Protein AF-A0A970X3L7-F1 (afdb_monomer)

Structure (mmCIF, N/CA/C/O backbone):
data_AF-A0A970X3L7-F1
#
_entry.id   AF-A0A970X3L7-F1
#
loop_
_atom_site.group_PDB
_atom_site.id
_atom_site.type_symbol
_atom_site.label_atom_id
_atom_site.label_alt_id
_atom_site.label_comp_id
_atom_site.label_asym_id
_atom_site.label_entity_id
_atom_site.label_seq_id
_atom_site.pdbx_PDB_ins_code
_atom_site.Cartn_x
_atom_site.Cartn_y
_atom_site.Cartn_z
_atom_site.occupancy
_atom_site.B_iso_or_equiv
_atom_site.auth_seq_id
_atom_site.auth_comp_id
_atom_site.auth_asym_id
_atom_site.auth_atom_id
_atom_site.pdbx_PDB_model_num
ATOM 1 N N . MET A 1 1 ? -19.412 -20.411 17.851 1.00 48.16 1 MET A N 1
ATOM 2 C CA . MET A 1 1 ? -18.228 -20.448 16.964 1.00 48.16 1 MET A CA 1
ATOM 3 C C . MET A 1 1 ? -18.532 -21.107 15.618 1.00 48.16 1 MET A C 1
ATOM 5 O O . MET A 1 1 ? -18.552 -20.369 14.642 1.00 48.16 1 MET A O 1
ATOM 9 N N . LYS A 1 2 ? -18.965 -22.381 15.559 1.00 52.66 2 LYS A N 1
ATOM 10 C CA . LYS A 1 2 ? -19.275 -23.116 14.301 1.00 52.66 2 LYS A CA 1
ATOM 11 C C . LYS A 1 2 ? -20.073 -22.359 13.210 1.00 52.66 2 LYS A C 1
ATOM 13 O O . LYS A 1 2 ? -19.793 -22.499 12.028 1.00 52.66 2 LYS A O 1
ATOM 18 N N . ARG A 1 3 ? -21.063 -21.527 13.575 1.00 52.66 3 ARG A N 1
ATOM 19 C CA . ARG A 1 3 ? -21.925 -20.791 12.612 1.00 52.66 3 ARG A CA 1
ATOM 20 C C . ARG A 1 3 ? -21.304 -19.502 12.038 1.00 52.66 3 ARG A C 1
ATOM 22 O O . ARG A 1 3 ? -21.838 -18.945 11.082 1.00 52.66 3 ARG A O 1
ATOM 29 N N . ILE A 1 4 ? -20.243 -18.977 12.658 1.00 57.00 4 ILE A N 1
ATOM 30 C CA . ILE A 1 4 ? -19.493 -17.803 12.166 1.00 57.00 4 ILE A CA 1
ATOM 31 C C . ILE A 1 4 ? -18.395 -18.277 11.213 1.00 57.00 4 ILE A C 1
ATOM 33 O O . ILE A 1 4 ? -18.274 -17.729 10.120 1.00 57.00 4 ILE A O 1
ATOM 37 N N . GLU A 1 5 ? -17.703 -19.359 11.578 1.00 61.81 5 GLU A N 1
ATOM 38 C CA . GLU A 1 5 ? -16.726 -20.050 10.725 1.00 61.81 5 GLU A CA 1
ATOM 39 C C . GLU A 1 5 ? -17.347 -20.454 9.383 1.00 61.81 5 GLU A C 1
ATOM 41 O O . GLU A 1 5 ? -16.772 -20.182 8.331 1.00 61.81 5 GLU A O 1
ATOM 46 N N . SER A 1 6 ? -18.581 -20.977 9.392 1.00 69.56 6 SER A N 1
ATOM 47 C CA . SER A 1 6 ? -19.268 -21.347 8.151 1.00 69.56 6 SER A CA 1
ATOM 48 C C . SER A 1 6 ? -19.489 -20.152 7.214 1.00 69.56 6 SER A C 1
ATOM 50 O O . SER A 1 6 ? -19.338 -20.286 6.007 1.00 69.56 6 SER A O 1
ATOM 52 N N . LYS A 1 7 ? -19.831 -18.965 7.735 1.00 75.88 7 LYS A N 1
ATOM 53 C CA . LYS A 1 7 ? -20.102 -17.766 6.914 1.00 75.88 7 LYS A CA 1
ATOM 54 C C . LYS A 1 7 ? -18.832 -17.117 6.366 1.00 75.88 7 LYS A C 1
ATOM 56 O O . LYS A 1 7 ? -18.867 -16.567 5.270 1.00 75.88 7 LYS A O 1
ATOM 61 N N . GLN A 1 8 ? -17.737 -17.165 7.120 1.00 76.31 8 GLN A N 1
ATOM 62 C CA . GLN A 1 8 ? -16.434 -16.696 6.645 1.00 76.31 8 GLN A CA 1
ATOM 63 C C . GLN A 1 8 ? -15.892 -17.607 5.546 1.00 76.31 8 GLN A C 1
ATOM 65 O O . GLN A 1 8 ? -15.443 -17.102 4.522 1.00 76.31 8 GLN A O 1
ATOM 70 N N . ALA A 1 9 ? -16.033 -18.926 5.709 1.00 78.31 9 ALA A N 1
ATOM 71 C CA . ALA A 1 9 ? -15.706 -19.889 4.663 1.00 78.31 9 ALA A CA 1
ATOM 72 C C . ALA A 1 9 ? -16.507 -19.619 3.377 1.00 78.31 9 ALA A C 1
ATOM 74 O O . ALA A 1 9 ? -15.934 -19.613 2.294 1.00 78.31 9 ALA A O 1
ATOM 75 N N . TRP A 1 10 ? -17.801 -19.292 3.489 1.00 82.56 10 TRP A N 1
ATOM 76 C CA . TRP A 1 10 ? -18.606 -18.880 2.333 1.00 82.56 10 TRP A CA 1
ATOM 77 C C . TRP A 1 10 ? -18.059 -17.636 1.629 1.00 82.56 10 TRP A C 1
ATOM 79 O O . TRP A 1 10 ? -17.936 -17.657 0.409 1.00 82.56 10 TRP A O 1
ATOM 89 N N . LEU A 1 11 ? -17.710 -16.570 2.363 1.00 80.50 11 LEU A N 1
ATOM 90 C CA . LEU A 1 11 ? -17.110 -15.385 1.738 1.00 80.50 11 LEU A CA 1
ATOM 91 C C . LEU A 1 11 ? -15.782 -15.742 1.059 1.00 80.50 11 LEU A C 1
ATOM 93 O O . LEU A 1 11 ? -15.566 -15.314 -0.067 1.00 80.50 11 LEU A O 1
ATOM 97 N N . ALA A 1 12 ? -14.932 -16.544 1.707 1.00 82.44 12 ALA A N 1
ATOM 98 C CA . ALA A 1 12 ? -13.664 -16.993 1.135 1.00 82.44 12 ALA A CA 1
ATOM 99 C C . ALA A 1 12 ? -13.873 -17.714 -0.200 1.00 82.44 12 ALA A C 1
ATOM 101 O O . ALA A 1 12 ? -13.237 -17.372 -1.190 1.00 82.44 12 ALA A O 1
ATOM 102 N N . VAL A 1 13 ? -14.806 -18.670 -0.234 1.00 84.75 13 VAL A N 1
ATOM 103 C CA . VAL A 1 13 ? -15.137 -19.446 -1.435 1.00 84.75 13 VAL A CA 1
ATOM 104 C C . VAL A 1 13 ? -15.741 -18.556 -2.518 1.00 84.75 13 VAL A C 1
ATOM 106 O O . VAL A 1 13 ? -15.361 -18.683 -3.675 1.00 84.75 13 VAL A O 1
ATOM 109 N N . MET A 1 14 ? -16.644 -17.635 -2.168 1.00 85.81 14 MET A N 1
ATOM 110 C CA . MET A 1 14 ? -17.237 -16.707 -3.137 1.00 85.81 14 MET A CA 1
ATOM 11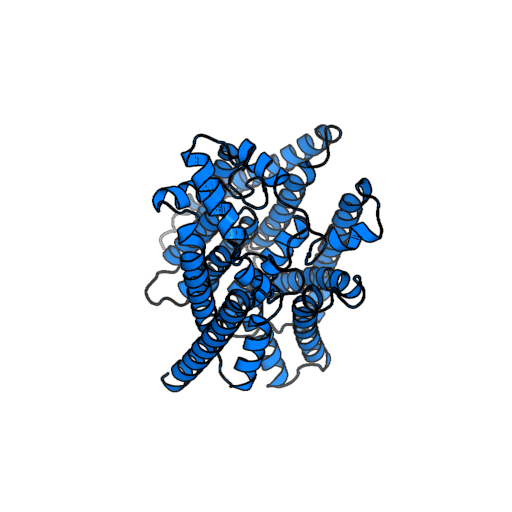1 C C . MET A 1 14 ? -16.199 -15.753 -3.730 1.00 85.81 14 MET A C 1
ATOM 113 O O . MET A 1 14 ? -16.186 -15.551 -4.938 1.00 85.81 14 MET A O 1
ATOM 117 N N . VAL A 1 15 ? -15.333 -15.177 -2.892 1.00 85.62 15 VAL A N 1
ATOM 118 C CA . VAL A 1 15 ? -14.266 -14.265 -3.321 1.00 85.62 15 VAL A CA 1
ATOM 119 C C . VAL A 1 15 ? -13.270 -15.004 -4.196 1.00 85.62 15 VAL A C 1
ATOM 121 O O . VAL A 1 15 ? -13.024 -14.577 -5.318 1.00 85.62 15 VAL A O 1
ATOM 124 N N . LEU A 1 16 ? -12.752 -16.136 -3.718 1.00 87.94 16 LEU A N 1
ATOM 125 C CA . LEU A 1 16 ? -11.806 -16.945 -4.472 1.00 87.94 16 LEU A CA 1
ATOM 126 C C . LEU A 1 16 ? -12.426 -17.404 -5.795 1.00 87.94 16 LEU A C 1
ATOM 128 O O . LEU A 1 16 ? -11.833 -17.203 -6.845 1.00 87.94 16 LEU A O 1
ATOM 132 N N . GLY A 1 17 ? -13.641 -17.955 -5.765 1.00 87.75 17 GLY A N 1
ATOM 133 C CA . GLY A 1 17 ? -14.344 -18.415 -6.960 1.00 87.75 17 GLY A CA 1
ATOM 134 C C . GLY A 1 17 ? -14.581 -17.298 -7.977 1.00 87.75 17 GLY A C 1
ATOM 135 O O . GLY A 1 17 ? -14.311 -17.494 -9.157 1.00 87.75 17 GLY A O 1
ATOM 136 N N . ALA A 1 18 ? -15.023 -16.117 -7.533 1.00 88.12 18 ALA A N 1
ATOM 137 C CA . ALA A 1 18 ? -15.247 -14.974 -8.416 1.00 88.12 18 ALA A CA 1
ATOM 138 C C . ALA A 1 18 ? -13.938 -14.449 -9.023 1.00 88.12 18 ALA A C 1
ATOM 140 O O . ALA A 1 18 ? -13.871 -14.234 -10.230 1.00 88.12 18 ALA A O 1
ATOM 141 N N . LEU A 1 19 ? -12.889 -14.281 -8.212 1.00 88.25 19 LEU A N 1
ATOM 142 C CA . LEU A 1 19 ? -11.595 -13.790 -8.687 1.00 88.25 19 LEU A CA 1
ATOM 143 C C . LEU A 1 19 ? -10.929 -14.790 -9.638 1.00 88.25 19 LEU A C 1
ATOM 145 O O . LEU A 1 19 ? -10.473 -14.392 -10.705 1.00 88.25 19 LEU A O 1
ATOM 149 N N . LEU A 1 20 ? -10.933 -16.086 -9.308 1.00 87.75 20 LEU A N 1
ATOM 150 C CA . LEU A 1 20 ? -10.414 -17.125 -10.200 1.00 87.75 20 LEU A CA 1
ATOM 151 C C . LEU A 1 20 ? -11.198 -17.172 -11.516 1.00 87.75 20 LEU A C 1
ATOM 153 O O . LEU A 1 20 ? -10.584 -17.244 -12.575 1.00 87.75 20 LEU A O 1
ATOM 157 N N . ALA A 1 21 ? -12.531 -17.088 -11.472 1.00 87.69 21 ALA A N 1
ATOM 158 C CA . ALA A 1 21 ? -13.356 -17.086 -12.677 1.00 87.69 21 ALA A CA 1
ATOM 159 C C . ALA A 1 21 ? -13.066 -15.876 -13.579 1.00 87.69 21 ALA A C 1
ATOM 161 O O . ALA A 1 21 ? -12.936 -16.045 -14.788 1.00 87.69 21 ALA A O 1
ATOM 162 N N . LEU A 1 22 ? -12.915 -14.676 -13.006 1.00 86.31 22 LEU A N 1
ATOM 163 C CA . LEU A 1 22 ? -12.580 -13.464 -13.763 1.00 86.31 22 LEU A CA 1
ATOM 164 C C . LEU A 1 22 ? -11.184 -13.544 -14.392 1.00 86.31 22 LEU A C 1
ATOM 166 O O . LEU A 1 22 ? -11.017 -13.191 -15.556 1.00 86.31 22 LEU A O 1
ATOM 170 N N . MET A 1 23 ? -10.195 -14.053 -13.657 1.00 85.50 23 MET A N 1
ATOM 171 C CA . MET A 1 23 ? -8.831 -14.210 -14.173 1.00 85.50 23 MET A CA 1
ATOM 172 C C . MET A 1 23 ? -8.748 -15.311 -15.240 1.00 85.50 23 MET A C 1
ATOM 174 O O . MET A 1 23 ? -8.090 -15.139 -16.263 1.00 85.50 23 MET A O 1
ATOM 178 N N . LEU A 1 24 ? -9.471 -16.423 -15.065 1.00 86.19 24 LEU A N 1
ATOM 179 C CA . LEU A 1 24 ? -9.597 -17.456 -16.098 1.00 86.19 24 LEU A CA 1
ATOM 180 C C . LEU A 1 24 ? -10.281 -16.904 -17.348 1.00 86.19 24 LEU A C 1
ATOM 182 O O . LEU A 1 24 ? -9.828 -17.174 -18.456 1.00 86.19 24 LEU A O 1
ATOM 186 N N . PHE A 1 25 ? -11.337 -16.106 -17.179 1.00 85.25 25 PHE A N 1
ATOM 187 C CA . PHE A 1 25 ? -12.013 -15.439 -18.285 1.00 85.25 25 PHE A CA 1
ATOM 188 C C . PHE A 1 25 ? -11.045 -14.535 -19.062 1.00 85.25 25 PHE A C 1
ATOM 190 O O . PHE A 1 25 ? -10.972 -14.639 -20.286 1.00 85.25 25 PHE A O 1
ATOM 197 N N . GLN A 1 26 ? -10.234 -13.730 -18.370 1.00 83.56 26 GLN A N 1
ATOM 198 C CA . GLN A 1 26 ? -9.198 -12.918 -19.010 1.00 83.56 26 GLN A CA 1
ATOM 199 C C . GLN A 1 26 ? -8.225 -13.757 -19.835 1.00 83.56 26 GLN A C 1
ATOM 201 O O . GLN A 1 26 ? -7.954 -13.431 -20.987 1.00 83.56 26 GLN A O 1
ATOM 206 N N . ILE A 1 27 ? -7.706 -14.842 -19.260 1.00 83.19 27 ILE A N 1
ATOM 207 C CA . ILE A 1 27 ? -6.694 -15.680 -19.911 1.00 83.19 27 ILE A CA 1
ATOM 208 C C . ILE A 1 27 ? -7.278 -16.402 -21.131 1.00 83.19 27 ILE A C 1
ATOM 210 O O . ILE A 1 27 ? -6.653 -16.426 -22.190 1.00 83.19 27 ILE A O 1
ATOM 214 N N . VAL A 1 28 ? -8.477 -16.974 -20.998 1.00 84.75 28 VAL A N 1
ATOM 215 C CA . VAL A 1 28 ? -9.124 -17.763 -22.057 1.00 84.75 28 VAL A CA 1
ATOM 216 C C . VAL A 1 28 ? -9.577 -16.874 -23.210 1.00 84.75 28 VAL A C 1
ATOM 218 O O . VAL A 1 28 ? -9.332 -17.201 -24.370 1.00 84.75 28 VAL A O 1
ATOM 221 N N . PHE A 1 29 ? -10.223 -15.749 -22.905 1.00 82.12 29 PHE A N 1
ATOM 222 C CA . PHE A 1 29 ? -10.811 -14.882 -23.925 1.00 82.12 29 PHE A CA 1
ATOM 223 C C . PHE A 1 29 ? -9.882 -13.750 -24.372 1.00 82.12 29 PHE A C 1
ATOM 225 O O . PHE A 1 29 ? -10.209 -13.054 -25.330 1.00 82.12 29 PHE A O 1
ATOM 232 N N . LYS A 1 30 ? -8.720 -13.577 -23.725 1.00 80.81 30 LYS A N 1
ATOM 233 C CA . LYS A 1 30 ? -7.770 -12.478 -23.974 1.00 80.81 30 LYS A CA 1
ATOM 234 C C . LYS A 1 30 ? -8.435 -11.099 -23.882 1.00 80.81 30 LYS A C 1
ATOM 236 O O . LYS A 1 30 ? -8.129 -10.195 -24.656 1.00 80.81 30 LYS A O 1
ATOM 241 N N . VAL A 1 31 ? -9.374 -10.960 -22.946 1.00 80.62 31 VAL A N 1
ATOM 242 C CA . VAL A 1 31 ? -10.102 -9.715 -22.680 1.00 80.62 31 VAL A CA 1
ATOM 243 C C . VAL A 1 31 ? -9.663 -9.180 -21.329 1.00 80.62 31 VAL A C 1
ATOM 245 O O . VAL A 1 31 ? -9.679 -9.912 -20.344 1.00 80.62 31 VAL A O 1
ATOM 248 N N . ASN A 1 32 ? -9.302 -7.903 -21.272 1.00 78.69 32 ASN A N 1
ATOM 249 C CA . ASN A 1 32 ? -8.958 -7.255 -20.010 1.00 78.69 32 ASN A CA 1
ATOM 250 C C . ASN A 1 32 ? -10.175 -7.228 -19.079 1.00 78.69 32 ASN A C 1
ATOM 252 O O . ASN A 1 32 ? -11.281 -6.884 -19.507 1.00 78.69 32 ASN A O 1
ATOM 256 N N . VAL A 1 33 ? -9.972 -7.574 -17.806 1.00 76.19 33 VAL A N 1
ATOM 257 C CA . VAL A 1 33 ? -11.048 -7.525 -16.801 1.00 76.19 33 VAL A CA 1
ATOM 258 C C . VAL A 1 33 ? -11.379 -6.076 -16.478 1.00 76.19 33 VAL A C 1
ATOM 260 O O . VAL A 1 33 ? -12.547 -5.720 -16.314 1.00 76.19 33 VAL A O 1
ATOM 263 N N . VAL A 1 34 ? -10.350 -5.233 -16.417 1.00 76.12 34 VAL A N 1
ATOM 264 C CA . VAL A 1 34 ? -10.485 -3.791 -16.242 1.00 76.12 34 VAL A CA 1
ATOM 265 C C . VAL A 1 34 ? -10.258 -3.076 -17.572 1.00 76.12 34 VAL A C 1
ATOM 267 O O . VAL A 1 34 ? -9.397 -3.439 -18.376 1.00 76.12 34 VAL A O 1
ATOM 270 N N . TYR A 1 35 ? -11.041 -2.027 -17.819 1.00 65.50 35 TYR A N 1
ATOM 271 C CA . TYR A 1 35 ? -10.857 -1.159 -18.979 1.00 65.50 35 TYR A CA 1
ATOM 272 C C . TYR A 1 35 ? -9.408 -0.642 -19.044 1.00 65.50 35 TYR A C 1
ATOM 274 O O . TYR A 1 35 ? -8.879 -0.175 -18.042 1.00 65.50 35 TYR A O 1
ATOM 282 N N . LYS A 1 36 ? -8.762 -0.746 -20.217 1.00 67.19 36 LYS A N 1
ATOM 283 C CA . LYS A 1 36 ? -7.327 -0.442 -20.429 1.00 67.19 36 LYS A CA 1
ATOM 284 C C . LYS A 1 36 ? -6.343 -1.259 -19.565 1.00 67.19 36 LYS A C 1
ATOM 286 O O . LYS A 1 36 ? -5.231 -0.805 -19.300 1.00 67.19 36 LYS A O 1
ATOM 291 N N . GLY A 1 37 ? -6.719 -2.476 -19.173 1.00 64.06 37 GLY A N 1
ATOM 292 C CA . GLY A 1 37 ? -5.790 -3.461 -18.617 1.00 64.06 37 GLY A CA 1
ATOM 293 C C . GLY A 1 37 ? -4.630 -3.833 -19.557 1.00 64.06 37 GLY A C 1
ATOM 294 O O . GLY A 1 37 ? -4.560 -3.393 -20.711 1.00 64.06 37 GLY A O 1
ATOM 295 N N . MET A 1 38 ? -3.684 -4.632 -19.057 1.00 72.94 38 MET A N 1
ATOM 296 C CA . MET A 1 38 ? -2.530 -5.067 -19.851 1.00 72.94 38 MET A CA 1
ATOM 297 C C . MET A 1 38 ? -2.880 -6.287 -20.705 1.00 72.94 38 MET A C 1
ATOM 299 O O . MET A 1 38 ? -3.507 -7.224 -20.228 1.00 72.94 38 MET A O 1
ATOM 303 N N . ALA A 1 39 ? -2.393 -6.306 -21.950 1.00 68.94 39 ALA A N 1
ATOM 304 C CA . ALA A 1 39 ? -2.633 -7.409 -22.887 1.00 68.94 39 ALA A CA 1
ATOM 305 C C . ALA A 1 39 ? -2.096 -8.769 -22.393 1.00 68.94 39 ALA A C 1
ATOM 307 O O . ALA A 1 39 ? -2.584 -9.815 -22.818 1.00 68.94 39 ALA A O 1
ATOM 308 N N . PHE A 1 40 ? -1.100 -8.754 -21.500 1.00 78.06 40 PHE A N 1
ATOM 309 C CA . PHE A 1 40 ? -0.548 -9.946 -20.866 1.00 78.06 40 PHE A CA 1
ATOM 310 C C . PHE A 1 40 ? -1.007 -10.030 -19.405 1.00 78.06 40 PHE A C 1
ATOM 312 O O . PHE A 1 40 ? -0.886 -9.033 -18.680 1.00 78.06 40 PHE A O 1
ATOM 319 N N . PRO A 1 41 ? -1.482 -11.205 -18.947 1.00 86.25 41 PRO A N 1
ATOM 320 C CA . PRO A 1 41 ? -1.805 -11.401 -17.542 1.00 86.25 41 PRO A CA 1
ATOM 321 C C . PRO A 1 41 ? -0.543 -11.215 -16.699 1.00 86.25 41 PRO A C 1
ATOM 323 O O . PRO A 1 41 ? 0.549 -11.628 -17.091 1.00 86.25 41 PRO A O 1
ATOM 326 N N . PHE A 1 42 ? -0.700 -10.600 -15.532 1.00 93.31 42 PHE A N 1
ATOM 327 C CA . PHE A 1 42 ? 0.376 -10.382 -14.569 1.00 93.31 42 PHE A CA 1
ATOM 328 C C . PHE A 1 42 ? 1.567 -9.572 -15.107 1.00 93.31 42 PHE A C 1
ATOM 330 O O . PHE A 1 42 ? 2.715 -9.823 -14.742 1.00 93.31 42 PHE A O 1
ATOM 337 N N . GLY A 1 43 ? 1.320 -8.578 -15.966 1.00 92.38 43 GLY A N 1
ATOM 338 C CA . GLY A 1 43 ? 2.393 -7.815 -16.615 1.00 92.38 43 GLY A CA 1
ATOM 339 C C . GLY A 1 43 ? 3.382 -7.109 -15.669 1.00 92.38 43 GLY A C 1
ATOM 340 O O . GLY A 1 43 ? 4.497 -6.801 -16.088 1.00 92.38 43 GLY A O 1
ATOM 341 N N . ASP A 1 44 ? 3.043 -6.857 -14.400 1.00 94.19 44 ASP A N 1
ATOM 342 C CA . ASP A 1 44 ? 4.011 -6.334 -13.425 1.00 94.19 44 ASP A CA 1
ATOM 343 C C . ASP A 1 44 ? 4.932 -7.436 -12.874 1.00 94.19 44 ASP A C 1
ATOM 345 O O . ASP A 1 44 ? 6.101 -7.156 -12.622 1.00 94.19 44 ASP A O 1
ATOM 349 N N . LEU A 1 45 ? 4.461 -8.688 -12.760 1.00 95.62 45 LEU A N 1
ATOM 350 C CA . LEU A 1 45 ? 5.326 -9.837 -12.452 1.00 95.62 45 LEU A CA 1
ATOM 351 C C . LEU A 1 45 ? 6.298 -10.121 -13.595 1.00 95.62 45 LEU A C 1
ATOM 353 O O . LEU A 1 45 ? 7.461 -10.401 -13.321 1.00 95.62 45 LEU A O 1
ATOM 357 N N . VAL A 1 46 ? 5.847 -9.977 -14.849 1.00 95.25 46 VAL A N 1
ATOM 358 C CA . VAL A 1 46 ? 6.722 -10.082 -16.032 1.00 95.25 46 VAL A CA 1
ATOM 359 C C . VAL A 1 46 ? 7.900 -9.115 -15.923 1.00 95.25 46 VAL A C 1
ATOM 361 O O . VAL A 1 46 ? 9.016 -9.484 -16.260 1.00 95.25 46 VAL A O 1
ATOM 364 N N . GLY A 1 47 ? 7.672 -7.902 -15.406 1.00 94.25 47 GLY A N 1
ATOM 365 C CA . GLY A 1 47 ? 8.741 -6.918 -15.218 1.00 94.25 47 GLY A CA 1
ATOM 366 C C . GLY A 1 47 ? 9.759 -7.302 -14.145 1.00 94.25 47 GLY A C 1
ATOM 367 O O . GLY A 1 47 ? 10.916 -6.907 -14.229 1.00 94.25 47 GLY A O 1
ATOM 368 N N . ILE A 1 48 ? 9.354 -8.089 -13.144 1.00 95.94 48 ILE A N 1
ATOM 369 C CA . ILE A 1 48 ? 10.269 -8.615 -12.122 1.00 95.94 48 ILE A CA 1
ATOM 370 C C . ILE A 1 48 ? 11.040 -9.820 -12.670 1.00 95.94 48 ILE A C 1
ATOM 372 O O . ILE A 1 48 ? 12.254 -9.898 -12.479 1.00 95.94 48 ILE A O 1
ATOM 376 N N . SER A 1 49 ? 10.366 -10.743 -13.364 1.00 96.06 49 SER A N 1
ATOM 377 C CA . SER A 1 49 ? 11.019 -11.920 -13.944 1.00 96.06 49 SER A CA 1
ATOM 378 C C . SER A 1 49 ? 12.017 -11.537 -15.037 1.00 96.06 49 SER A C 1
ATOM 380 O O . SER A 1 49 ? 13.149 -12.014 -15.005 1.00 96.06 49 SER A O 1
ATOM 382 N N . SER A 1 50 ? 11.646 -10.625 -15.945 1.00 95.69 50 SER A N 1
ATOM 383 C CA . SER A 1 50 ? 12.525 -10.157 -17.026 1.00 95.69 50 SER A CA 1
ATOM 384 C C . SER A 1 50 ? 13.748 -9.422 -16.484 1.00 95.69 50 SER A C 1
ATOM 386 O O . SER A 1 50 ? 14.865 -9.662 -16.932 1.00 95.69 50 SER A O 1
ATOM 388 N N . ALA A 1 51 ? 13.570 -8.586 -15.456 1.00 96.31 51 ALA A N 1
ATOM 389 C CA . ALA A 1 51 ? 14.680 -7.901 -14.808 1.00 96.31 51 ALA A CA 1
ATOM 390 C C . ALA A 1 51 ? 15.643 -8.887 -14.125 1.00 96.31 51 ALA A C 1
ATOM 392 O O . ALA A 1 51 ? 16.856 -8.695 -14.175 1.00 96.31 51 ALA A O 1
ATOM 393 N N . SER A 1 52 ? 15.128 -9.967 -13.529 1.00 95.62 52 SER A N 1
ATOM 394 C CA . SER A 1 52 ? 15.959 -11.036 -12.963 1.00 95.62 52 SER A CA 1
ATOM 395 C C . SER A 1 52 ? 16.742 -11.793 -14.045 1.00 95.62 52 SER A C 1
ATOM 397 O O . SER A 1 52 ? 17.937 -12.034 -13.883 1.00 95.62 52 SER A O 1
ATOM 399 N N . GLU A 1 53 ? 16.113 -12.106 -15.182 1.00 95.62 53 GLU A N 1
ATOM 400 C CA . GLU A 1 53 ? 16.791 -12.690 -16.350 1.00 95.62 53 GLU A CA 1
ATOM 401 C C . GLU A 1 53 ? 17.872 -11.753 -16.909 1.00 95.62 53 GLU A C 1
ATOM 403 O O . GLU A 1 53 ? 18.961 -12.208 -17.255 1.00 95.62 53 GLU A O 1
ATOM 408 N N . CYS A 1 54 ? 17.602 -10.445 -16.925 1.00 95.25 54 CYS A N 1
ATOM 409 C CA . CYS A 1 54 ? 18.521 -9.405 -17.385 1.00 95.25 54 CYS A CA 1
ATOM 410 C C . CYS A 1 54 ? 19.800 -9.383 -16.528 1.00 95.25 54 CYS A C 1
ATOM 412 O O . CYS A 1 54 ? 20.913 -9.405 -17.057 1.00 95.25 54 CYS A O 1
ATOM 414 N N . VAL A 1 55 ? 19.657 -9.477 -15.201 1.00 95.25 55 VAL A N 1
ATOM 415 C CA . VAL A 1 55 ? 20.801 -9.603 -14.279 1.00 95.25 55 VAL A CA 1
ATOM 416 C C . VAL A 1 55 ? 21.599 -10.883 -14.538 1.00 95.25 55 VAL A C 1
ATOM 418 O O . VAL A 1 55 ? 22.829 -10.840 -14.553 1.00 95.25 55 VAL A O 1
ATOM 421 N N . ARG A 1 56 ? 20.931 -12.019 -14.789 1.00 94.06 56 ARG A N 1
ATOM 422 C CA . ARG A 1 56 ? 21.604 -13.308 -15.044 1.00 94.06 56 ARG A CA 1
ATOM 423 C C . ARG A 1 56 ? 22.485 -13.301 -16.294 1.00 94.06 56 ARG A C 1
ATOM 425 O O . ARG A 1 56 ? 23.469 -14.036 -16.336 1.00 94.06 56 ARG A O 1
ATOM 432 N N . VAL A 1 57 ? 22.170 -12.473 -17.290 1.00 94.44 57 VAL A N 1
ATOM 433 C CA . VAL A 1 57 ? 23.003 -12.294 -18.494 1.00 94.44 57 VAL A CA 1
ATOM 434 C C . VAL A 1 57 ? 24.037 -11.168 -18.358 1.00 94.44 57 VAL A C 1
ATOM 436 O O . VAL A 1 57 ? 24.721 -10.844 -19.326 1.00 94.44 57 VAL A O 1
ATOM 439 N N . GLY A 1 58 ? 24.188 -10.590 -17.162 1.00 94.81 58 GLY A N 1
ATOM 440 C CA . GLY A 1 58 ? 25.185 -9.560 -16.859 1.00 94.81 58 GLY A CA 1
ATOM 441 C C . GLY A 1 58 ? 24.775 -8.135 -17.242 1.00 94.81 58 GLY A C 1
ATOM 442 O O . GLY A 1 58 ? 25.636 -7.257 -17.299 1.00 94.81 58 GLY A O 1
ATOM 443 N N . LEU A 1 59 ? 23.489 -7.892 -17.506 1.00 95.12 59 LEU A N 1
ATOM 444 C CA . LEU A 1 59 ? 22.951 -6.569 -17.826 1.00 95.12 59 LEU A CA 1
ATOM 445 C C . LEU A 1 59 ? 22.372 -5.883 -16.578 1.00 95.12 59 LEU A C 1
ATOM 447 O O . LEU A 1 59 ? 22.018 -6.526 -15.588 1.00 95.12 59 LEU A O 1
ATOM 451 N N . ASN A 1 60 ? 22.269 -4.551 -16.626 1.00 95.62 60 ASN A N 1
ATOM 452 C CA . ASN A 1 60 ? 21.670 -3.756 -15.555 1.00 95.62 60 ASN A CA 1
ATOM 453 C C . ASN A 1 60 ? 20.225 -3.356 -15.918 1.00 95.62 60 ASN A C 1
ATOM 455 O O . ASN A 1 60 ? 20.044 -2.407 -16.688 1.00 95.62 60 ASN A O 1
ATOM 459 N N . PRO A 1 61 ? 19.198 -3.987 -15.315 1.00 96.81 61 PRO A N 1
ATOM 460 C CA . PRO A 1 61 ? 17.802 -3.758 -15.685 1.00 96.81 61 PRO A CA 1
ATOM 461 C C . PRO A 1 61 ? 17.281 -2.360 -15.318 1.00 96.81 61 PRO A C 1
ATOM 463 O O . PRO A 1 61 ? 16.222 -1.965 -15.802 1.00 96.81 61 PRO A O 1
ATOM 466 N N . TYR A 1 62 ? 17.994 -1.603 -14.474 1.00 96.75 62 TYR A N 1
ATOM 467 C CA . TYR A 1 62 ? 17.648 -0.213 -14.156 1.00 96.75 62 TYR A CA 1
ATOM 468 C C . TYR A 1 62 ? 18.004 0.772 -15.274 1.00 96.75 62 TYR A C 1
ATOM 470 O O . TYR A 1 62 ? 17.476 1.879 -15.273 1.00 96.75 62 TYR A O 1
ATOM 478 N N . LEU A 1 63 ? 18.908 0.392 -16.182 1.00 95.19 63 LEU A N 1
ATOM 479 C CA . LEU A 1 63 ? 19.345 1.221 -17.310 1.00 95.19 63 LEU A CA 1
ATOM 480 C C . LEU A 1 63 ? 18.792 0.697 -18.634 1.00 95.19 63 LEU A C 1
ATOM 482 O O . LEU A 1 63 ? 18.394 1.474 -19.491 1.00 95.19 63 LEU A O 1
ATOM 486 N N . GLU A 1 64 ? 18.771 -0.624 -18.801 1.00 91.31 64 GLU A N 1
ATOM 487 C CA . GLU A 1 64 ? 18.248 -1.272 -19.996 1.00 91.31 64 GLU A CA 1
ATOM 488 C C . GLU A 1 64 ? 17.647 -2.626 -19.621 1.00 91.31 64 GLU A C 1
ATOM 490 O O . GLU A 1 64 ? 18.301 -3.467 -19.006 1.00 91.31 64 GLU A O 1
ATOM 495 N N . ASN A 1 65 ? 16.396 -2.859 -20.015 1.00 89.69 65 ASN A N 1
ATOM 496 C CA . ASN A 1 65 ? 15.714 -4.130 -19.792 1.00 89.69 65 ASN A CA 1
ATOM 497 C C . ASN A 1 65 ? 15.168 -4.682 -21.112 1.00 89.69 65 ASN A C 1
ATOM 499 O O . ASN A 1 65 ? 13.962 -4.717 -21.350 1.00 89.69 65 ASN A O 1
ATOM 503 N N . SER A 1 66 ? 16.087 -5.096 -21.983 1.00 90.31 66 SER A N 1
ATOM 504 C CA . SER A 1 66 ? 15.787 -5.613 -23.325 1.00 90.31 66 SER A CA 1
ATOM 505 C C . SER A 1 66 ? 15.004 -6.933 -23.325 1.00 90.31 66 SER A C 1
ATOM 507 O O . SER A 1 66 ? 14.414 -7.294 -24.341 1.00 90.31 66 SER A O 1
ATOM 509 N N . ILE A 1 67 ? 14.970 -7.639 -22.189 1.00 93.44 67 ILE A N 1
ATOM 510 C CA . ILE A 1 67 ? 14.221 -8.890 -22.008 1.00 93.44 67 ILE A CA 1
ATOM 511 C C . ILE A 1 67 ? 12.745 -8.619 -21.673 1.00 93.44 67 ILE A C 1
ATOM 513 O O . ILE A 1 67 ? 11.885 -9.458 -21.942 1.00 93.44 67 ILE A O 1
ATOM 517 N N . ASP A 1 68 ? 12.410 -7.449 -21.114 1.00 93.62 68 ASP A N 1
ATOM 518 C CA . ASP A 1 68 ? 11.018 -7.084 -20.853 1.00 93.62 68 ASP A CA 1
ATOM 519 C C . ASP A 1 68 ? 10.264 -6.870 -22.179 1.00 93.62 68 ASP A C 1
ATOM 521 O O . ASP A 1 68 ? 10.646 -5.997 -22.960 1.00 93.62 68 ASP A O 1
ATOM 525 N N . PRO A 1 69 ? 9.157 -7.594 -22.441 1.00 91.62 69 PRO A N 1
ATOM 526 C CA . PRO A 1 69 ? 8.415 -7.464 -23.699 1.00 91.62 69 PRO A CA 1
ATOM 527 C C . PRO A 1 69 ? 7.823 -6.071 -23.945 1.00 91.62 69 PRO A C 1
ATOM 529 O O . PRO A 1 69 ? 7.442 -5.751 -25.070 1.00 91.62 69 PRO A O 1
ATOM 532 N N . PHE A 1 70 ? 7.708 -5.250 -22.900 1.00 89.88 70 PHE A N 1
ATOM 533 C CA . PHE A 1 70 ? 7.241 -3.872 -22.975 1.00 89.88 70 PHE A CA 1
ATOM 534 C C . PHE A 1 70 ? 8.396 -2.857 -22.998 1.00 89.88 70 PHE A C 1
ATOM 536 O O . PHE A 1 70 ? 8.128 -1.657 -23.002 1.00 89.88 70 PHE A O 1
ATOM 543 N N . GLY A 1 71 ? 9.656 -3.310 -22.975 1.00 90.44 71 GLY A N 1
ATOM 544 C CA . GLY A 1 71 ? 10.847 -2.456 -22.971 1.00 90.44 71 GLY A CA 1
ATOM 545 C C . GLY A 1 71 ? 10.951 -1.552 -21.741 1.00 90.44 71 GLY A C 1
ATOM 546 O O . GLY A 1 71 ? 11.498 -0.456 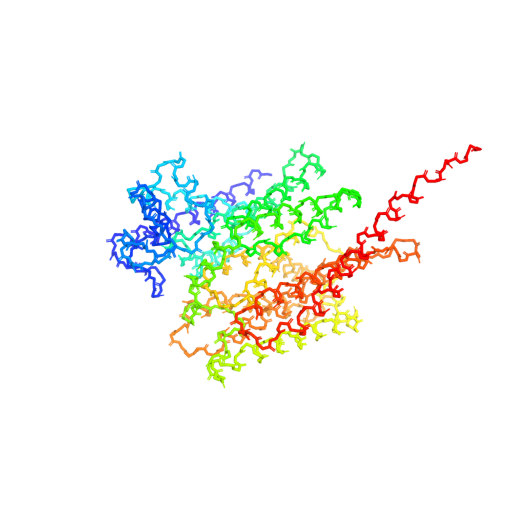-21.827 1.00 90.44 71 GLY A O 1
ATOM 547 N N . ARG A 1 72 ? 10.362 -1.959 -20.610 1.00 92.81 72 ARG A N 1
ATOM 548 C CA . ARG A 1 72 ? 10.305 -1.136 -19.394 1.00 92.81 72 ARG A CA 1
ATOM 549 C C . ARG A 1 72 ? 11.569 -1.299 -18.569 1.00 92.81 72 ARG A C 1
ATOM 551 O O . ARG A 1 72 ? 11.895 -2.408 -18.146 1.00 92.81 72 ARG A O 1
ATOM 558 N N . GLU A 1 73 ? 12.193 -0.182 -18.230 1.00 95.56 73 GLU A N 1
ATOM 559 C CA . GLU A 1 73 ? 13.240 -0.142 -17.215 1.00 95.56 73 GLU A CA 1
ATOM 560 C C . GLU A 1 73 ? 12.697 -0.596 -15.855 1.00 95.56 73 GLU A C 1
ATOM 562 O O . GLU A 1 73 ? 11.540 -0.354 -15.484 1.00 95.56 73 GLU A O 1
ATOM 567 N N . PHE A 1 74 ? 13.547 -1.267 -15.088 1.00 96.31 74 PHE A N 1
ATOM 568 C CA . PHE A 1 74 ? 13.170 -1.776 -13.785 1.00 96.31 74 PHE A CA 1
ATOM 569 C C . PHE A 1 74 ? 13.032 -0.635 -12.775 1.00 96.31 74 PHE A C 1
ATOM 571 O O . PHE A 1 74 ? 13.886 0.245 -12.667 1.00 96.31 74 PHE A O 1
ATOM 578 N N . ASN A 1 75 ? 11.931 -0.648 -12.027 1.00 95.19 75 ASN A N 1
ATOM 579 C CA . ASN A 1 75 ? 11.549 0.423 -11.107 1.00 95.19 75 ASN A CA 1
ATOM 580 C C . ASN A 1 75 ? 11.174 -0.097 -9.712 1.00 95.19 75 ASN A C 1
ATOM 582 O O . ASN A 1 75 ? 10.435 0.551 -8.971 1.00 95.19 75 ASN A O 1
ATOM 586 N N . TYR A 1 76 ? 11.687 -1.269 -9.338 1.00 96.06 76 TYR A N 1
ATOM 587 C CA . TYR A 1 76 ? 11.530 -1.815 -7.994 1.00 96.06 76 TYR A CA 1
ATOM 588 C C . TYR A 1 76 ? 12.866 -1.831 -7.241 1.00 96.06 76 TYR A C 1
ATOM 590 O O . TYR A 1 76 ? 13.926 -1.913 -7.861 1.00 96.06 76 TYR A O 1
ATOM 598 N N . PRO A 1 77 ? 12.841 -1.786 -5.897 1.00 96.12 77 PRO A N 1
ATOM 599 C CA . PRO A 1 77 ? 14.019 -2.010 -5.062 1.00 96.12 77 PRO A CA 1
ATOM 600 C C . PRO A 1 77 ? 14.814 -3.274 -5.412 1.00 96.12 77 PRO A C 1
ATOM 602 O O . PRO A 1 77 ? 14.226 -4.314 -5.710 1.00 96.12 77 PRO A O 1
ATOM 605 N N . ALA A 1 78 ? 16.145 -3.211 -5.291 1.00 94.88 78 ALA A N 1
ATOM 606 C CA . ALA A 1 78 ? 17.057 -4.298 -5.675 1.00 94.88 78 ALA A CA 1
ATOM 607 C C . ALA A 1 78 ? 16.797 -5.622 -4.937 1.00 94.88 78 ALA A C 1
ATOM 609 O O . ALA A 1 78 ? 17.071 -6.692 -5.474 1.00 94.88 78 ALA A O 1
ATOM 610 N N . ILE A 1 79 ? 16.180 -5.567 -3.751 1.00 96.06 79 ILE A N 1
ATOM 611 C CA . ILE A 1 79 ? 15.742 -6.755 -3.005 1.00 96.06 79 ILE A CA 1
ATOM 612 C C . ILE A 1 79 ? 14.851 -7.682 -3.846 1.00 96.06 79 ILE A C 1
ATOM 614 O O . ILE A 1 79 ? 14.911 -8.894 -3.676 1.00 96.06 79 ILE A O 1
ATOM 618 N N . TRP A 1 80 ? 14.061 -7.149 -4.785 1.00 97.12 80 TRP A N 1
ATOM 619 C CA . TRP A 1 80 ? 13.248 -7.970 -5.685 1.00 97.12 80 TRP A CA 1
ATOM 620 C C . TRP A 1 80 ? 14.097 -8.819 -6.627 1.00 97.12 80 TRP A C 1
ATOM 622 O O . TRP A 1 80 ? 13.729 -9.959 -6.887 1.00 97.12 80 TRP A O 1
ATOM 632 N N . LEU A 1 81 ? 15.240 -8.302 -7.086 1.00 96.19 81 LEU A N 1
ATOM 633 C CA . LEU A 1 81 ? 16.178 -9.051 -7.921 1.00 96.19 81 LEU A CA 1
ATOM 634 C C . LEU A 1 81 ? 16.825 -10.176 -7.112 1.00 96.19 81 LEU A C 1
ATOM 636 O O . LEU A 1 81 ? 16.871 -11.306 -7.581 1.00 96.19 81 LEU A O 1
ATOM 640 N N . SER A 1 82 ? 17.237 -9.897 -5.870 1.00 95.19 82 SER A N 1
ATOM 641 C CA . SER A 1 82 ? 17.804 -10.913 -4.973 1.00 95.19 82 SER A CA 1
ATOM 642 C C . SER A 1 82 ? 16.797 -12.010 -4.617 1.00 95.19 82 SER A C 1
ATOM 644 O O . SER A 1 82 ? 17.148 -13.184 -4.582 1.00 95.19 82 SER A O 1
ATOM 646 N N . LEU A 1 83 ? 15.537 -11.643 -4.361 1.00 95.88 83 LEU A N 1
ATOM 647 C CA . LEU A 1 83 ? 14.470 -12.606 -4.079 1.00 95.88 83 LEU A CA 1
ATOM 648 C C . LEU A 1 83 ? 14.121 -13.446 -5.310 1.00 95.88 83 LEU A C 1
ATOM 650 O O . LEU A 1 83 ? 13.893 -14.644 -5.173 1.00 95.88 83 LEU A O 1
ATOM 654 N N . ALA A 1 84 ? 14.083 -12.827 -6.491 1.00 95.81 84 ALA A N 1
ATOM 655 C CA . ALA A 1 84 ? 13.846 -13.526 -7.746 1.00 95.81 84 ALA A CA 1
ATOM 656 C C . ALA A 1 84 ? 14.980 -14.514 -8.053 1.00 95.81 84 ALA A C 1
ATOM 658 O O . ALA A 1 84 ? 14.709 -15.668 -8.369 1.00 95.81 84 ALA A O 1
ATOM 659 N N . ASP A 1 85 ? 16.235 -14.101 -7.884 1.00 93.81 85 ASP A N 1
ATOM 660 C CA . ASP A 1 85 ? 17.403 -14.955 -8.110 1.00 93.81 85 ASP A CA 1
ATOM 661 C C . ASP A 1 85 ? 17.456 -16.144 -7.137 1.00 93.81 85 ASP A C 1
ATOM 663 O O . ASP A 1 85 ? 17.642 -17.282 -7.560 1.00 93.81 85 ASP A O 1
ATOM 667 N N . LEU A 1 86 ? 17.151 -15.916 -5.851 1.00 95.44 86 LEU A N 1
ATOM 668 C CA . LEU A 1 86 ? 17.119 -16.963 -4.819 1.00 95.44 86 LEU A CA 1
ATOM 669 C C . LEU A 1 86 ? 16.221 -18.155 -5.189 1.00 95.44 86 LEU A C 1
ATOM 671 O O . LEU A 1 86 ? 16.508 -19.289 -4.806 1.00 95.44 86 LEU A O 1
ATOM 675 N N . VAL A 1 87 ? 15.124 -17.901 -5.903 1.00 95.31 87 VAL A N 1
ATOM 676 C CA . VAL A 1 87 ? 14.161 -18.933 -6.314 1.00 95.31 87 VAL A CA 1
ATOM 677 C C . VAL A 1 87 ? 14.224 -19.249 -7.810 1.00 95.31 87 VAL A C 1
ATOM 679 O O . VAL A 1 87 ? 13.383 -19.999 -8.294 1.00 95.31 87 VAL A O 1
ATOM 682 N N . ASN A 1 88 ? 15.215 -18.711 -8.533 1.00 94.75 88 ASN A N 1
ATOM 683 C CA . ASN A 1 88 ? 15.332 -18.784 -9.993 1.00 94.75 88 ASN A CA 1
ATOM 684 C C . ASN A 1 88 ? 14.055 -18.343 -10.733 1.00 94.75 88 ASN A C 1
ATOM 686 O O . ASN A 1 88 ? 13.682 -18.945 -11.738 1.00 94.75 88 ASN A O 1
ATOM 690 N N . PHE A 1 89 ? 13.388 -17.298 -10.235 1.00 95.81 89 PHE A N 1
ATOM 691 C CA . PHE A 1 89 ? 12.166 -16.765 -10.829 1.00 95.81 89 PHE A CA 1
ATOM 692 C C . PHE A 1 89 ? 12.442 -16.216 -12.233 1.00 95.81 89 PHE A C 1
ATOM 694 O O . PHE A 1 89 ? 13.304 -15.349 -12.429 1.00 95.81 89 PHE A O 1
ATOM 701 N N . ASP A 1 90 ? 11.702 -16.722 -13.211 1.00 94.50 90 ASP A N 1
ATOM 702 C CA . ASP A 1 90 ? 11.841 -16.376 -14.621 1.00 94.50 90 ASP A CA 1
ATOM 703 C C . ASP A 1 90 ? 10.468 -16.319 -15.327 1.00 94.50 90 ASP A C 1
ATOM 705 O O . ASP A 1 90 ? 9.408 -16.412 -14.693 1.00 94.50 90 ASP A O 1
ATOM 709 N N . GLY A 1 91 ? 10.462 -16.118 -16.649 1.00 92.56 91 GLY A N 1
ATOM 710 C CA . GLY A 1 91 ? 9.221 -15.933 -17.405 1.00 92.56 91 GLY A CA 1
ATOM 711 C C . GLY A 1 91 ? 8.230 -17.108 -17.340 1.00 92.56 91 GLY A C 1
ATOM 712 O O . GLY A 1 91 ? 7.021 -16.881 -17.455 1.00 92.56 91 GLY A O 1
ATOM 713 N N . LYS A 1 92 ? 8.685 -18.356 -17.124 1.00 94.81 92 LYS A N 1
ATOM 714 C CA . LYS A 1 92 ? 7.780 -19.528 -17.068 1.00 94.81 92 LYS A CA 1
ATOM 715 C C . LYS A 1 92 ? 6.995 -19.599 -15.755 1.00 94.81 92 LYS A C 1
ATOM 717 O O . LYS A 1 92 ? 5.913 -20.187 -15.723 1.00 94.81 92 LYS A O 1
ATOM 722 N N . ASP A 1 93 ? 7.494 -18.963 -14.699 1.00 95.81 93 ASP A N 1
ATOM 723 C CA . ASP A 1 93 ? 6.907 -19.030 -13.360 1.00 95.81 93 ASP A CA 1
ATOM 724 C C . ASP A 1 93 ? 5.833 -17.957 -13.118 1.00 95.81 93 ASP A C 1
ATOM 726 O O . ASP A 1 93 ? 5.033 -18.078 -12.185 1.00 95.81 93 ASP A O 1
ATOM 730 N N . VAL A 1 94 ? 5.768 -16.922 -13.967 1.00 95.25 94 VAL A N 1
ATOM 731 C CA . VAL A 1 94 ? 4.873 -15.757 -13.818 1.00 95.25 94 VAL A CA 1
ATOM 732 C C . VAL A 1 94 ? 3.419 -16.163 -13.565 1.00 95.25 94 VAL A C 1
ATOM 734 O O . VAL A 1 94 ? 2.775 -15.637 -12.657 1.00 95.25 94 VAL A O 1
ATOM 737 N N . MET A 1 95 ? 2.903 -17.125 -14.333 1.00 94.56 95 MET A N 1
ATOM 738 C CA . MET A 1 95 ? 1.520 -17.593 -14.205 1.00 94.56 95 MET A CA 1
ATOM 739 C C . MET A 1 95 ? 1.279 -18.273 -12.851 1.00 94.56 95 MET A C 1
ATOM 741 O O . MET A 1 95 ? 0.293 -17.981 -12.176 1.00 94.56 95 MET A O 1
ATOM 745 N N . LEU A 1 96 ? 2.189 -19.162 -12.434 1.00 95.62 96 LEU A N 1
ATOM 746 C CA . LEU A 1 96 ? 2.092 -19.875 -11.161 1.00 95.62 96 LEU A CA 1
ATOM 747 C C . LEU A 1 96 ? 2.136 -18.896 -9.983 1.00 95.62 96 LEU A C 1
ATOM 749 O O . LEU A 1 96 ? 1.279 -18.956 -9.099 1.00 95.62 96 LEU A O 1
ATOM 753 N N . VAL A 1 97 ? 3.094 -17.966 -9.994 1.00 96.25 97 VAL A N 1
ATOM 754 C CA . VAL A 1 97 ? 3.231 -16.940 -8.953 1.00 96.25 97 VAL A CA 1
ATOM 755 C C . VAL A 1 97 ? 1.998 -16.037 -8.918 1.00 96.25 97 VAL A C 1
ATOM 757 O O . VAL A 1 97 ? 1.468 -15.784 -7.836 1.00 96.25 97 VAL A O 1
ATOM 760 N N . GLY A 1 98 ? 1.473 -15.623 -10.075 1.00 95.31 98 GLY A N 1
ATOM 761 C CA . GLY A 1 98 ? 0.233 -14.850 -10.171 1.00 95.31 98 GLY A CA 1
ATOM 762 C C . GLY A 1 98 ? -0.955 -15.547 -9.499 1.00 95.31 98 GLY A C 1
ATOM 763 O O . GLY A 1 98 ? -1.637 -14.949 -8.662 1.00 95.31 98 GLY A O 1
ATOM 764 N N . TRP A 1 99 ? -1.161 -16.840 -9.772 1.00 94.81 99 TRP A N 1
ATOM 765 C CA . TRP A 1 99 ? -2.218 -17.626 -9.125 1.00 94.81 99 TRP A CA 1
ATOM 766 C C . TRP A 1 99 ? -2.027 -17.768 -7.617 1.00 94.81 99 TRP A C 1
ATOM 768 O O . TRP A 1 99 ? -2.990 -17.612 -6.861 1.00 94.81 99 TRP A O 1
ATOM 778 N N . ILE A 1 100 ? -0.797 -18.022 -7.162 1.00 96.00 100 ILE A N 1
ATOM 779 C CA . ILE A 1 100 ? -0.479 -18.089 -5.731 1.00 96.00 100 ILE A CA 1
ATOM 780 C C . ILE A 1 100 ? -0.833 -16.760 -5.054 1.00 96.00 100 ILE A C 1
ATOM 782 O O . ILE A 1 100 ? -1.491 -16.763 -4.014 1.00 96.00 100 ILE A O 1
ATOM 786 N N . LEU A 1 101 ? -0.472 -15.624 -5.658 1.00 95.62 101 LEU A N 1
ATOM 787 C CA . LEU A 1 101 ? -0.796 -14.302 -5.122 1.00 95.62 101 LEU A CA 1
ATOM 788 C C . LEU A 1 101 ? -2.308 -14.050 -5.053 1.00 95.62 101 LEU A C 1
ATOM 790 O O . LEU A 1 101 ? -2.779 -13.539 -4.037 1.00 95.62 101 LEU A O 1
ATOM 794 N N . ILE A 1 102 ? -3.086 -14.458 -6.062 1.00 93.75 102 ILE A N 1
ATOM 795 C CA . ILE A 1 102 ? -4.558 -14.357 -6.032 1.00 93.75 102 ILE A CA 1
ATOM 796 C C . ILE A 1 102 ? -5.147 -15.205 -4.899 1.00 93.75 102 ILE A C 1
ATOM 798 O O . ILE A 1 102 ? -6.040 -14.742 -4.181 1.00 93.75 102 ILE A O 1
ATOM 802 N N . ILE A 1 103 ? -4.658 -16.435 -4.711 1.00 93.56 103 ILE A N 1
ATOM 803 C CA . ILE A 1 103 ? -5.126 -17.325 -3.642 1.00 93.56 103 ILE A CA 1
ATOM 804 C C . ILE A 1 103 ? -4.800 -16.715 -2.276 1.00 93.56 103 ILE A C 1
ATOM 806 O O . ILE A 1 103 ? -5.691 -16.588 -1.436 1.00 93.56 103 ILE A O 1
ATOM 810 N N . LEU A 1 104 ? -3.554 -16.282 -2.059 1.00 93.94 104 LEU A N 1
ATOM 811 C CA . LEU A 1 104 ? -3.128 -15.657 -0.806 1.00 93.94 104 LEU A CA 1
ATOM 812 C C . LEU A 1 104 ? -3.915 -14.376 -0.515 1.00 93.94 104 LEU A C 1
ATOM 814 O O . LEU A 1 104 ? -4.381 -14.180 0.610 1.00 93.94 104 LEU A O 1
ATOM 818 N N . PHE A 1 105 ? -4.128 -13.534 -1.529 1.00 94.50 105 PHE A N 1
ATOM 819 C CA . PHE A 1 105 ? -4.963 -12.343 -1.416 1.00 94.50 105 PHE A CA 1
ATOM 820 C C . PHE A 1 105 ? -6.393 -12.709 -1.005 1.00 94.50 105 PHE A C 1
ATOM 822 O O . PHE A 1 105 ? -6.893 -12.193 -0.005 1.00 94.50 105 PHE A O 1
ATOM 829 N N . SER A 1 106 ? -7.023 -13.661 -1.697 1.00 90.75 106 SER A N 1
ATOM 830 C CA . SER A 1 106 ? -8.391 -14.119 -1.412 1.00 90.75 106 SER A CA 1
ATOM 831 C C . SER A 1 106 ? -8.534 -14.666 0.010 1.00 90.75 106 SER A C 1
ATOM 833 O O . SER A 1 106 ? -9.490 -14.333 0.716 1.00 90.75 106 SER A O 1
ATOM 835 N N . LEU A 1 107 ? -7.559 -15.461 0.465 1.00 88.69 107 LEU A N 1
ATOM 836 C CA . LEU A 1 107 ? -7.511 -15.966 1.835 1.00 88.69 107 LEU A CA 1
ATOM 837 C C . LEU A 1 107 ? -7.401 -14.815 2.837 1.00 88.69 107 LEU A C 1
ATOM 839 O O . LEU A 1 107 ? -8.165 -14.773 3.799 1.00 88.69 107 LEU A O 1
ATOM 843 N N . SER A 1 108 ? -6.522 -13.840 2.595 1.00 90.62 108 SER A N 1
ATOM 844 C CA . SER A 1 108 ? -6.387 -12.677 3.478 1.00 90.62 108 SER A CA 1
ATOM 845 C C . SER A 1 108 ? -7.704 -11.897 3.601 1.00 90.62 108 SER A C 1
ATOM 847 O O . SER A 1 108 ? -8.158 -11.570 4.695 1.00 90.62 108 SER A O 1
ATOM 849 N N . ILE A 1 109 ? -8.416 -11.695 2.498 1.00 88.81 109 ILE A N 1
ATOM 850 C CA . ILE A 1 109 ? -9.699 -10.996 2.493 1.00 88.81 109 ILE A CA 1
ATOM 851 C C . ILE A 1 109 ? -10.748 -11.717 3.353 1.00 88.81 109 ILE A C 1
ATOM 853 O O . ILE A 1 109 ? -11.490 -11.072 4.103 1.00 88.81 109 ILE A O 1
ATOM 857 N N . ALA A 1 110 ? -10.774 -13.051 3.320 1.00 82.06 110 ALA A N 1
ATOM 858 C CA . ALA A 1 110 ? -11.684 -13.845 4.141 1.00 82.06 110 ALA A CA 1
ATOM 859 C C . ALA A 1 110 ? -11.465 -13.658 5.653 1.00 82.06 110 ALA A C 1
ATOM 861 O O . ALA A 1 110 ? -12.427 -13.668 6.427 1.00 82.06 110 ALA A O 1
ATOM 862 N N . PHE A 1 111 ? -10.215 -13.464 6.082 1.00 81.31 111 PHE A N 1
ATOM 863 C CA . PHE A 1 111 ? -9.872 -13.242 7.489 1.00 81.31 111 PHE A CA 1
ATOM 864 C C . PHE A 1 111 ? -9.942 -11.764 7.905 1.00 81.31 111 PHE A C 1
ATOM 866 O O . PHE A 1 111 ? -10.178 -11.460 9.084 1.00 81.31 111 PHE A O 1
ATOM 873 N N . LEU A 1 112 ? -9.781 -10.840 6.954 1.00 85.56 112 LEU A N 1
ATOM 874 C CA . LEU A 1 112 ? -9.985 -9.408 7.163 1.00 85.56 112 LEU A CA 1
ATOM 875 C C . LEU A 1 112 ? -11.447 -9.115 7.532 1.00 85.56 112 LEU A C 1
ATOM 877 O O . LEU A 1 112 ? -11.718 -8.433 8.527 1.00 85.56 112 LEU A O 1
ATOM 881 N N . PHE A 1 113 ? -12.399 -9.676 6.780 1.00 83.00 113 PHE A N 1
ATOM 882 C CA . PHE A 1 113 ? -13.823 -9.392 6.945 1.00 83.00 113 PHE A CA 1
ATOM 883 C C . PHE A 1 113 ? -14.545 -10.393 7.862 1.00 83.00 113 PHE A C 1
ATOM 885 O O . PHE A 1 113 ? -14.714 -11.574 7.564 1.00 83.00 113 PHE A O 1
ATOM 892 N N . LYS A 1 114 ? -15.083 -9.901 8.986 1.00 81.69 114 LYS A N 1
ATOM 893 C CA . LYS A 1 114 ? -15.986 -10.677 9.856 1.00 81.69 114 LYS A CA 1
ATOM 894 C C . LYS A 1 114 ? -17.433 -10.559 9.356 1.00 81.69 114 LYS A C 1
ATOM 896 O O . LYS A 1 114 ? -18.165 -9.649 9.749 1.00 81.69 114 LYS A O 1
ATOM 901 N N . VAL A 1 115 ? -17.865 -11.491 8.503 1.00 77.56 115 VAL A N 1
ATOM 902 C CA . VAL A 1 115 ? -19.232 -11.506 7.946 1.00 77.56 115 VAL A CA 1
ATOM 903 C C . VAL A 1 115 ? -20.245 -12.024 8.964 1.00 77.56 115 VAL A C 1
ATOM 905 O O . VAL A 1 115 ? -20.303 -13.215 9.270 1.00 77.56 115 VAL A O 1
ATOM 908 N N . LYS A 1 116 ? -21.115 -11.137 9.458 1.00 77.31 116 LYS A N 1
ATOM 909 C CA . LYS A 1 116 ? -22.216 -11.520 10.361 1.00 77.31 116 LYS A CA 1
ATOM 910 C C . LYS A 1 116 ? -23.491 -11.869 9.586 1.00 77.31 116 LYS A C 1
ATOM 912 O O . LYS A 1 116 ? -24.240 -12.771 9.986 1.00 77.31 116 LYS A O 1
ATOM 917 N N . ARG A 1 117 ? -23.746 -11.181 8.466 1.00 76.62 117 ARG A N 1
ATOM 918 C CA . ARG A 1 117 ? -24.968 -11.292 7.644 1.00 76.62 117 ARG A CA 1
ATOM 919 C C . ARG A 1 117 ? -24.627 -11.480 6.162 1.00 76.62 117 ARG A C 1
ATOM 921 O O . ARG A 1 117 ? -23.668 -10.893 5.685 1.00 76.62 117 ARG A O 1
ATOM 928 N N . PHE A 1 118 ? -25.451 -12.220 5.419 1.00 76.44 118 PHE A N 1
ATOM 929 C CA . PHE A 1 118 ? -25.226 -12.467 3.985 1.00 76.44 118 PHE A CA 1
ATOM 930 C C . PHE A 1 118 ? -25.160 -11.172 3.156 1.00 76.44 118 PHE A C 1
ATOM 932 O O . PHE A 1 118 ? -24.215 -10.977 2.403 1.00 76.44 118 PHE A O 1
ATOM 939 N N . LYS A 1 119 ? -26.088 -10.228 3.387 1.00 76.19 119 LYS A N 1
ATOM 940 C CA . LYS A 1 119 ? -26.079 -8.903 2.732 1.00 76.19 119 LYS A CA 1
ATOM 941 C C . LYS A 1 119 ? -24.772 -8.127 2.957 1.00 76.19 119 LYS A C 1
ATOM 943 O O . LYS A 1 119 ? -24.310 -7.436 2.062 1.00 76.19 119 LYS A O 1
ATOM 948 N N . GLN A 1 120 ? -24.164 -8.270 4.137 1.00 76.00 120 GLN A N 1
ATOM 949 C CA . GLN A 1 120 ? -22.862 -7.671 4.445 1.00 76.00 120 GLN A CA 1
ATOM 950 C C . GLN A 1 120 ? -21.742 -8.333 3.626 1.00 76.00 120 GLN A C 1
ATOM 952 O O . GLN A 1 120 ? -20.848 -7.645 3.155 1.00 76.00 120 GLN A O 1
ATOM 957 N N . GLY A 1 121 ? -21.813 -9.653 3.423 1.00 79.12 121 GLY A N 1
ATOM 958 C CA . GLY A 1 121 ? -20.901 -10.388 2.544 1.00 79.12 121 GLY A CA 1
ATOM 959 C C . GLY A 1 121 ? -20.997 -9.942 1.083 1.00 79.12 121 GLY A C 1
ATOM 960 O O . GLY A 1 121 ? -19.965 -9.711 0.467 1.00 79.12 121 GLY A O 1
ATOM 961 N N . LEU A 1 122 ? -22.212 -9.733 0.557 1.00 80.50 122 LEU A N 1
ATOM 962 C CA . LEU A 1 122 ? -22.411 -9.170 -0.789 1.00 80.50 122 LEU A CA 1
ATOM 963 C C . LEU A 1 122 ? -21.826 -7.761 -0.916 1.00 80.50 122 LEU A C 1
ATOM 965 O O . LEU A 1 122 ? -21.206 -7.436 -1.922 1.00 80.50 122 LEU A O 1
ATOM 969 N N . PHE A 1 123 ? -21.991 -6.938 0.121 1.00 79.88 123 PHE A N 1
ATOM 970 C CA . PHE A 1 123 ? -21.405 -5.604 0.152 1.00 79.88 123 PHE A CA 1
ATOM 971 C C . PHE A 1 123 ? -19.873 -5.667 0.119 1.00 79.88 123 PHE A C 1
ATOM 973 O O . PHE A 1 123 ? -19.265 -4.987 -0.696 1.00 79.88 123 PHE A O 1
ATOM 980 N N . TYR A 1 124 ? -19.240 -6.532 0.922 1.00 82.25 124 TYR A N 1
ATOM 981 C CA . TYR A 1 124 ? -17.789 -6.743 0.843 1.00 82.25 124 TYR A CA 1
ATOM 982 C C . TYR A 1 124 ? -17.344 -7.239 -0.525 1.00 82.25 124 TYR A C 1
ATOM 984 O O . TYR A 1 124 ? -16.365 -6.725 -1.060 1.00 82.25 124 TYR A O 1
ATOM 992 N N . LEU A 1 125 ? -18.076 -8.192 -1.103 1.00 84.38 125 LEU A N 1
ATOM 993 C CA . LEU A 1 125 ? -17.782 -8.711 -2.431 1.00 84.38 125 LEU A CA 1
ATOM 994 C C . LEU A 1 125 ? -17.780 -7.594 -3.479 1.00 84.38 125 LEU A C 1
ATOM 996 O O . LEU A 1 125 ? -16.882 -7.570 -4.309 1.00 84.38 125 LEU A O 1
ATOM 1000 N N . ALA A 1 126 ? -18.697 -6.626 -3.394 1.00 83.50 126 ALA A N 1
ATOM 1001 C CA . ALA A 1 126 ? -18.677 -5.463 -4.275 1.00 83.50 126 ALA A CA 1
ATOM 1002 C C . ALA A 1 126 ? -17.354 -4.677 -4.156 1.00 83.50 126 ALA A C 1
ATOM 1004 O O . ALA A 1 126 ? -16.729 -4.380 -5.167 1.00 83.50 126 ALA A O 1
ATOM 1005 N N . PHE A 1 127 ? -16.848 -4.381 -2.956 1.00 83.44 127 PHE A N 1
ATOM 1006 C CA . PHE A 1 127 ? -15.545 -3.698 -2.842 1.00 83.44 127 PHE A CA 1
ATOM 1007 C C . PHE A 1 127 ? -14.381 -4.539 -3.363 1.00 83.44 127 PHE A C 1
ATOM 1009 O O . PHE A 1 127 ? -13.447 -3.999 -3.948 1.00 83.44 127 PHE A O 1
ATOM 1016 N N . ILE A 1 128 ? -14.426 -5.851 -3.152 1.00 87.44 128 ILE A N 1
ATOM 1017 C CA . ILE A 1 128 ? -13.371 -6.765 -3.597 1.00 87.44 128 ILE A CA 1
ATOM 1018 C C . ILE A 1 128 ? -13.368 -6.898 -5.124 1.00 87.44 128 ILE A C 1
ATOM 1020 O O . ILE A 1 128 ? -12.308 -7.014 -5.721 1.00 87.44 128 ILE A O 1
ATOM 1024 N N . LEU A 1 129 ? -14.535 -6.834 -5.763 1.00 87.50 129 LEU A N 1
ATOM 1025 C CA . LEU A 1 129 ? -14.682 -6.837 -7.220 1.00 87.50 129 LEU A CA 1
ATOM 1026 C C . LEU A 1 129 ? -14.637 -5.426 -7.825 1.00 87.50 129 LEU A C 1
ATOM 1028 O O . LEU A 1 129 ? -15.070 -5.219 -8.955 1.00 87.50 129 LEU A O 1
ATOM 1032 N N . SER A 1 130 ? -14.143 -4.439 -7.077 1.00 86.38 130 SER A N 1
ATOM 1033 C CA . SER A 1 130 ? -13.975 -3.088 -7.603 1.00 86.38 130 SER A CA 1
ATOM 1034 C C . SER A 1 130 ? -12.812 -3.011 -8.600 1.00 86.38 130 SER A C 1
ATOM 1036 O O . SER A 1 130 ? -11.853 -3.784 -8.486 1.00 86.38 130 SER A O 1
ATOM 1038 N N . PRO A 1 131 ? -12.833 -2.057 -9.548 1.00 86.62 131 PRO A N 1
ATOM 1039 C CA . PRO A 1 131 ? -11.786 -1.965 -10.561 1.00 86.62 131 PRO A CA 1
ATOM 1040 C C . PRO A 1 131 ? -10.361 -1.812 -10.006 1.00 86.62 131 PRO A C 1
ATOM 1042 O O . PRO A 1 131 ? -9.478 -2.464 -10.549 1.00 86.62 131 PRO A O 1
ATOM 1045 N N . PRO A 1 132 ? -10.086 -1.044 -8.928 1.00 89.19 132 PRO A N 1
ATOM 1046 C CA . PRO A 1 132 ? -8.759 -1.018 -8.314 1.00 89.19 132 PRO A CA 1
ATOM 1047 C C . PRO A 1 132 ? -8.223 -2.400 -7.932 1.00 89.19 132 PRO A C 1
ATOM 1049 O O . PRO A 1 132 ? -7.073 -2.729 -8.215 1.00 89.19 132 PRO A O 1
ATOM 1052 N N . VAL A 1 133 ? -9.061 -3.226 -7.304 1.00 91.69 133 VAL A N 1
ATOM 1053 C CA . VAL A 1 133 ? -8.665 -4.567 -6.859 1.00 91.69 133 VAL A CA 1
ATOM 1054 C C . VAL A 1 133 ? -8.500 -5.493 -8.057 1.00 91.69 133 VAL A C 1
ATOM 1056 O O . VAL A 1 133 ? -7.529 -6.239 -8.124 1.00 91.69 133 VAL A O 1
ATOM 1059 N N . LEU A 1 134 ? -9.406 -5.420 -9.031 1.00 90.56 134 LEU A N 1
ATOM 1060 C CA . LEU A 1 134 ? -9.294 -6.216 -10.250 1.00 90.56 134 LEU A CA 1
ATOM 1061 C C . LEU A 1 134 ? -8.039 -5.839 -11.048 1.00 90.56 134 LEU A C 1
ATOM 1063 O O . LEU A 1 134 ? -7.309 -6.735 -11.452 1.00 90.56 134 LEU A O 1
ATOM 1067 N N . LEU A 1 135 ? -7.722 -4.546 -11.171 1.00 90.50 135 LEU A N 1
ATOM 1068 C CA . LEU A 1 135 ? -6.517 -4.055 -11.844 1.00 90.50 135 LEU A CA 1
ATOM 1069 C C . LEU A 1 135 ? -5.248 -4.518 -11.121 1.00 90.50 135 LEU A C 1
ATOM 1071 O O . LEU A 1 135 ? -4.269 -4.879 -11.768 1.00 90.50 135 LEU A O 1
ATOM 1075 N N . LEU A 1 136 ? -5.257 -4.529 -9.784 1.00 94.25 136 LEU A N 1
ATOM 1076 C CA . LEU A 1 136 ? -4.146 -5.044 -8.984 1.00 94.25 136 LEU A CA 1
ATOM 1077 C C . LEU A 1 136 ? -3.828 -6.501 -9.335 1.00 94.25 136 LEU A C 1
ATOM 1079 O O . LEU A 1 136 ? -2.664 -6.846 -9.549 1.00 94.25 136 LEU A O 1
ATOM 1083 N N . LEU A 1 137 ? -4.867 -7.338 -9.362 1.00 93.81 137 LEU A N 1
ATOM 1084 C CA . LEU A 1 137 ? -4.756 -8.776 -9.591 1.00 93.81 137 LEU A CA 1
ATOM 1085 C C . LEU A 1 137 ? -4.423 -9.083 -11.050 1.00 93.81 137 LEU A C 1
ATOM 1087 O O . LEU A 1 137 ? -3.505 -9.853 -11.304 1.00 93.81 137 LEU A O 1
ATOM 1091 N N . GLU A 1 138 ? -5.093 -8.411 -11.985 1.00 91.19 138 GLU A N 1
ATOM 1092 C CA . GLU A 1 138 ? -4.833 -8.493 -13.423 1.00 91.19 138 GLU A CA 1
ATOM 1093 C C . GLU A 1 138 ? -3.370 -8.158 -13.749 1.00 91.19 138 GLU A C 1
ATOM 1095 O O . GLU A 1 138 ? -2.719 -8.866 -14.517 1.00 91.19 138 GLU A O 1
ATOM 1100 N N . ARG A 1 139 ? -2.814 -7.108 -13.128 1.00 92.50 139 ARG A N 1
ATOM 1101 C CA . ARG A 1 139 ? -1.406 -6.734 -13.317 1.00 92.50 139 ARG A CA 1
ATOM 1102 C C . ARG A 1 139 ? -0.432 -7.600 -12.520 1.00 92.50 139 ARG A C 1
ATOM 1104 O O . ARG A 1 139 ? 0.749 -7.606 -12.855 1.00 92.50 139 ARG A O 1
ATOM 1111 N N . GLY A 1 140 ? -0.884 -8.322 -11.494 1.00 94.88 140 GLY A N 1
ATOM 1112 C CA . GLY A 1 140 ? -0.007 -9.074 -10.591 1.00 94.88 140 GLY A CA 1
ATOM 1113 C C . GLY A 1 140 ? 0.960 -8.172 -9.819 1.00 94.88 140 GLY A C 1
ATOM 1114 O O . GLY A 1 140 ? 2.115 -8.534 -9.613 1.00 94.88 140 GLY A O 1
ATOM 1115 N N . ASN A 1 141 ? 0.538 -6.963 -9.435 1.00 96.31 141 ASN A N 1
ATOM 1116 C CA . ASN A 1 141 ? 1.458 -6.005 -8.819 1.00 96.31 141 ASN A CA 1
ATOM 1117 C C . ASN A 1 141 ? 1.935 -6.477 -7.432 1.00 96.31 141 ASN A C 1
ATOM 1119 O O . ASN A 1 141 ? 1.165 -7.020 -6.638 1.00 96.31 141 ASN A O 1
ATOM 1123 N N . SER A 1 142 ? 3.183 -6.159 -7.076 1.00 96.81 142 SER A N 1
ATOM 1124 C CA . SER A 1 142 ? 3.738 -6.448 -5.746 1.00 96.81 142 SER A CA 1
ATOM 1125 C C . SER A 1 142 ? 3.032 -5.732 -4.584 1.00 96.81 142 SER A C 1
ATOM 1127 O O . SER A 1 142 ? 3.222 -6.114 -3.429 1.00 96.81 142 SER A O 1
ATOM 1129 N N . ASP A 1 143 ? 2.151 -4.760 -4.855 1.00 97.75 143 ASP A N 1
ATOM 1130 C CA . ASP A 1 143 ? 1.235 -4.200 -3.852 1.00 97.75 143 ASP A CA 1
ATOM 1131 C C . ASP A 1 143 ? 0.309 -5.274 -3.238 1.00 97.75 143 ASP A C 1
ATOM 1133 O O . ASP A 1 143 ? -0.142 -5.090 -2.110 1.00 97.75 143 ASP A O 1
ATOM 1137 N N . ILE A 1 144 ? 0.105 -6.433 -3.889 1.00 98.12 144 ILE A N 1
ATOM 1138 C CA . ILE A 1 144 ? -0.550 -7.603 -3.271 1.00 98.12 144 ILE A CA 1
ATOM 1139 C C . ILE A 1 144 ? 0.247 -8.080 -2.050 1.00 98.12 144 ILE A C 1
ATOM 1141 O O . ILE A 1 144 ? -0.315 -8.253 -0.970 1.00 98.12 144 ILE A O 1
ATOM 1145 N N . ILE A 1 145 ? 1.565 -8.253 -2.195 1.00 98.19 145 ILE A N 1
ATOM 1146 C CA . ILE A 1 145 ? 2.450 -8.704 -1.110 1.00 98.19 145 ILE A CA 1
ATOM 1147 C C . ILE A 1 145 ? 2.462 -7.669 0.016 1.00 98.19 145 ILE A C 1
ATOM 1149 O O . ILE A 1 145 ? 2.357 -8.025 1.188 1.00 98.19 145 ILE A O 1
ATOM 1153 N N . LEU A 1 146 ? 2.506 -6.380 -0.325 1.00 98.25 146 LEU A N 1
ATOM 1154 C CA . LEU A 1 146 ? 2.458 -5.317 0.677 1.00 98.25 146 LEU A CA 1
ATOM 1155 C C . LEU A 1 146 ? 1.116 -5.265 1.407 1.00 98.25 146 LEU A C 1
ATOM 1157 O O . LEU A 1 146 ? 1.098 -5.105 2.625 1.00 98.25 146 LEU A O 1
ATOM 1161 N N . PHE A 1 147 ? -0.003 -5.474 0.712 1.00 97.88 147 PHE A N 1
ATOM 1162 C CA . PHE A 1 147 ? -1.307 -5.610 1.354 1.00 97.88 147 PHE A CA 1
ATOM 1163 C C . PHE A 1 147 ? -1.328 -6.778 2.346 1.00 97.88 147 PHE A C 1
ATOM 1165 O O . PHE A 1 147 ? -1.793 -6.608 3.473 1.00 97.88 147 PHE A O 1
ATOM 1172 N N . LEU A 1 148 ? -0.774 -7.936 1.969 1.00 97.50 148 LEU A N 1
ATOM 1173 C CA . LEU A 1 148 ? -0.665 -9.103 2.851 1.00 97.50 148 LEU A CA 1
ATOM 1174 C C . LEU A 1 148 ? 0.174 -8.806 4.099 1.00 97.50 148 LEU A C 1
ATOM 1176 O O . LEU A 1 148 ? -0.248 -9.149 5.202 1.00 97.50 148 LEU A O 1
ATOM 1180 N N . LEU A 1 149 ? 1.321 -8.136 3.948 1.00 97.88 149 LEU A N 1
ATOM 1181 C CA . LEU A 1 149 ? 2.181 -7.735 5.066 1.00 97.88 149 LEU A CA 1
ATOM 1182 C C . LEU A 1 149 ? 1.476 -6.748 6.005 1.00 97.88 149 LEU A C 1
ATOM 1184 O O . LEU A 1 149 ? 1.491 -6.929 7.224 1.00 97.88 149 LEU A O 1
ATOM 1188 N N . VAL A 1 150 ? 0.794 -5.741 5.455 1.00 97.31 150 VAL A N 1
ATOM 1189 C CA . VAL A 1 150 ? 0.049 -4.758 6.254 1.00 97.31 150 VAL A CA 1
ATOM 1190 C C . VAL A 1 150 ? -1.140 -5.415 6.963 1.00 97.31 150 VAL A C 1
ATOM 1192 O O . VAL A 1 150 ? -1.381 -5.155 8.145 1.00 97.31 150 VAL A O 1
ATOM 1195 N N . ALA A 1 151 ? -1.864 -6.316 6.295 1.00 95.62 151 ALA A N 1
ATOM 1196 C CA . ALA A 1 151 ? -2.926 -7.101 6.920 1.00 95.62 151 ALA A CA 1
ATOM 1197 C C . ALA A 1 151 ? -2.373 -8.022 8.022 1.00 95.62 151 ALA A C 1
ATOM 1199 O O . ALA A 1 151 ? -2.972 -8.127 9.093 1.00 95.62 151 ALA A O 1
ATOM 1200 N N . LEU A 1 152 ? -1.203 -8.633 7.815 1.00 94.81 152 LEU A N 1
ATOM 1201 C CA . LEU A 1 152 ? -0.523 -9.445 8.822 1.00 94.81 152 LEU A CA 1
ATOM 1202 C C . LEU A 1 152 ? -0.236 -8.650 10.091 1.00 94.81 152 LEU A C 1
ATOM 1204 O O . LEU A 1 152 ? -0.687 -9.063 11.159 1.00 94.81 152 LEU A O 1
ATOM 1208 N N . MET A 1 153 ? 0.418 -7.492 9.983 1.00 93.81 153 MET A N 1
ATOM 1209 C CA . MET A 1 153 ? 0.749 -6.683 11.162 1.00 93.81 153 MET A CA 1
ATOM 1210 C C . MET A 1 153 ? -0.478 -6.076 11.852 1.00 93.81 153 MET A C 1
ATOM 1212 O O . MET A 1 153 ? -0.508 -5.989 13.074 1.00 93.81 153 MET A O 1
ATOM 1216 N N . THR A 1 154 ? -1.499 -5.657 11.097 1.00 91.62 154 THR A N 1
ATOM 1217 C CA . THR A 1 154 ? -2.613 -4.879 11.666 1.00 91.62 154 THR A CA 1
ATOM 1218 C C . THR A 1 154 ? -3.820 -5.719 12.060 1.00 91.62 154 THR A C 1
ATOM 1220 O O . THR A 1 154 ? -4.605 -5.299 12.909 1.00 91.62 154 THR A O 1
ATOM 1223 N N . VAL A 1 155 ? -3.987 -6.898 11.457 1.00 90.69 155 VAL A N 1
ATOM 1224 C CA . VAL A 1 155 ? -5.168 -7.751 11.637 1.00 90.69 155 VAL A CA 1
ATOM 1225 C C . VAL A 1 155 ? -4.795 -9.081 12.271 1.00 90.69 155 VAL A C 1
ATOM 1227 O O . VAL A 1 155 ? -5.437 -9.480 13.240 1.00 90.69 155 VAL A O 1
ATOM 1230 N N . TYR A 1 156 ? -3.810 -9.795 11.722 1.00 89.62 156 TYR A N 1
ATOM 1231 C CA . TYR A 1 156 ? -3.559 -11.185 12.116 1.00 89.62 156 TYR A CA 1
ATOM 1232 C C . TYR A 1 156 ? -2.696 -11.291 13.364 1.00 89.62 156 TYR A C 1
ATOM 1234 O O . TYR A 1 156 ? -3.122 -11.951 14.308 1.00 89.62 156 TYR A O 1
ATOM 1242 N N . LEU A 1 157 ? -1.548 -10.607 13.418 1.00 89.19 157 LEU A N 1
ATOM 1243 C CA . LEU A 1 157 ? -0.670 -10.653 14.589 1.00 89.19 157 LEU A CA 1
ATOM 1244 C C . LEU A 1 157 ? -1.385 -10.244 15.886 1.00 89.19 157 LEU A C 1
ATOM 1246 O O . LEU A 1 157 ? -1.284 -10.997 16.854 1.00 89.19 157 LEU A O 1
ATOM 1250 N N . PRO A 1 158 ? -2.191 -9.159 15.930 1.00 86.50 158 PRO A N 1
ATOM 1251 C CA . PRO A 1 158 ? -2.922 -8.793 17.145 1.00 86.50 158 PRO A CA 1
ATOM 1252 C C . PRO A 1 158 ? -3.968 -9.827 17.588 1.00 86.50 158 PRO A C 1
ATOM 1254 O O . PRO A 1 158 ? -4.421 -9.786 18.729 1.00 86.50 158 PRO A O 1
ATOM 1257 N N . ARG A 1 159 ? -4.380 -10.740 16.697 1.00 86.06 159 ARG A N 1
ATOM 1258 C CA . ARG A 1 159 ? -5.356 -11.803 16.984 1.00 86.06 159 ARG A CA 1
ATOM 1259 C C . ARG A 1 159 ? -4.708 -13.132 17.378 1.00 86.06 159 ARG A C 1
ATOM 1261 O O . ARG A 1 159 ? -5.430 -14.030 17.808 1.00 86.06 159 ARG A O 1
ATOM 1268 N N . LEU A 1 160 ? -3.392 -13.290 17.223 1.00 86.06 160 LEU A N 1
ATOM 1269 C CA . LEU A 1 160 ? -2.701 -14.527 17.582 1.00 86.06 160 LEU A CA 1
ATOM 1270 C C . LEU A 1 160 ? -2.610 -14.665 19.106 1.00 86.06 160 LEU A C 1
ATOM 1272 O O . LEU A 1 160 ? -1.950 -13.880 19.788 1.00 86.06 160 LEU A O 1
ATOM 1276 N N . CYS A 1 161 ? -3.262 -15.692 19.650 1.00 82.44 161 CYS A N 1
ATOM 1277 C CA . CYS A 1 161 ? -3.142 -16.032 21.063 1.00 82.44 161 CYS A CA 1
ATOM 1278 C C . CYS A 1 161 ? -1.720 -16.530 21.378 1.00 82.44 161 CYS A C 1
ATOM 1280 O O . CYS A 1 161 ? -1.156 -17.321 20.627 1.00 82.44 161 CYS A O 1
ATOM 1282 N N . GLY A 1 162 ? -1.162 -16.103 22.513 1.00 86.00 162 GLY A N 1
ATOM 1283 C CA . GLY A 1 162 ? 0.119 -16.607 23.030 1.00 86.00 162 GLY A CA 1
ATOM 1284 C C . GLY A 1 162 ? 1.359 -15.788 22.659 1.00 86.00 162 GLY A C 1
ATOM 1285 O O . GLY A 1 162 ? 2.425 -16.052 23.205 1.00 86.00 162 GLY A O 1
ATOM 1286 N N . ILE A 1 163 ? 1.239 -14.768 21.804 1.00 88.19 163 ILE A N 1
ATOM 1287 C CA . ILE A 1 163 ? 2.342 -13.839 21.515 1.00 88.19 163 ILE A CA 1
ATOM 1288 C C . ILE A 1 163 ? 2.293 -12.675 22.519 1.00 88.19 163 ILE A C 1
ATOM 1290 O O . ILE A 1 163 ? 1.292 -11.956 22.561 1.00 88.19 163 ILE A O 1
ATOM 1294 N N . PRO A 1 164 ? 3.346 -12.441 23.328 1.00 91.38 164 PRO A N 1
ATOM 1295 C CA . PRO A 1 164 ? 3.387 -11.296 24.230 1.00 91.38 164 PRO A CA 1
ATOM 1296 C C . PRO A 1 164 ? 3.323 -9.968 23.457 1.00 91.38 164 PRO A C 1
ATOM 1298 O O . PRO A 1 164 ? 3.941 -9.869 22.393 1.00 91.38 164 PRO A O 1
ATOM 1301 N N . PRO A 1 165 ? 2.683 -8.913 24.004 1.00 89.75 165 PRO A N 1
ATOM 1302 C CA . PRO A 1 165 ? 2.574 -7.610 23.340 1.00 89.75 165 PRO A CA 1
ATOM 1303 C C . PRO A 1 165 ? 3.916 -7.056 22.861 1.00 89.75 165 PRO A C 1
ATOM 1305 O O . PRO A 1 165 ? 4.019 -6.542 21.755 1.00 89.75 165 PRO A O 1
ATOM 1308 N N . LEU A 1 166 ? 4.967 -7.244 23.665 1.00 92.44 166 LEU A N 1
ATOM 1309 C CA . LEU A 1 166 ? 6.318 -6.824 23.318 1.00 92.44 166 LEU A CA 1
ATOM 1310 C C . LEU A 1 166 ? 6.832 -7.494 22.039 1.00 92.44 166 LEU A C 1
ATOM 1312 O O . LEU A 1 166 ? 7.341 -6.815 21.153 1.00 92.44 166 LEU A O 1
ATOM 1316 N N . MET A 1 167 ? 6.679 -8.814 21.934 1.00 93.94 167 MET A N 1
ATOM 1317 C CA . MET A 1 167 ? 7.112 -9.565 20.758 1.00 93.94 167 MET A CA 1
ATOM 1318 C C . MET A 1 167 ? 6.297 -9.170 19.525 1.00 93.94 167 MET A C 1
ATOM 1320 O O . MET A 1 167 ? 6.873 -8.984 18.458 1.00 93.94 167 MET A O 1
ATOM 1324 N N . ASN A 1 168 ? 4.987 -8.959 19.687 1.00 91.62 168 ASN A N 1
ATOM 1325 C CA . ASN A 1 168 ? 4.130 -8.464 18.612 1.00 91.62 168 ASN A CA 1
ATOM 1326 C C . ASN A 1 168 ? 4.629 -7.112 18.071 1.00 91.62 168 ASN A C 1
ATOM 1328 O O . ASN A 1 168 ? 4.830 -6.978 16.868 1.00 91.62 168 ASN A O 1
ATOM 1332 N N . THR A 1 169 ? 4.950 -6.154 18.948 1.00 92.19 169 THR A N 1
ATOM 1333 C CA . THR A 1 169 ? 5.501 -4.851 18.545 1.00 92.19 169 THR A CA 1
ATOM 1334 C C . THR A 1 169 ? 6.803 -4.979 17.743 1.00 92.19 169 THR A C 1
ATOM 1336 O O . THR A 1 169 ? 6.969 -4.296 16.733 1.00 92.19 169 THR A O 1
ATOM 1339 N N . TYR A 1 170 ? 7.726 -5.860 18.150 1.00 95.69 170 TYR A N 1
ATOM 1340 C CA . TYR A 1 170 ? 8.967 -6.091 17.399 1.00 95.69 170 TYR A CA 1
ATOM 1341 C C . TYR A 1 170 ? 8.714 -6.726 16.028 1.00 95.69 170 TYR A C 1
ATOM 1343 O O . TYR A 1 170 ? 9.312 -6.297 15.042 1.00 95.69 170 TYR A O 1
ATOM 1351 N N . ILE A 1 171 ? 7.815 -7.711 15.948 1.00 96.19 171 ILE A N 1
ATOM 1352 C CA . ILE A 1 171 ? 7.454 -8.350 14.676 1.00 96.19 171 ILE A CA 1
ATOM 1353 C C . ILE A 1 171 ? 6.772 -7.332 13.753 1.00 96.19 171 ILE A C 1
ATOM 1355 O O . ILE A 1 171 ? 7.142 -7.230 12.586 1.00 96.19 171 ILE A O 1
ATOM 1359 N N . ALA A 1 172 ? 5.825 -6.542 14.266 1.00 95.06 172 ALA A N 1
ATOM 1360 C CA . ALA A 1 172 ? 5.140 -5.502 13.504 1.00 95.06 172 ALA A CA 1
ATOM 1361 C C . ALA A 1 172 ? 6.130 -4.475 12.935 1.00 95.06 172 ALA A C 1
ATOM 1363 O O . ALA A 1 172 ? 6.048 -4.129 11.759 1.00 95.06 172 ALA A O 1
ATOM 1364 N N . ALA A 1 173 ? 7.112 -4.042 13.727 1.00 96.75 173 ALA A N 1
ATOM 1365 C CA . ALA A 1 173 ? 8.162 -3.150 13.250 1.00 96.75 173 ALA A CA 1
ATOM 1366 C C . ALA A 1 173 ? 9.048 -3.789 12.176 1.00 96.75 173 ALA A C 1
ATOM 1368 O O . ALA A 1 173 ? 9.311 -3.157 11.154 1.00 96.75 173 ALA A O 1
ATOM 1369 N N . GLY A 1 174 ? 9.440 -5.053 12.359 1.00 98.00 174 GLY A N 1
ATOM 1370 C CA . GLY A 1 174 ? 10.161 -5.816 11.340 1.00 98.00 174 GLY A CA 1
ATOM 1371 C C . GLY A 1 174 ? 9.383 -5.911 10.024 1.00 98.00 174 GLY A C 1
ATOM 1372 O O . GLY A 1 174 ? 9.962 -5.717 8.959 1.00 98.00 174 GLY A O 1
ATOM 1373 N N . ILE A 1 175 ? 8.063 -6.118 10.089 1.00 98.06 175 ILE A N 1
ATOM 1374 C CA . ILE A 1 175 ? 7.184 -6.128 8.912 1.00 98.06 175 ILE A CA 1
ATOM 1375 C C . ILE A 1 175 ? 7.142 -4.755 8.231 1.00 98.06 175 ILE A C 1
ATOM 1377 O O . ILE A 1 175 ? 7.221 -4.705 7.007 1.00 98.06 175 ILE A O 1
ATOM 1381 N N . ILE A 1 176 ? 7.046 -3.646 8.978 1.00 97.62 176 ILE A N 1
ATOM 1382 C CA . ILE A 1 176 ? 7.062 -2.294 8.387 1.00 97.62 176 ILE A CA 1
ATOM 1383 C C . ILE A 1 176 ? 8.399 -2.026 7.687 1.00 97.62 176 ILE A C 1
ATOM 1385 O O . ILE A 1 176 ? 8.405 -1.519 6.565 1.00 97.62 176 ILE A O 1
ATOM 1389 N N . VAL A 1 177 ? 9.524 -2.376 8.319 1.00 97.94 177 VAL A N 1
ATOM 1390 C CA . VAL A 1 177 ? 10.863 -2.210 7.729 1.00 97.94 177 VAL A CA 1
ATOM 1391 C C . VAL A 1 177 ? 10.995 -3.055 6.463 1.00 97.94 177 VAL A C 1
ATOM 1393 O O . VAL A 1 177 ? 11.355 -2.523 5.417 1.00 97.94 177 VAL A O 1
ATOM 1396 N N . LEU A 1 178 ? 10.607 -4.333 6.512 1.00 98.00 178 LEU A N 1
ATOM 1397 C CA . LEU A 1 178 ? 10.614 -5.213 5.343 1.00 98.00 178 LEU A CA 1
ATOM 1398 C C . LEU A 1 178 ? 9.724 -4.671 4.216 1.00 98.00 178 LEU A C 1
ATOM 1400 O O . LEU A 1 178 ? 10.155 -4.598 3.070 1.00 98.00 178 LEU A O 1
ATOM 1404 N N . ALA A 1 179 ? 8.500 -4.244 4.531 1.00 98.12 179 ALA A N 1
ATOM 1405 C CA . ALA A 1 179 ? 7.593 -3.643 3.558 1.00 98.12 179 ALA A CA 1
ATOM 1406 C C . ALA A 1 179 ? 8.193 -2.373 2.934 1.00 98.12 179 ALA A C 1
ATOM 1408 O O . ALA A 1 179 ? 8.041 -2.168 1.733 1.00 98.12 179 ALA A O 1
ATOM 1409 N N . THR A 1 180 ? 8.913 -1.572 3.729 1.00 96.38 180 THR A N 1
ATOM 1410 C CA . THR A 1 180 ? 9.631 -0.368 3.278 1.00 96.38 180 THR A CA 1
ATOM 1411 C C . THR A 1 180 ? 10.798 -0.704 2.340 1.00 96.38 180 THR A C 1
ATOM 1413 O O . THR A 1 180 ? 11.067 0.032 1.393 1.00 96.38 180 THR A O 1
ATOM 1416 N N . PHE A 1 181 ? 11.487 -1.824 2.565 1.00 96.75 181 PHE A N 1
ATOM 1417 C CA . PHE A 1 181 ? 12.546 -2.292 1.664 1.00 96.75 181 PHE A CA 1
ATOM 1418 C C . PHE A 1 181 ? 11.970 -2.822 0.349 1.00 96.75 181 PHE A C 1
ATOM 1420 O O . PHE A 1 181 ? 12.565 -2.640 -0.707 1.00 96.75 181 PHE A O 1
ATOM 1427 N N . LEU A 1 182 ? 10.789 -3.445 0.394 1.00 96.94 182 LEU A N 1
ATOM 1428 C CA . LEU A 1 182 ? 10.093 -3.934 -0.797 1.00 96.94 182 LEU A CA 1
ATOM 1429 C C . LEU A 1 182 ? 9.507 -2.792 -1.646 1.00 96.94 182 LEU A C 1
ATOM 1431 O O . LEU A 1 182 ? 9.523 -2.884 -2.873 1.00 96.94 182 LEU A O 1
ATOM 1435 N N . LYS A 1 183 ? 9.002 -1.720 -1.022 1.00 95.56 183 LYS A N 1
ATOM 1436 C CA . LYS A 1 183 ? 8.682 -0.422 -1.648 1.00 95.56 183 LYS A CA 1
ATOM 1437 C C . LYS A 1 183 ? 8.795 0.678 -0.610 1.00 95.56 183 LYS A C 1
ATOM 1439 O O . LYS A 1 183 ? 8.446 0.449 0.527 1.00 95.56 183 LYS A O 1
ATOM 1444 N N . LEU A 1 184 ? 9.132 1.904 -0.996 1.00 92.75 184 LEU A N 1
ATOM 1445 C CA . LEU A 1 184 ? 9.413 2.973 -0.027 1.00 92.75 184 LEU A CA 1
ATOM 1446 C C . LEU A 1 184 ? 8.186 3.507 0.744 1.00 92.75 184 LEU A C 1
ATOM 1448 O O . LEU A 1 184 ? 8.321 3.986 1.867 1.00 92.75 184 LEU A O 1
ATOM 1452 N N . TYR A 1 185 ? 6.977 3.453 0.172 1.00 94.38 185 TYR A N 1
ATOM 1453 C CA . TYR A 1 185 ? 5.812 4.133 0.760 1.00 94.38 185 TYR A CA 1
ATOM 1454 C C . TYR A 1 185 ? 5.287 3.572 2.102 1.00 94.38 185 TYR A C 1
ATOM 1456 O O . TYR A 1 185 ? 4.753 4.376 2.864 1.00 94.38 185 TYR A O 1
ATOM 1464 N N . PRO A 1 186 ? 5.400 2.273 2.464 1.00 96.19 186 PRO A N 1
ATOM 1465 C CA . PRO A 1 186 ? 4.997 1.754 3.774 1.00 96.19 186 PRO A CA 1
ATOM 1466 C C . PRO A 1 186 ? 5.753 2.375 4.952 1.00 96.19 186 PRO A C 1
ATOM 1468 O O . PRO A 1 186 ? 5.318 2.209 6.090 1.00 96.19 186 PRO A O 1
ATOM 1471 N N . LEU A 1 187 ? 6.807 3.163 4.705 1.00 95.00 187 LEU A N 1
ATOM 1472 C CA . LEU A 1 187 ? 7.462 3.987 5.719 1.00 95.00 187 LEU A CA 1
ATOM 1473 C C . LEU A 1 187 ? 6.464 4.855 6.508 1.00 95.00 187 LEU A C 1
ATOM 1475 O O . LEU A 1 187 ? 6.649 5.083 7.704 1.00 95.00 187 LEU A O 1
ATOM 1479 N N . VAL A 1 188 ? 5.366 5.283 5.867 1.00 93.94 188 VAL A N 1
ATOM 1480 C CA . VAL A 1 188 ? 4.286 6.062 6.503 1.00 93.94 188 VAL A CA 1
ATOM 1481 C C . VAL A 1 188 ? 3.594 5.340 7.662 1.00 93.94 188 VAL A C 1
ATOM 1483 O O . VAL A 1 188 ? 2.850 5.967 8.413 1.00 93.94 188 VAL A O 1
ATOM 1486 N N . LEU A 1 189 ? 3.829 4.035 7.827 1.00 95.25 189 LEU A N 1
ATOM 1487 C CA . LEU A 1 189 ? 3.280 3.225 8.909 1.00 95.25 189 LEU A CA 1
ATOM 1488 C C . LEU A 1 189 ? 4.123 3.255 10.186 1.00 95.25 189 LEU A C 1
ATOM 1490 O O . LEU A 1 189 ? 3.590 2.909 11.238 1.00 95.25 189 LEU A O 1
ATOM 1494 N N . LEU A 1 190 ? 5.398 3.676 10.141 1.00 92.81 190 LEU A N 1
ATOM 1495 C CA . LEU A 1 190 ? 6.266 3.710 11.331 1.00 92.81 190 LEU A CA 1
ATOM 1496 C C . LEU A 1 190 ? 5.618 4.397 12.543 1.00 92.81 190 LEU A C 1
ATOM 1498 O O . LEU A 1 190 ? 5.715 3.852 13.645 1.00 92.81 190 LEU A O 1
ATOM 1502 N N . PRO A 1 191 ? 4.906 5.533 12.397 1.00 88.06 191 PRO A N 1
ATOM 1503 C CA . PRO A 1 191 ? 4.295 6.184 13.548 1.00 88.06 191 PRO A CA 1
ATOM 1504 C C . PRO A 1 191 ? 3.218 5.358 14.267 1.00 88.06 191 PRO A C 1
ATOM 1506 O O . PRO A 1 191 ? 2.923 5.639 15.429 1.00 88.06 191 PRO A O 1
ATOM 1509 N N . LEU A 1 192 ? 2.650 4.323 13.632 1.00 89.25 192 LEU A N 1
ATOM 1510 C CA . LEU A 1 192 ? 1.694 3.421 14.285 1.00 89.25 192 LEU A CA 1
ATOM 1511 C C . LEU A 1 192 ? 2.318 2.659 15.459 1.00 89.25 192 LEU A C 1
ATOM 1513 O O . LEU A 1 192 ? 1.610 2.338 16.411 1.00 89.25 192 LEU A O 1
ATOM 1517 N N . LEU A 1 193 ? 3.640 2.460 15.459 1.00 88.81 193 LEU A N 1
ATOM 1518 C CA . LEU A 1 193 ? 4.366 1.802 16.553 1.00 88.81 193 LEU A CA 1
ATOM 1519 C C . LEU A 1 193 ? 4.267 2.566 17.885 1.00 88.81 193 LEU A C 1
ATOM 1521 O O . LEU A 1 193 ? 4.515 2.010 18.953 1.00 88.81 193 LEU A O 1
ATOM 1525 N N . ILE A 1 194 ? 3.867 3.841 17.855 1.00 84.94 194 ILE A N 1
ATOM 1526 C CA . ILE A 1 194 ? 3.627 4.633 19.067 1.00 84.94 194 ILE A CA 1
ATOM 1527 C C . ILE A 1 194 ? 2.342 4.196 19.792 1.00 84.94 194 ILE A C 1
ATOM 1529 O O . ILE A 1 194 ? 2.192 4.439 20.994 1.00 84.94 194 ILE A O 1
ATOM 1533 N N . LEU A 1 195 ? 1.421 3.541 19.086 1.00 83.38 195 LEU A N 1
ATOM 1534 C CA . LEU A 1 195 ? 0.129 3.095 19.614 1.00 83.38 195 LEU A CA 1
ATOM 1535 C C . LEU A 1 195 ? 0.198 1.703 20.242 1.00 83.38 195 LEU A C 1
ATOM 1537 O O . LEU A 1 195 ? -0.761 1.265 20.876 1.00 83.38 195 LEU A O 1
ATOM 1541 N N . GLU A 1 196 ? 1.333 1.027 20.090 1.00 84.12 196 GLU A N 1
ATOM 1542 C CA . GLU A 1 196 ? 1.553 -0.320 20.592 1.00 84.12 196 GLU A CA 1
ATOM 1543 C C . GLU A 1 196 ? 1.423 -0.384 22.121 1.00 84.12 196 GLU A C 1
ATOM 1545 O O . GLU A 1 196 ? 1.956 0.479 22.826 1.00 84.12 196 GLU A O 1
ATOM 1550 N N . PRO A 1 197 ? 0.762 -1.409 22.686 1.00 84.19 197 PRO A N 1
ATOM 1551 C CA . PRO A 1 197 ? 0.470 -1.508 24.118 1.00 84.19 197 PRO A CA 1
ATOM 1552 C C . PRO A 1 197 ? 1.688 -1.947 24.958 1.00 84.19 197 PRO A C 1
ATOM 1554 O O . PRO A 1 197 ? 1.581 -2.762 25.871 1.00 84.19 197 PRO A O 1
ATOM 1557 N N . VAL A 1 198 ? 2.866 -1.394 24.667 1.00 88.12 198 VAL A N 1
ATOM 1558 C CA . VAL A 1 198 ? 4.134 -1.625 25.378 1.00 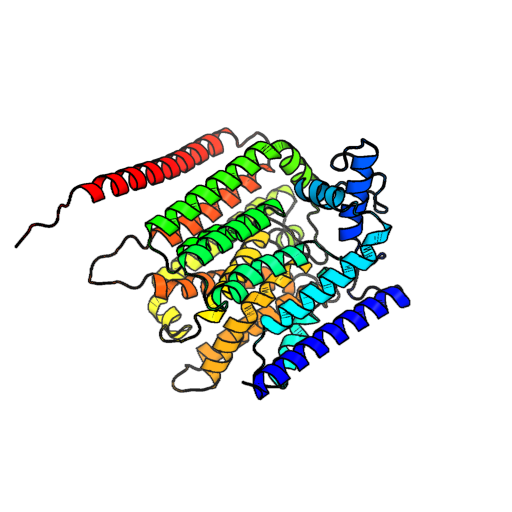88.12 198 VAL A CA 1
ATOM 1559 C C . VAL A 1 198 ? 4.610 -0.351 26.076 1.00 88.12 198 VAL A C 1
ATOM 1561 O O . VAL A 1 198 ? 4.079 0.734 25.829 1.00 88.12 198 VAL A O 1
ATOM 1564 N N . SER A 1 199 ? 5.608 -0.452 26.959 1.00 88.62 199 SER A N 1
ATOM 1565 C CA . SER A 1 199 ? 6.140 0.727 27.652 1.00 88.62 199 SER A CA 1
ATOM 1566 C C . SER A 1 199 ? 6.781 1.723 26.678 1.00 88.62 199 SER A C 1
ATOM 1568 O O . SER A 1 199 ? 7.343 1.333 25.653 1.00 88.62 199 SER A O 1
ATOM 1570 N N . LEU A 1 200 ? 6.739 3.018 27.023 1.00 85.69 200 LEU A N 1
ATOM 1571 C CA . LEU A 1 200 ? 7.276 4.102 26.189 1.00 85.69 200 LEU A CA 1
ATOM 1572 C C . LEU A 1 200 ? 8.720 3.836 25.740 1.00 85.69 200 LEU A C 1
ATOM 1574 O O . LEU A 1 200 ? 9.053 4.078 24.584 1.00 85.69 200 LEU A O 1
ATOM 1578 N N . ARG A 1 201 ? 9.555 3.276 26.628 1.00 89.50 201 ARG A N 1
ATOM 1579 C CA . ARG A 1 201 ? 10.937 2.892 26.314 1.00 89.50 201 ARG A CA 1
ATOM 1580 C C . ARG A 1 201 ? 11.005 1.956 25.108 1.00 89.50 201 ARG A C 1
ATOM 1582 O O . ARG A 1 201 ? 11.750 2.242 24.182 1.00 89.50 201 ARG A O 1
ATOM 1589 N N . HIS A 1 202 ? 10.214 0.883 25.097 1.00 91.38 202 HIS A N 1
ATOM 1590 C CA . HIS A 1 202 ? 10.215 -0.072 23.988 1.00 91.38 202 HIS A CA 1
ATOM 1591 C C . HIS A 1 202 ? 9.683 0.559 22.701 1.00 91.38 202 HIS A C 1
ATOM 1593 O O . HIS A 1 202 ? 10.301 0.372 21.660 1.00 91.38 202 HIS A O 1
ATOM 1599 N N . ARG A 1 203 ? 8.619 1.375 22.771 1.00 88.31 203 ARG A N 1
ATOM 1600 C CA . ARG A 1 203 ? 8.107 2.112 21.597 1.00 88.31 203 ARG A CA 1
ATOM 1601 C C . ARG A 1 203 ? 9.201 2.965 20.959 1.00 88.31 203 ARG A C 1
ATOM 1603 O O . ARG A 1 203 ? 9.427 2.881 19.757 1.00 88.31 203 ARG A O 1
ATOM 1610 N N . MET A 1 204 ? 9.911 3.747 21.774 1.00 89.12 204 MET A N 1
ATOM 1611 C CA . MET A 1 204 ? 10.997 4.609 21.303 1.00 89.12 204 MET A CA 1
ATOM 1612 C C . MET A 1 204 ? 12.183 3.799 20.774 1.00 89.12 204 MET A C 1
ATOM 1614 O O . MET A 1 204 ? 12.735 4.151 19.739 1.00 89.12 204 MET A O 1
ATOM 1618 N N . THR A 1 205 ? 12.555 2.697 21.435 1.00 91.62 205 THR A N 1
ATOM 1619 C CA . THR A 1 205 ? 13.617 1.803 20.950 1.00 91.62 205 THR A CA 1
ATOM 1620 C C . THR A 1 205 ? 13.270 1.212 19.589 1.00 91.62 205 THR A C 1
ATOM 1622 O O . THR A 1 205 ? 14.099 1.251 18.689 1.00 91.62 205 THR A O 1
ATOM 1625 N N . VAL A 1 206 ? 12.055 0.693 19.414 1.00 93.94 206 VAL A N 1
ATOM 1626 C CA . VAL A 1 206 ? 11.636 0.075 18.152 1.00 93.94 206 VAL A CA 1
ATOM 1627 C C . VAL A 1 206 ? 11.576 1.113 17.028 1.00 93.94 206 VAL A C 1
ATOM 1629 O O . VAL A 1 206 ? 12.069 0.844 15.935 1.00 93.94 206 VAL A O 1
ATOM 1632 N N . LEU A 1 207 ? 11.052 2.313 17.296 1.00 92.12 207 LEU A N 1
ATOM 1633 C CA . LEU A 1 207 ? 11.060 3.424 16.338 1.00 92.12 207 LEU A CA 1
ATOM 1634 C C . LEU A 1 207 ? 12.476 3.845 15.951 1.00 92.12 207 LEU A C 1
ATOM 1636 O O . LEU A 1 207 ? 12.751 4.022 14.769 1.00 92.12 207 LEU A O 1
ATOM 1640 N N . LEU A 1 208 ? 13.373 3.974 16.931 1.00 91.75 208 LEU A N 1
ATOM 1641 C CA . LEU A 1 208 ? 14.768 4.333 16.698 1.00 91.75 208 LEU A CA 1
ATOM 1642 C C . LEU A 1 208 ? 15.472 3.290 15.831 1.00 91.75 208 LEU A C 1
ATOM 1644 O O . LEU A 1 208 ? 16.070 3.638 14.820 1.00 91.75 208 LEU A O 1
ATOM 1648 N N . VAL A 1 209 ? 15.371 2.013 16.203 1.00 95.75 209 VAL A N 1
ATOM 1649 C CA . VAL A 1 209 ? 16.002 0.916 15.460 1.00 95.75 209 VAL A CA 1
ATOM 1650 C C . VAL A 1 209 ? 15.434 0.834 14.044 1.00 95.75 209 VAL A C 1
ATOM 1652 O O . VAL A 1 209 ? 16.202 0.780 13.090 1.00 95.75 209 VAL A O 1
ATOM 1655 N N . SER A 1 210 ? 14.110 0.907 13.887 1.00 95.12 210 SER A N 1
ATOM 1656 C CA . SER A 1 210 ? 13.470 0.900 12.564 1.00 95.12 210 SER A CA 1
ATOM 1657 C C . SER A 1 210 ? 13.911 2.098 11.721 1.00 95.12 210 SER A C 1
ATOM 1659 O O . SER A 1 210 ? 14.218 1.940 10.544 1.00 95.12 210 SER A O 1
ATOM 1661 N N . GLY A 1 211 ? 13.999 3.285 12.328 1.00 91.94 211 GLY A N 1
ATOM 1662 C CA . GLY A 1 211 ? 14.479 4.500 11.674 1.00 91.94 211 GLY A CA 1
ATOM 1663 C C . GLY A 1 211 ? 15.935 4.394 11.222 1.00 91.94 211 GLY A C 1
ATOM 1664 O O . GLY A 1 211 ? 16.237 4.779 10.099 1.00 91.94 211 GLY A O 1
ATOM 1665 N N . ILE A 1 212 ? 16.820 3.824 12.048 1.00 94.69 212 ILE A N 1
ATOM 1666 C CA . ILE A 1 212 ? 18.227 3.581 11.688 1.00 94.69 212 ILE A CA 1
ATOM 1667 C C . ILE A 1 212 ? 18.326 2.589 10.527 1.00 94.69 212 ILE A C 1
ATOM 1669 O O . ILE A 1 212 ? 19.067 2.845 9.584 1.00 94.69 212 ILE A O 1
ATOM 1673 N N . LEU A 1 213 ? 17.576 1.482 10.567 1.00 97.12 213 LEU A N 1
ATOM 1674 C CA . LEU A 1 213 ? 17.592 0.476 9.500 1.00 97.12 213 LEU A CA 1
ATOM 1675 C C . LEU A 1 213 ? 17.102 1.051 8.169 1.00 97.12 213 LEU A C 1
ATOM 1677 O O . LEU A 1 213 ? 17.746 0.851 7.142 1.00 97.12 213 LEU A O 1
ATOM 1681 N N . VAL A 1 214 ? 15.997 1.801 8.188 1.00 94.44 214 VAL A N 1
ATOM 1682 C CA . VAL A 1 214 ? 15.498 2.492 6.995 1.00 94.44 214 VAL A CA 1
ATOM 1683 C C . VAL A 1 214 ? 16.508 3.523 6.506 1.00 94.44 214 VAL A C 1
ATOM 1685 O O . VAL A 1 214 ? 16.797 3.552 5.317 1.00 94.44 214 VAL A O 1
ATOM 1688 N N . ALA A 1 215 ? 17.055 4.362 7.387 1.00 93.25 215 ALA A N 1
ATOM 1689 C CA . ALA A 1 215 ? 18.027 5.377 6.990 1.00 93.25 215 ALA A CA 1
ATOM 1690 C C . ALA A 1 215 ? 19.281 4.745 6.372 1.00 93.25 215 ALA A C 1
ATOM 1692 O O . ALA A 1 215 ? 19.732 5.202 5.328 1.00 93.25 215 ALA A O 1
ATOM 1693 N N . GLY A 1 216 ? 19.795 3.666 6.969 1.00 95.06 216 GLY A N 1
ATOM 1694 C CA . GLY A 1 216 ? 20.909 2.896 6.421 1.00 95.06 216 GLY A CA 1
ATOM 1695 C C . GLY A 1 216 ? 20.602 2.359 5.025 1.00 95.06 216 GLY A C 1
ATOM 1696 O O . GLY A 1 216 ? 21.398 2.562 4.118 1.00 95.06 216 GLY A O 1
ATOM 1697 N N . TYR A 1 217 ? 19.418 1.771 4.830 1.0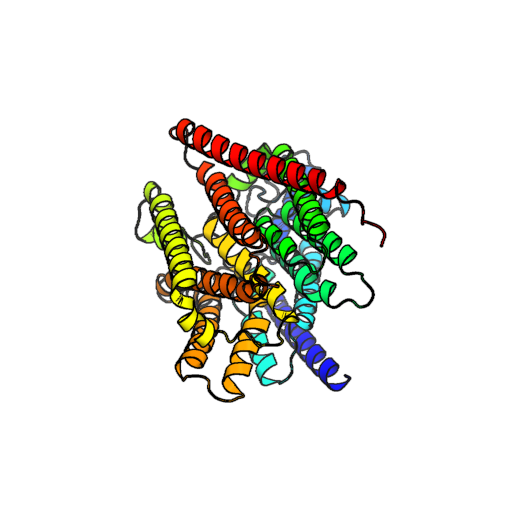0 93.75 217 TYR A N 1
ATOM 1698 C CA . TYR A 1 217 ? 18.966 1.302 3.518 1.00 93.75 217 TYR A CA 1
ATOM 1699 C C . TYR A 1 217 ? 18.858 2.433 2.481 1.00 93.75 217 TYR A C 1
ATOM 1701 O O . TYR A 1 217 ? 19.325 2.281 1.358 1.00 93.75 217 TYR A O 1
ATOM 1709 N N . LEU A 1 218 ? 18.282 3.582 2.849 1.00 91.69 218 LEU A N 1
ATOM 1710 C CA . LEU A 1 218 ? 18.153 4.731 1.945 1.00 91.69 218 LEU A CA 1
ATOM 1711 C C . LEU A 1 218 ? 19.512 5.316 1.539 1.00 91.69 218 LEU A C 1
ATOM 1713 O O . LEU A 1 218 ? 19.654 5.768 0.407 1.00 91.69 218 LEU A O 1
ATOM 1717 N N . ILE A 1 219 ? 20.484 5.327 2.457 1.00 93.44 219 ILE A N 1
ATOM 1718 C CA . ILE A 1 219 ? 21.849 5.800 2.190 1.00 93.44 219 ILE A CA 1
ATOM 1719 C C . ILE A 1 219 ? 22.579 4.816 1.274 1.00 93.44 219 ILE A C 1
ATOM 1721 O O . ILE A 1 219 ? 23.153 5.231 0.274 1.00 93.44 219 ILE A O 1
ATOM 1725 N N . ASP A 1 220 ? 22.530 3.524 1.596 1.00 94.50 220 ASP A N 1
ATOM 1726 C CA . ASP A 1 220 ? 23.199 2.466 0.834 1.00 94.50 220 ASP A CA 1
ATOM 1727 C C . ASP A 1 220 ? 22.635 2.327 -0.590 1.00 94.50 220 ASP A C 1
ATOM 1729 O O . ASP A 1 220 ? 23.374 2.189 -1.558 1.00 94.50 220 ASP A O 1
ATOM 1733 N N . SER A 1 221 ? 21.313 2.443 -0.738 1.00 92.69 221 SER A N 1
ATOM 1734 C CA . SER A 1 221 ? 20.616 2.303 -2.021 1.00 92.69 221 SER A CA 1
ATOM 1735 C C . SER A 1 221 ? 20.331 3.637 -2.723 1.00 92.69 221 SER A C 1
ATOM 1737 O O . SER A 1 221 ? 19.474 3.670 -3.605 1.00 92.69 221 SER A O 1
ATOM 1739 N N . PHE A 1 222 ? 20.995 4.740 -2.358 1.00 92.38 222 PHE A N 1
ATOM 1740 C CA . PHE A 1 222 ? 20.652 6.086 -2.846 1.00 92.38 222 PHE A CA 1
ATOM 1741 C C . PHE A 1 222 ? 20.642 6.203 -4.382 1.00 92.38 222 PHE A C 1
ATOM 1743 O O . PHE A 1 222 ? 19.669 6.694 -4.964 1.00 92.38 222 PHE A O 1
ATOM 1750 N N . ASP A 1 223 ? 21.680 5.694 -5.049 1.00 92.81 223 ASP A N 1
ATOM 1751 C CA . ASP A 1 223 ? 21.796 5.746 -6.512 1.00 92.81 223 ASP A CA 1
ATOM 1752 C C . ASP A 1 223 ? 20.688 4.925 -7.189 1.00 92.81 223 ASP A C 1
ATOM 1754 O O . ASP A 1 223 ? 20.011 5.393 -8.107 1.00 92.81 223 ASP A O 1
ATOM 1758 N N . ILE A 1 224 ? 20.424 3.722 -6.670 1.00 93.31 224 ILE A N 1
ATOM 1759 C CA . ILE A 1 224 ? 19.363 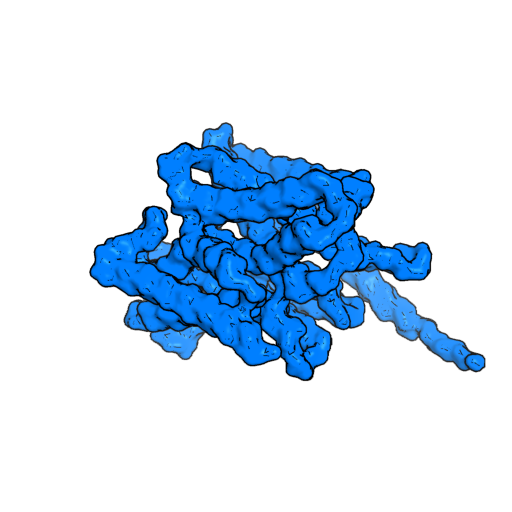2.838 -7.168 1.00 93.31 224 ILE A CA 1
ATOM 1760 C C . ILE A 1 224 ? 17.983 3.461 -6.936 1.00 93.31 224 ILE A C 1
ATOM 1762 O O . ILE A 1 224 ? 17.125 3.408 -7.812 1.00 93.31 224 ILE A O 1
ATOM 1766 N N . ILE A 1 225 ? 17.748 4.083 -5.779 1.00 91.88 225 ILE A N 1
ATOM 1767 C CA . ILE A 1 225 ? 16.493 4.782 -5.472 1.00 91.88 225 ILE A CA 1
ATOM 1768 C C . ILE A 1 225 ? 16.281 5.958 -6.429 1.00 91.88 225 ILE A C 1
ATOM 1770 O O . ILE A 1 225 ? 15.142 6.219 -6.830 1.00 91.88 225 ILE A O 1
ATOM 1774 N N . THR A 1 226 ? 17.352 6.641 -6.830 1.00 92.88 226 THR A N 1
ATOM 1775 C CA . THR A 1 226 ? 17.285 7.716 -7.825 1.00 92.88 226 THR A CA 1
ATOM 1776 C C . THR A 1 226 ? 16.832 7.176 -9.180 1.00 92.88 226 THR A C 1
ATOM 1778 O O . THR A 1 226 ? 15.872 7.705 -9.743 1.00 92.88 226 THR A O 1
ATOM 1781 N N . LEU A 1 227 ? 17.423 6.069 -9.644 1.00 94.44 227 LEU A N 1
ATOM 1782 C CA . LEU A 1 227 ? 17.002 5.382 -10.872 1.00 94.44 227 LEU A CA 1
ATOM 1783 C C . LEU A 1 227 ? 15.554 4.885 -10.777 1.00 94.44 227 LEU A C 1
ATOM 1785 O O . LEU A 1 227 ? 14.735 5.191 -11.634 1.00 94.44 227 LEU A O 1
ATOM 1789 N N . ILE A 1 228 ? 15.173 4.223 -9.680 1.00 93.44 228 ILE A N 1
ATOM 1790 C CA . ILE A 1 228 ? 13.786 3.796 -9.432 1.00 93.44 228 ILE A CA 1
ATOM 1791 C C . ILE A 1 228 ? 12.827 4.983 -9.535 1.00 93.44 228 ILE A C 1
ATOM 1793 O O . ILE A 1 228 ? 11.756 4.869 -10.129 1.00 93.44 228 ILE A O 1
ATOM 1797 N N . THR A 1 229 ? 13.194 6.128 -8.963 1.00 90.00 229 THR A N 1
ATOM 1798 C CA . THR A 1 229 ? 12.361 7.332 -8.984 1.00 90.00 229 THR A CA 1
ATOM 1799 C C . THR A 1 229 ? 12.213 7.896 -10.395 1.00 90.00 229 THR A C 1
ATOM 1801 O O . THR A 1 229 ? 11.155 8.441 -10.708 1.00 90.00 229 THR A O 1
ATOM 1804 N N . GLN A 1 230 ? 13.232 7.781 -11.247 1.00 91.12 230 GLN A N 1
ATOM 1805 C CA . GLN A 1 230 ? 13.179 8.181 -12.658 1.00 91.12 230 GLN A CA 1
ATOM 1806 C C . GLN A 1 230 ? 12.323 7.206 -13.479 1.00 91.12 230 GLN A C 1
ATOM 1808 O O . GLN A 1 230 ? 11.415 7.642 -14.184 1.00 91.12 230 GLN A O 1
ATOM 1813 N N . ASN A 1 231 ? 12.525 5.905 -13.272 1.00 93.56 231 ASN A N 1
ATOM 1814 C CA . ASN A 1 231 ? 11.881 4.823 -14.018 1.00 93.56 231 ASN A CA 1
ATOM 1815 C C . ASN A 1 231 ? 10.427 4.570 -13.568 1.00 93.56 231 ASN A C 1
ATOM 1817 O O . ASN A 1 231 ? 9.674 3.840 -14.215 1.00 93.56 231 ASN A O 1
ATOM 1821 N N . THR A 1 232 ? 10.002 5.123 -12.425 1.00 90.88 232 THR A N 1
ATOM 1822 C CA . THR A 1 232 ? 8.628 4.973 -11.919 1.00 90.88 232 THR A CA 1
ATOM 1823 C C . THR A 1 232 ? 7.662 5.872 -12.698 1.00 90.88 232 THR A C 1
ATOM 1825 O O . THR A 1 232 ? 7.754 7.101 -12.592 1.00 90.88 232 THR A O 1
ATOM 1828 N N . PRO A 1 233 ? 6.665 5.301 -13.406 1.00 89.56 233 PRO A N 1
ATOM 1829 C CA . PRO A 1 233 ? 5.678 6.088 -14.134 1.00 89.56 233 PRO A CA 1
ATOM 1830 C C . PRO A 1 233 ? 4.849 6.978 -13.201 1.00 89.56 233 PRO A C 1
ATOM 1832 O O . PRO A 1 233 ? 4.485 6.566 -12.099 1.00 89.56 233 PRO A O 1
ATOM 1835 N N . GLN A 1 234 ? 4.488 8.170 -13.677 1.00 87.38 234 GLN A N 1
ATOM 1836 C CA . GLN A 1 234 ? 3.526 9.073 -13.035 1.00 87.38 234 GLN A CA 1
ATOM 1837 C C . GLN A 1 234 ? 2.232 9.080 -13.865 1.00 87.38 234 GLN A C 1
ATOM 1839 O O . GLN A 1 234 ? 2.060 9.952 -14.713 1.00 87.38 234 GLN A O 1
ATOM 1844 N N . PRO A 1 235 ? 1.353 8.074 -13.702 1.00 86.00 235 PRO A N 1
ATOM 1845 C CA . PRO A 1 235 ? 0.203 7.895 -14.579 1.00 86.00 235 PRO A CA 1
ATOM 1846 C C . PRO A 1 235 ? -0.857 8.974 -14.356 1.00 86.00 235 PRO A C 1
ATOM 1848 O O . PRO A 1 235 ? -0.947 9.565 -13.282 1.00 86.00 235 PRO A O 1
ATOM 1851 N N . LEU A 1 236 ? -1.702 9.166 -15.365 1.00 81.44 236 LEU A N 1
ATOM 1852 C CA . LEU A 1 236 ? -2.832 10.107 -15.341 1.00 81.44 236 LEU A CA 1
ATOM 1853 C C . LEU A 1 236 ? -4.166 9.437 -15.625 1.00 81.44 236 LEU A C 1
ATOM 1855 O O . LEU A 1 236 ? -5.210 9.920 -15.206 1.00 81.44 236 LEU A O 1
ATOM 1859 N N . ILE A 1 237 ? -4.102 8.315 -16.331 1.00 79.12 237 ILE A N 1
ATOM 1860 C CA . ILE A 1 237 ? -5.227 7.443 -16.635 1.00 79.12 237 ILE A CA 1
ATOM 1861 C C . ILE A 1 237 ? -5.204 6.323 -15.608 1.00 79.12 237 ILE A C 1
ATOM 1863 O O . ILE A 1 237 ? -4.125 5.789 -15.325 1.00 79.12 237 ILE A O 1
ATOM 1867 N N . MET A 1 238 ? -6.371 5.962 -15.066 1.00 80.88 238 MET A N 1
ATOM 1868 C CA . MET A 1 238 ? -6.460 5.013 -13.954 1.00 80.88 238 MET A CA 1
ATOM 1869 C C . MET A 1 238 ? -5.483 5.387 -12.829 1.00 80.88 238 MET A C 1
ATOM 1871 O O . MET A 1 238 ? -4.744 4.538 -12.314 1.00 80.88 238 MET A O 1
ATOM 1875 N N . ALA A 1 239 ? -5.436 6.675 -12.487 1.00 86.31 239 ALA A N 1
ATOM 1876 C CA . ALA A 1 239 ? -4.502 7.229 -11.521 1.00 86.31 239 ALA A CA 1
ATOM 1877 C C . ALA A 1 239 ? -5.207 8.054 -10.444 1.00 86.31 239 ALA A C 1
ATOM 1879 O O . ALA A 1 239 ? -6.239 8.669 -10.689 1.00 86.31 239 ALA A O 1
ATOM 1880 N N . TYR A 1 240 ? -4.600 8.099 -9.263 1.00 88.25 240 TYR A N 1
ATOM 1881 C CA . TYR A 1 240 ? -4.959 9.007 -8.179 1.00 88.25 240 TYR A CA 1
ATOM 1882 C C . TYR A 1 240 ? -3.692 9.669 -7.635 1.00 88.25 240 TYR A C 1
ATOM 1884 O O . TYR A 1 240 ? -2.586 9.124 -7.736 1.00 88.25 240 TYR A O 1
ATOM 1892 N N . GLY A 1 241 ? -3.839 10.850 -7.041 1.00 88.62 241 GLY A N 1
ATOM 1893 C CA . GLY A 1 241 ? -2.711 11.586 -6.483 1.00 88.62 241 GLY A CA 1
ATO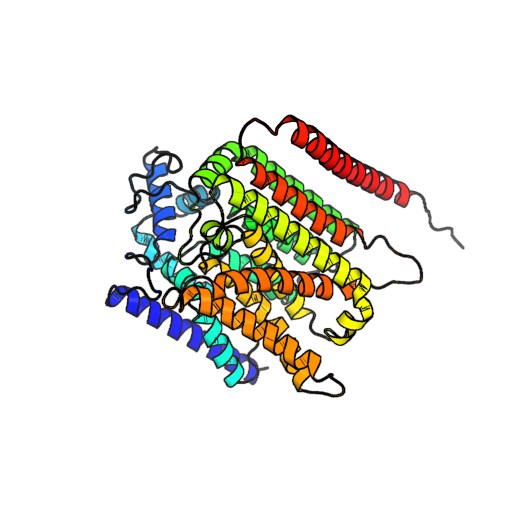M 1894 C C . GLY A 1 241 ? -2.886 13.090 -6.546 1.00 88.62 241 GLY A C 1
ATOM 1895 O O . GLY A 1 241 ? -3.771 13.608 -7.231 1.00 88.62 241 GLY A O 1
ATOM 1896 N N . LYS A 1 242 ? -2.001 13.803 -5.848 1.00 84.25 242 LYS A N 1
ATOM 1897 C CA . LYS A 1 242 ? -2.084 15.262 -5.749 1.00 84.25 242 LYS A CA 1
ATOM 1898 C C . LYS A 1 242 ? -1.994 15.972 -7.106 1.00 84.25 242 LYS A C 1
ATOM 1900 O O . LYS A 1 242 ? -2.681 16.967 -7.305 1.00 84.25 242 LYS A O 1
ATOM 1905 N N . ASN A 1 243 ? -1.209 15.453 -8.054 1.00 85.12 243 ASN A N 1
ATOM 1906 C CA . ASN A 1 243 ? -0.989 16.143 -9.327 1.00 85.12 243 ASN A CA 1
ATOM 1907 C C . ASN A 1 243 ? -2.057 15.796 -10.382 1.00 85.12 243 ASN A C 1
ATOM 1909 O O . ASN A 1 243 ? -2.260 16.590 -11.295 1.00 85.12 243 ASN A O 1
ATOM 1913 N N . VAL A 1 244 ? -2.785 14.676 -10.241 1.00 84.88 244 VAL A N 1
ATOM 1914 C CA . VAL A 1 244 ? -3.765 14.192 -11.241 1.00 84.88 244 VAL A CA 1
ATOM 1915 C C . VAL A 1 244 ? -4.850 15.231 -11.544 1.00 84.88 244 VAL A C 1
ATOM 1917 O O . VAL A 1 244 ? -5.210 15.445 -12.700 1.00 84.88 244 VAL A O 1
ATOM 1920 N N . LEU A 1 245 ? -5.384 15.908 -10.522 1.00 82.50 245 LEU A N 1
ATOM 1921 C CA . LEU A 1 245 ? -6.365 16.980 -10.734 1.00 82.50 245 LEU A CA 1
ATOM 1922 C C . LEU A 1 245 ? -5.717 18.235 -11.333 1.00 82.50 245 LEU A C 1
ATOM 1924 O O . LEU A 1 245 ? -6.319 18.898 -12.173 1.00 82.50 245 LEU A O 1
ATOM 1928 N N . MET A 1 246 ? -4.503 18.562 -10.890 1.00 82.25 246 MET A N 1
ATOM 1929 C CA . MET A 1 246 ? -3.858 19.838 -11.196 1.00 82.25 246 MET A CA 1
ATOM 1930 C C . MET A 1 246 ? -3.347 19.926 -12.628 1.00 82.25 246 MET A C 1
ATOM 1932 O O . MET A 1 246 ? -3.378 21.013 -13.194 1.00 82.25 246 MET A O 1
ATOM 1936 N N . GLU A 1 247 ? -2.955 18.811 -13.238 1.00 80.69 247 GLU A N 1
ATOM 1937 C CA . GLU A 1 247 ? -2.477 18.801 -14.625 1.00 80.69 247 GLU A CA 1
ATOM 1938 C C . GLU A 1 247 ? -3.485 19.345 -15.635 1.00 80.69 247 GLU A C 1
ATOM 1940 O O . GLU A 1 247 ? -3.114 19.920 -16.652 1.00 80.69 247 GLU A O 1
ATOM 1945 N N . LYS A 1 248 ? -4.781 19.257 -15.330 1.00 74.94 248 LYS A N 1
ATOM 1946 C CA . LYS A 1 248 ? -5.808 19.829 -16.201 1.00 74.94 248 LYS A CA 1
ATOM 1947 C C . LYS A 1 248 ? -5.824 21.364 -16.186 1.00 74.94 248 LYS A C 1
ATOM 1949 O O . LYS A 1 248 ? -6.230 21.983 -17.167 1.00 74.94 248 LYS A O 1
ATOM 1954 N N . PHE A 1 249 ? -5.460 21.977 -15.062 1.00 77.75 249 PHE A N 1
ATOM 1955 C CA . PHE A 1 249 ? -5.671 23.408 -14.813 1.00 77.75 249 PHE A CA 1
ATOM 1956 C C . PHE A 1 249 ? -4.382 24.228 -14.834 1.00 77.75 249 PHE A C 1
ATOM 1958 O O . PHE A 1 249 ? -4.440 25.452 -14.938 1.00 77.75 249 PHE A O 1
ATOM 1965 N N . PHE A 1 250 ? -3.233 23.571 -14.708 1.00 78.88 250 PHE A N 1
ATOM 1966 C CA . PHE A 1 250 ? -1.948 24.211 -14.478 1.00 78.88 250 PHE A CA 1
ATOM 1967 C C . PHE A 1 250 ? -0.899 23.669 -15.441 1.00 78.88 250 PHE A C 1
ATOM 1969 O O . PHE A 1 250 ? -0.926 22.501 -15.809 1.00 78.88 250 PHE A O 1
ATOM 1976 N N . SER A 1 251 ? 0.046 24.524 -15.830 1.00 75.94 251 SER A N 1
ATOM 1977 C CA . SER A 1 251 ? 1.211 24.105 -16.610 1.00 75.94 251 SER A CA 1
ATOM 1978 C C . SER A 1 251 ? 2.170 23.276 -15.755 1.00 75.94 251 SER A C 1
ATOM 1980 O O . SER A 1 251 ? 2.254 23.487 -14.541 1.00 75.94 251 SER A O 1
ATOM 1982 N N . ASP A 1 252 ? 2.949 22.402 -16.393 1.00 72.25 252 ASP A N 1
ATOM 1983 C CA . ASP A 1 252 ? 3.820 21.411 -15.741 1.00 72.25 252 ASP A CA 1
ATOM 1984 C C . ASP A 1 252 ? 4.677 21.965 -14.590 1.00 72.25 252 ASP A C 1
ATOM 1986 O O . ASP A 1 252 ? 4.792 21.341 -13.534 1.00 72.25 252 ASP A O 1
ATOM 1990 N N . GLY A 1 253 ? 5.220 23.180 -14.730 1.00 71.56 253 GLY A N 1
ATOM 1991 C CA . GLY A 1 253 ? 6.039 23.816 -13.689 1.00 71.56 253 GLY A CA 1
ATOM 1992 C C . GLY A 1 253 ? 5.262 24.335 -12.469 1.00 71.56 253 GLY A C 1
ATOM 1993 O O . GLY A 1 253 ? 5.838 24.503 -11.395 1.00 71.56 253 GLY A O 1
ATOM 1994 N N . THR A 1 254 ? 3.957 24.588 -12.603 1.00 76.94 254 THR A N 1
ATOM 1995 C CA . THR A 1 254 ? 3.103 25.163 -11.543 1.00 76.94 254 THR A CA 1
ATOM 1996 C C . THR A 1 254 ? 2.282 24.114 -10.792 1.00 76.94 254 THR A C 1
ATOM 1998 O O . THR A 1 254 ? 1.917 24.342 -9.634 1.00 76.94 254 THR A O 1
ATOM 2001 N N . ILE A 1 255 ? 2.069 22.937 -11.392 1.00 75.81 255 ILE A N 1
ATOM 2002 C CA . ILE A 1 255 ? 1.334 21.810 -10.799 1.00 75.81 255 ILE A CA 1
ATOM 2003 C C . ILE A 1 255 ? 1.847 21.440 -9.394 1.00 75.81 255 ILE A C 1
ATOM 2005 O O . ILE A 1 255 ? 1.024 21.368 -8.470 1.00 75.81 255 ILE A O 1
ATOM 2009 N N . PRO A 1 256 ? 3.164 21.239 -9.159 1.00 72.62 256 PRO A N 1
ATOM 2010 C CA . PRO A 1 256 ? 3.639 20.829 -7.840 1.00 72.62 256 PRO A CA 1
ATOM 2011 C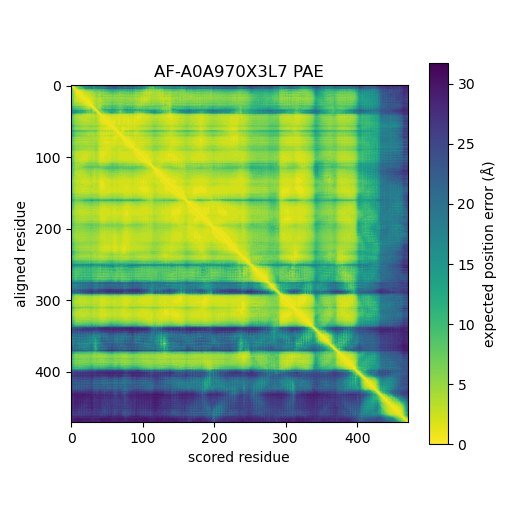 C . PRO A 1 256 ? 3.431 21.923 -6.790 1.00 72.62 256 PRO A C 1
ATOM 2013 O O . PRO A 1 256 ? 3.088 21.622 -5.647 1.00 72.62 256 PRO A O 1
ATOM 2016 N N . LEU A 1 257 ? 3.599 23.193 -7.175 1.00 73.06 257 LEU A N 1
ATOM 2017 C CA . LEU A 1 257 ? 3.452 24.339 -6.279 1.00 73.06 257 LEU A CA 1
ATOM 2018 C C . LEU A 1 257 ? 2.011 24.459 -5.770 1.00 73.06 257 LEU A C 1
ATOM 2020 O O . LEU A 1 257 ? 1.790 24.531 -4.560 1.00 73.06 257 LEU A O 1
ATOM 2024 N N . VAL A 1 258 ? 1.036 24.423 -6.683 1.00 73.31 258 VAL A N 1
ATOM 2025 C CA . VAL A 1 258 ? -0.389 24.526 -6.336 1.00 73.31 258 VAL A CA 1
ATOM 2026 C C . VAL A 1 258 ? -0.840 23.318 -5.522 1.00 73.31 258 VAL A C 1
ATOM 2028 O O . VAL A 1 258 ? -1.469 23.484 -4.476 1.00 73.31 258 VAL A O 1
ATOM 2031 N N . SER A 1 259 ? -0.461 22.107 -5.941 1.00 71.06 259 SER A N 1
ATOM 2032 C CA . SER A 1 259 ? -0.789 20.875 -5.213 1.00 71.06 259 SER A CA 1
ATOM 2033 C C . SER A 1 259 ? -0.276 20.917 -3.772 1.00 71.06 259 SER A C 1
ATOM 2035 O O . SER A 1 259 ? -1.015 20.625 -2.832 1.00 71.06 259 SER A O 1
ATOM 2037 N N . ASN A 1 260 ? 0.983 21.320 -3.577 1.00 74.62 260 ASN A N 1
ATOM 2038 C CA . ASN A 1 260 ? 1.587 21.401 -2.250 1.00 74.62 260 ASN A CA 1
ATOM 2039 C C . ASN A 1 260 ? 0.932 22.495 -1.389 1.00 74.62 260 ASN A C 1
ATOM 2041 O O . ASN A 1 260 ? 0.710 22.274 -0.198 1.00 74.62 260 ASN A O 1
ATOM 2045 N N . ALA A 1 261 ? 0.567 23.639 -1.978 1.00 74.38 261 ALA A N 1
ATOM 2046 C CA . ALA A 1 261 ? -0.159 24.696 -1.277 1.00 74.38 261 ALA A CA 1
ATOM 2047 C C . ALA A 1 261 ? -1.549 24.226 -0.814 1.00 74.38 261 ALA A C 1
ATOM 2049 O O . ALA A 1 261 ? -1.921 24.450 0.338 1.00 74.38 261 ALA A O 1
ATOM 2050 N N . LEU A 1 262 ? -2.292 23.514 -1.667 1.00 74.44 262 LEU A N 1
ATOM 2051 C CA . LEU A 1 262 ? -3.602 22.958 -1.317 1.00 74.44 262 LEU A CA 1
ATOM 2052 C C . LEU A 1 262 ? -3.505 21.885 -0.229 1.00 74.44 262 LEU A C 1
ATOM 2054 O O . LEU A 1 262 ? -4.315 21.893 0.697 1.00 74.44 262 LEU A O 1
ATOM 2058 N N . ILE A 1 263 ? -2.496 21.009 -0.285 1.00 74.06 263 ILE A N 1
ATOM 2059 C CA . ILE A 1 263 ? -2.223 20.045 0.794 1.00 74.06 263 ILE A CA 1
ATOM 2060 C C . ILE A 1 263 ? -1.948 20.784 2.104 1.00 74.06 263 ILE A C 1
ATOM 2062 O O . ILE A 1 263 ? -2.519 20.429 3.133 1.00 74.06 263 ILE A O 1
ATOM 2066 N N . LEU A 1 264 ? -1.115 21.827 2.081 1.00 73.31 264 LEU A N 1
ATOM 2067 C CA . LEU A 1 264 ? -0.797 22.605 3.276 1.00 73.31 264 LEU A CA 1
ATOM 2068 C C . LEU A 1 264 ? -2.051 23.264 3.865 1.00 73.31 264 LEU A C 1
ATOM 2070 O O . LEU A 1 264 ? -2.289 23.164 5.069 1.00 73.31 264 LEU A O 1
ATOM 2074 N N . VAL A 1 265 ? -2.887 23.880 3.025 1.00 73.56 265 VAL A N 1
ATOM 2075 C CA . VAL A 1 265 ? -4.169 24.471 3.439 1.00 73.56 265 VAL A CA 1
ATOM 2076 C C . VAL A 1 265 ? -5.100 23.407 4.016 1.00 73.56 265 VAL A C 1
ATOM 2078 O O . VAL A 1 265 ? -5.700 23.637 5.066 1.00 73.56 265 VAL A O 1
ATOM 2081 N N . ALA A 1 266 ? -5.191 22.233 3.388 1.00 70.81 266 ALA A N 1
ATOM 2082 C CA . ALA A 1 266 ? -5.997 21.125 3.886 1.00 70.81 266 ALA A CA 1
ATOM 2083 C C . ALA A 1 266 ? -5.505 20.656 5.262 1.00 70.81 266 ALA A C 1
ATOM 2085 O O . ALA A 1 266 ? -6.302 20.559 6.191 1.00 70.81 266 ALA A O 1
ATOM 2086 N N . VAL A 1 267 ? -4.196 20.448 5.437 1.00 71.62 267 VAL A N 1
ATOM 2087 C CA . VAL A 1 267 ? -3.593 20.051 6.720 1.00 71.62 267 VAL A CA 1
ATOM 2088 C C . VAL A 1 267 ? -3.857 21.100 7.801 1.00 71.62 267 VAL A C 1
ATOM 2090 O O . VAL A 1 267 ? -4.305 20.749 8.894 1.00 71.62 267 VAL A O 1
ATOM 2093 N N . ILE A 1 268 ? -3.659 22.388 7.503 1.00 72.81 268 ILE A N 1
ATOM 2094 C CA . ILE A 1 268 ? -3.960 23.483 8.438 1.00 72.81 268 ILE A CA 1
ATOM 2095 C C . ILE A 1 268 ? -5.451 23.491 8.789 1.00 72.81 268 ILE A C 1
ATOM 2097 O O . ILE A 1 268 ? -5.802 23.574 9.966 1.00 72.81 268 ILE A O 1
ATOM 2101 N N . GLY A 1 269 ? -6.334 23.358 7.798 1.00 72.31 269 GLY A N 1
ATOM 2102 C CA . GLY A 1 269 ? -7.780 23.287 8.000 1.00 72.31 269 GLY A CA 1
ATOM 2103 C C . GLY A 1 269 ? -8.175 22.130 8.916 1.00 72.31 269 GLY A C 1
ATOM 2104 O O . GLY A 1 269 ? -8.928 22.324 9.870 1.00 72.31 269 GLY A O 1
ATOM 2105 N N . VAL A 1 270 ? -7.597 20.948 8.698 1.00 68.62 270 VAL A N 1
ATOM 2106 C CA . VAL A 1 270 ? -7.796 19.763 9.539 1.00 68.62 270 VAL A CA 1
ATOM 2107 C C . VAL A 1 270 ? -7.306 20.000 10.970 1.00 68.62 270 VAL A C 1
ATOM 2109 O O . VAL A 1 270 ? -8.029 19.676 11.914 1.00 68.62 270 VAL A O 1
ATOM 2112 N N . ILE A 1 271 ? -6.134 20.613 11.164 1.00 68.88 271 ILE A N 1
ATOM 2113 C CA . ILE A 1 271 ? -5.617 20.965 12.497 1.00 68.88 271 ILE A CA 1
ATOM 2114 C C . ILE A 1 271 ? -6.558 21.954 13.194 1.00 68.88 271 ILE A C 1
ATOM 2116 O O . ILE A 1 271 ? -6.946 21.737 14.341 1.00 68.88 271 ILE A O 1
ATOM 2120 N N . VAL A 1 272 ? -6.980 23.018 12.506 1.00 70.44 272 VAL A N 1
ATOM 2121 C CA . VAL A 1 272 ? -7.879 24.040 13.063 1.00 70.44 272 VAL A CA 1
ATOM 2122 C C . VAL A 1 272 ? -9.232 23.435 13.440 1.00 70.44 272 VAL A C 1
ATOM 2124 O O . VAL A 1 272 ? -9.721 23.690 14.545 1.00 70.44 272 VAL A O 1
ATOM 2127 N N . MET A 1 273 ? -9.814 22.596 12.577 1.00 66.50 273 MET A N 1
ATOM 2128 C CA . MET A 1 273 ? -11.040 21.851 12.876 1.00 66.50 273 MET A CA 1
ATOM 2129 C C . MET A 1 273 ? -10.848 20.909 14.066 1.00 66.50 273 MET A C 1
ATOM 2131 O O . MET A 1 273 ? -11.715 20.850 14.931 1.00 66.50 273 MET A O 1
ATOM 2135 N N . SER A 1 274 ? -9.702 20.235 14.169 1.00 64.94 274 SER A N 1
ATOM 2136 C CA . SER A 1 274 ? -9.381 19.335 15.285 1.00 64.94 274 SER A CA 1
ATOM 2137 C C . SER A 1 274 ? -9.261 20.079 16.621 1.00 64.94 274 SER A C 1
ATOM 2139 O O . SER A 1 274 ? -9.739 19.605 17.652 1.00 64.94 274 SER A O 1
ATOM 2141 N N . LEU A 1 275 ? -8.670 21.279 16.612 1.00 67.38 275 LEU A N 1
ATOM 2142 C CA . LEU A 1 275 ? -8.479 22.109 17.805 1.00 67.38 275 LEU A CA 1
ATOM 2143 C C . LEU A 1 275 ? -9.774 22.801 18.260 1.00 67.38 275 LEU A C 1
ATOM 2145 O O . LEU A 1 275 ? -10.093 22.787 19.452 1.00 67.38 275 LEU A O 1
ATOM 2149 N N . LYS A 1 276 ? -10.527 23.403 17.328 1.00 66.62 276 LYS A N 1
ATOM 2150 C CA . LYS A 1 276 ? -11.754 24.173 17.621 1.00 66.62 276 LYS A CA 1
ATOM 2151 C C . LYS A 1 276 ? -13.010 23.304 17.683 1.00 66.62 276 LYS A C 1
ATOM 2153 O O . LYS A 1 276 ? -13.970 23.638 18.373 1.00 66.62 276 LYS A O 1
ATOM 2158 N N . GLY A 1 277 ? -13.005 22.174 16.990 1.00 57.62 277 GLY A N 1
ATOM 2159 C CA . GLY A 1 277 ? -14.164 21.324 16.774 1.00 57.62 277 GLY A CA 1
ATOM 2160 C C . GLY A 1 277 ? -14.429 20.306 17.870 1.00 57.62 277 GLY A C 1
ATOM 2161 O O . GLY A 1 277 ? -15.224 19.419 17.615 1.00 57.62 277 GLY A O 1
ATOM 2162 N N . LYS A 1 278 ? -13.841 20.384 19.076 1.00 57.09 278 LYS A N 1
ATOM 2163 C CA . LYS A 1 278 ? -14.034 19.357 20.130 1.00 57.09 278 LYS A CA 1
ATOM 2164 C C . LYS A 1 278 ? -15.498 18.935 20.322 1.00 57.09 278 LYS A C 1
ATOM 2166 O O . LYS A 1 278 ? -15.769 17.750 20.455 1.00 57.09 278 LYS A O 1
ATOM 2171 N N . ARG A 1 279 ? -16.447 19.883 20.290 1.00 56.00 279 ARG A N 1
ATOM 2172 C CA . ARG A 1 279 ? -17.893 19.591 20.383 1.00 56.00 279 ARG A CA 1
ATOM 2173 C C . ARG A 1 279 ? -18.468 18.948 19.117 1.00 56.00 279 ARG A C 1
ATOM 2175 O O . ARG A 1 279 ? -19.224 17.992 19.244 1.00 56.00 279 ARG A O 1
ATOM 2182 N N . PHE A 1 280 ? -18.101 19.444 17.935 1.00 52.59 280 PHE A N 1
ATOM 2183 C CA . PHE A 1 280 ? -18.516 18.918 16.623 1.00 52.59 280 PHE A CA 1
ATOM 2184 C C . PHE A 1 280 ? -17.966 17.501 16.373 1.00 52.59 280 PHE A C 1
ATOM 2186 O O . PHE A 1 280 ? -18.655 16.594 15.933 1.00 52.59 280 PHE A O 1
ATOM 2193 N N . ILE A 1 281 ? -16.722 17.283 16.772 1.00 51.91 281 ILE A N 1
ATOM 2194 C CA . ILE A 1 281 ? -15.988 16.024 16.700 1.00 51.91 281 ILE A CA 1
ATOM 2195 C C . ILE A 1 281 ? -16.601 14.976 17.624 1.00 51.91 281 ILE A C 1
ATOM 2197 O O . ILE A 1 281 ? -16.857 13.856 17.197 1.00 51.91 281 ILE A O 1
ATOM 2201 N N . HIS A 1 282 ? -16.889 15.345 18.874 1.00 55.12 282 HIS A N 1
ATOM 2202 C CA . HIS A 1 282 ? -17.489 14.430 19.843 1.00 55.12 282 HIS A CA 1
ATOM 2203 C C . HIS A 1 282 ? -18.959 14.107 19.513 1.00 55.12 282 HIS A C 1
ATOM 2205 O O . HIS A 1 282 ? -19.482 13.096 19.981 1.00 55.12 282 HIS A O 1
ATOM 2211 N N . THR A 1 283 ? -19.625 14.944 18.703 1.00 54.19 283 THR A N 1
ATOM 2212 C CA . THR A 1 283 ? -20.946 14.631 18.128 1.00 54.19 283 THR A CA 1
ATOM 2213 C C . THR A 1 283 ? -20.854 13.702 16.920 1.00 54.19 283 THR A C 1
ATOM 2215 O O . THR A 1 283 ? -21.768 12.908 16.716 1.00 54.19 283 THR A O 1
ATOM 2218 N N . LEU A 1 284 ? -19.768 13.757 16.143 1.00 51.03 284 LEU A N 1
ATOM 2219 C CA . LEU A 1 284 ? -19.557 12.866 15.001 1.00 51.03 284 LEU A CA 1
ATOM 2220 C C . LEU A 1 284 ? -18.999 11.488 15.396 1.00 51.03 284 LEU A C 1
ATOM 2222 O O . LEU A 1 284 ? -19.366 10.500 14.768 1.00 51.03 284 LEU A O 1
ATOM 2226 N N . PHE A 1 285 ? -18.156 11.404 16.433 1.00 53.12 285 PHE A N 1
ATOM 2227 C CA . PHE A 1 285 ? -17.489 10.168 16.866 1.00 53.12 285 PHE A CA 1
ATOM 2228 C C . PHE A 1 285 ? -17.516 10.044 18.395 1.00 53.12 285 PHE A C 1
ATOM 2230 O O . PHE A 1 285 ? -16.588 10.494 19.070 1.00 53.12 285 PHE A O 1
ATOM 2237 N N . PRO A 1 286 ? -18.582 9.468 18.977 1.00 51.50 286 PRO A N 1
ATOM 2238 C CA . PRO A 1 286 ? -18.659 9.280 20.418 1.00 51.50 286 PRO A CA 1
ATOM 2239 C C . PRO A 1 286 ? -17.549 8.335 20.904 1.00 51.50 286 PRO A C 1
ATOM 2241 O O . PRO A 1 286 ? -17.438 7.186 20.482 1.00 51.50 286 PRO A O 1
ATOM 2244 N N . THR A 1 287 ? -16.735 8.848 21.826 1.00 49.56 287 THR A N 1
ATOM 2245 C CA . THR A 1 287 ? -15.482 8.280 22.354 1.00 49.56 287 THR A CA 1
ATOM 2246 C C . THR A 1 287 ? -15.634 6.972 23.150 1.00 49.56 287 THR A C 1
ATOM 2248 O O . THR A 1 287 ? -14.638 6.410 23.592 1.00 49.56 287 THR A O 1
ATOM 2251 N N . GLU A 1 288 ? -16.855 6.475 23.359 1.00 49.06 288 GLU A N 1
ATOM 2252 C CA . GLU A 1 288 ? -17.156 5.376 24.296 1.00 49.06 288 GLU A CA 1
ATOM 2253 C C . GLU A 1 288 ? -17.319 3.992 23.635 1.00 49.06 288 GLU A C 1
ATOM 2255 O O . GLU A 1 288 ? -18.046 3.139 24.137 1.00 49.06 288 GLU A O 1
ATOM 2260 N N . GLN A 1 289 ? -16.670 3.734 22.495 1.00 51.94 289 GLN A N 1
ATOM 2261 C CA . GLN A 1 289 ? -17.005 2.581 21.648 1.00 51.94 289 GLN A CA 1
ATOM 2262 C C . GLN A 1 289 ? -15.913 1.487 21.509 1.00 51.94 289 GLN A C 1
ATOM 2264 O O . GLN A 1 289 ? -14.726 1.796 21.415 1.00 51.94 289 GLN A O 1
ATOM 2269 N N . PRO A 1 290 ? -16.314 0.196 21.421 1.00 44.19 290 PRO A N 1
ATOM 2270 C CA . PRO A 1 290 ? -15.510 -1.014 21.680 1.00 44.19 290 PRO A CA 1
ATOM 2271 C C . PRO A 1 290 ? -14.671 -1.545 20.495 1.00 44.19 290 PRO A C 1
ATOM 2273 O O . PRO A 1 290 ? -14.246 -2.699 20.497 1.00 44.19 290 PRO A O 1
ATOM 2276 N N . PHE A 1 291 ? -14.433 -0.758 19.445 1.00 55.88 291 PHE A N 1
ATOM 2277 C CA . PHE A 1 291 ? -13.910 -1.276 18.168 1.00 55.88 291 PHE A CA 1
ATOM 2278 C C . PHE A 1 291 ? -12.380 -1.209 18.015 1.00 55.88 291 PHE A C 1
ATOM 2280 O O . PHE A 1 291 ? -11.877 -0.917 16.928 1.00 55.88 291 PHE A O 1
ATOM 2287 N N . GLN A 1 292 ? -11.637 -1.531 19.081 1.00 63.62 292 GLN A N 1
ATOM 2288 C CA . GLN A 1 292 ? -10.164 -1.556 19.068 1.00 63.62 292 GLN A CA 1
ATOM 2289 C C . GLN A 1 292 ? -9.588 -2.477 17.979 1.00 63.62 292 GLN A C 1
ATOM 2291 O O . GLN A 1 292 ? -8.563 -2.161 17.392 1.00 63.62 292 GLN A O 1
ATOM 2296 N N . GLU A 1 293 ? -10.260 -3.580 17.634 1.00 73.56 293 GLU A N 1
ATOM 2297 C CA . GLU A 1 293 ? -9.722 -4.533 16.649 1.00 73.56 293 GLU A CA 1
ATOM 2298 C C . GLU A 1 293 ? -9.667 -4.001 15.206 1.00 73.56 293 GLU A C 1
ATOM 2300 O O . GLU A 1 293 ? -8.915 -4.532 14.393 1.00 73.56 293 GLU A O 1
ATOM 2305 N N . ALA A 1 294 ? -10.492 -3.010 14.849 1.00 81.94 294 ALA A N 1
ATOM 2306 C CA . ALA A 1 294 ? -10.587 -2.504 13.474 1.00 81.94 294 ALA A CA 1
ATOM 2307 C C . ALA A 1 294 ? -9.876 -1.157 13.275 1.00 81.94 294 ALA A C 1
ATOM 2309 O O . ALA A 1 294 ? -9.713 -0.725 12.135 1.00 81.94 294 ALA A O 1
ATOM 2310 N N . ILE A 1 295 ? -9.450 -0.502 14.361 1.00 84.38 295 ILE A N 1
ATOM 2311 C CA . ILE A 1 295 ? -8.834 0.826 14.294 1.00 84.38 295 ILE A CA 1
ATOM 2312 C C . ILE A 1 295 ? -7.451 0.770 13.645 1.00 84.38 295 ILE A C 1
ATOM 2314 O O . ILE A 1 295 ? -7.172 1.557 12.752 1.00 84.38 295 ILE A O 1
ATOM 2318 N N . LEU A 1 296 ? -6.613 -0.203 14.011 1.00 88.62 296 LEU A N 1
ATOM 2319 C CA . LEU A 1 296 ? -5.249 -0.300 13.498 1.00 88.62 296 LEU A CA 1
ATOM 2320 C C . LEU A 1 296 ? -5.206 -0.561 11.973 1.00 88.62 296 LEU A C 1
ATOM 2322 O O . LEU A 1 296 ? -4.504 0.179 11.281 1.00 88.62 296 LEU A O 1
ATOM 2326 N N . PRO A 1 297 ? -5.998 -1.501 11.406 1.00 91.44 297 PRO A N 1
ATOM 2327 C CA . PRO A 1 297 ? -6.126 -1.647 9.952 1.00 91.44 297 PRO A CA 1
ATOM 2328 C C . PRO A 1 297 ? -6.639 -0.377 9.267 1.00 91.44 297 PRO A C 1
ATOM 2330 O O . PRO A 1 297 ? -6.106 0.025 8.233 1.00 91.44 297 PRO A O 1
ATOM 2333 N N . TYR A 1 298 ? -7.632 0.291 9.865 1.00 90.38 298 TYR A N 1
ATOM 2334 C CA . TYR A 1 298 ? -8.154 1.554 9.350 1.00 90.38 298 TYR A CA 1
ATOM 2335 C C . TYR A 1 298 ? -7.060 2.620 9.251 1.00 90.38 298 TYR A C 1
ATOM 2337 O O . TYR A 1 298 ? -6.896 3.240 8.201 1.00 90.38 298 TYR A O 1
ATOM 2345 N N . MET A 1 299 ? -6.282 2.798 10.318 1.00 89.25 299 MET A N 1
ATOM 2346 C CA . MET A 1 299 ? -5.213 3.787 10.352 1.00 89.25 299 MET A CA 1
ATOM 2347 C C . MET A 1 299 ? -4.122 3.475 9.329 1.00 89.25 299 MET A C 1
ATOM 2349 O O . MET A 1 299 ? -3.665 4.386 8.645 1.00 89.25 299 MET A O 1
ATOM 2353 N N . ALA A 1 300 ? -3.740 2.205 9.179 1.00 94.00 300 ALA A N 1
ATOM 2354 C CA . ALA A 1 300 ? -2.758 1.799 8.179 1.00 94.00 300 ALA A CA 1
ATOM 2355 C C . ALA A 1 300 ? -3.243 2.068 6.747 1.00 94.00 300 ALA A C 1
ATOM 2357 O O . ALA A 1 300 ? -2.514 2.671 5.961 1.00 94.00 300 ALA A O 1
ATOM 2358 N N . GLY A 1 301 ? -4.488 1.700 6.423 1.00 94.06 301 GLY A N 1
ATOM 2359 C CA . GLY A 1 301 ? -5.083 1.989 5.115 1.00 94.06 301 GLY A CA 1
ATOM 2360 C C . GLY A 1 301 ? -5.165 3.491 4.824 1.00 94.06 301 GLY A C 1
ATOM 2361 O O . GLY A 1 301 ? -4.779 3.933 3.742 1.00 94.06 301 GLY A O 1
ATOM 2362 N N . ALA A 1 302 ? -5.595 4.289 5.808 1.00 89.56 302 ALA A N 1
ATOM 2363 C CA . ALA A 1 302 ? -5.679 5.744 5.690 1.00 89.56 302 ALA A CA 1
ATOM 2364 C C . ALA A 1 302 ? -4.298 6.405 5.517 1.00 89.56 302 ALA A C 1
ATOM 2366 O O . ALA A 1 302 ? -4.145 7.284 4.669 1.00 89.56 302 ALA A O 1
ATOM 2367 N N . LEU A 1 303 ? -3.287 5.967 6.279 1.00 92.31 303 LEU A N 1
ATOM 2368 C CA . LEU A 1 303 ? -1.914 6.472 6.180 1.00 92.31 303 LEU A CA 1
ATOM 2369 C C . LEU A 1 303 ? -1.277 6.138 4.830 1.00 92.31 303 LEU A C 1
ATOM 2371 O O . LEU A 1 303 ? -0.655 7.013 4.235 1.00 92.31 303 LEU A O 1
ATOM 2375 N N . ILE A 1 304 ? -1.448 4.914 4.316 1.00 95.12 304 ILE A N 1
ATOM 2376 C CA . ILE A 1 304 ? -0.924 4.530 2.995 1.00 95.12 304 ILE A CA 1
ATOM 2377 C C . ILE A 1 304 ? -1.595 5.343 1.891 1.00 95.12 304 ILE A C 1
ATOM 2379 O O . ILE A 1 304 ? -0.903 5.869 1.018 1.00 95.12 304 ILE A O 1
ATOM 2383 N N . PHE A 1 305 ? -2.922 5.483 1.935 1.00 92.00 305 PHE A N 1
ATOM 2384 C CA . PHE A 1 305 ? -3.662 6.270 0.952 1.00 92.00 305 PHE A CA 1
ATOM 2385 C C . PHE A 1 305 ? -3.212 7.736 0.947 1.00 92.00 305 PHE A C 1
ATOM 2387 O O . PHE A 1 305 ? -2.771 8.230 -0.089 1.00 92.00 305 PHE A O 1
ATOM 2394 N N . ALA A 1 306 ? -3.222 8.405 2.106 1.00 88.25 306 ALA A N 1
ATOM 2395 C CA . ALA A 1 306 ? -2.743 9.784 2.223 1.00 88.25 306 ALA A CA 1
ATOM 2396 C C . ALA A 1 306 ? -1.257 9.908 1.834 1.00 88.25 306 ALA A C 1
ATOM 2398 O O . ALA A 1 306 ? -0.861 10.869 1.181 1.00 88.25 306 ALA A O 1
ATOM 2399 N N . GLY A 1 307 ? -0.458 8.894 2.175 1.00 89.69 307 GLY A N 1
ATOM 2400 C CA . GLY A 1 307 ? 0.971 8.763 1.874 1.00 89.69 307 GLY A CA 1
ATOM 2401 C C . GLY A 1 307 ? 1.244 8.905 0.419 1.00 89.69 307 GLY A C 1
ATOM 2402 O O . GLY A 1 307 ? 1.844 9.858 -0.062 1.00 89.69 307 GLY A O 1
ATOM 2403 N N . THR A 1 308 ? 0.731 7.920 -0.274 1.00 91.88 308 THR A N 1
ATOM 2404 C CA . THR A 1 308 ? 0.918 7.756 -1.697 1.00 91.88 308 THR A CA 1
ATOM 2405 C C . THR A 1 308 ? 0.292 8.914 -2.468 1.00 91.88 308 THR A C 1
ATOM 2407 O O . THR A 1 308 ? 0.933 9.411 -3.390 1.00 91.88 308 THR A O 1
ATOM 2410 N N . PHE A 1 309 ? -0.857 9.440 -2.029 1.00 88.81 309 PHE A N 1
ATOM 2411 C CA . PHE A 1 309 ? -1.470 10.629 -2.624 1.00 88.81 309 PHE A CA 1
ATOM 2412 C C . PHE A 1 309 ? -0.556 11.862 -2.586 1.00 88.81 309 PHE A C 1
ATOM 2414 O O . PHE A 1 309 ? -0.426 12.578 -3.579 1.00 88.81 309 PHE A O 1
ATOM 2421 N N . VAL A 1 310 ? 0.084 12.115 -1.440 1.00 86.69 310 VAL A N 1
ATOM 2422 C CA . VAL A 1 310 ? 0.985 13.261 -1.245 1.00 86.69 310 VAL A CA 1
ATOM 2423 C C . VAL A 1 310 ? 2.314 13.074 -1.985 1.00 86.69 310 VAL A C 1
ATOM 2425 O O . VAL A 1 310 ? 2.919 14.060 -2.418 1.00 86.69 310 VAL A O 1
ATOM 2428 N N . LEU A 1 311 ? 2.764 11.830 -2.149 1.00 84.94 311 LEU A N 1
ATOM 2429 C CA . LEU A 1 311 ? 3.996 11.508 -2.866 1.00 84.94 311 LEU A CA 1
ATOM 2430 C C . LEU A 1 311 ? 3.900 11.836 -4.362 1.00 84.94 311 LEU A C 1
ATOM 2432 O O . LEU A 1 311 ? 4.853 12.346 -4.939 1.00 84.94 311 LEU A O 1
ATOM 2436 N N . GLY A 1 312 ? 2.746 11.644 -4.993 1.00 86.00 312 GLY A N 1
ATOM 2437 C CA . GLY A 1 312 ? 2.588 11.956 -6.410 1.00 86.00 312 GLY A CA 1
ATOM 2438 C C . GLY A 1 312 ? 1.428 11.204 -7.030 1.00 86.00 312 GLY A C 1
ATOM 2439 O O . GLY A 1 312 ? 0.452 10.895 -6.347 1.00 86.00 312 GLY A O 1
ATOM 2440 N N . ASN A 1 313 ? 1.548 10.911 -8.320 1.00 89.88 313 ASN A N 1
ATOM 2441 C CA . ASN A 1 313 ? 0.551 10.152 -9.053 1.00 89.88 313 ASN A CA 1
ATOM 2442 C C . ASN A 1 313 ? 0.849 8.662 -8.944 1.00 89.88 313 ASN A C 1
ATOM 2444 O O . ASN A 1 313 ? 1.988 8.215 -9.074 1.00 89.88 313 ASN A O 1
ATOM 2448 N N . ASN A 1 314 ? -0.196 7.882 -8.711 1.00 91.88 314 ASN A N 1
ATOM 2449 C CA . ASN A 1 314 ? -0.103 6.444 -8.550 1.00 91.88 314 ASN A CA 1
ATOM 2450 C C . ASN A 1 314 ? -1.242 5.791 -9.310 1.00 91.88 314 ASN A C 1
ATOM 2452 O O . ASN A 1 314 ? -2.340 6.334 -9.378 1.00 91.88 314 ASN A O 1
ATOM 2456 N N . TYR A 1 315 ? -1.004 4.590 -9.821 1.00 91.19 315 TYR A N 1
ATOM 2457 C CA . TYR A 1 315 ? -2.079 3.786 -10.379 1.00 91.19 315 TYR A CA 1
ATOM 2458 C C . TYR A 1 315 ? -3.131 3.448 -9.315 1.00 91.19 315 TYR A C 1
ATOM 2460 O O . TYR A 1 315 ? -2.798 3.124 -8.170 1.00 91.19 315 TYR A O 1
ATOM 2468 N N . ILE A 1 316 ? -4.400 3.441 -9.721 1.00 90.25 316 ILE A N 1
ATOM 2469 C CA . ILE A 1 316 ? -5.557 3.191 -8.849 1.00 90.25 316 ILE A CA 1
ATOM 2470 C C . ILE A 1 316 ? -5.520 1.826 -8.175 1.00 90.25 316 ILE A C 1
ATOM 2472 O O . ILE A 1 316 ? -6.149 1.672 -7.137 1.00 90.25 316 ILE A O 1
ATOM 2476 N N . TYR A 1 317 ? -4.760 0.846 -8.679 1.00 92.50 317 TYR A N 1
ATOM 2477 C CA . TYR A 1 317 ? -4.666 -0.463 -8.025 1.00 92.50 317 TYR A CA 1
ATOM 2478 C C . TYR A 1 317 ? -4.195 -0.372 -6.566 1.00 92.50 317 TYR A C 1
ATOM 2480 O O . TYR A 1 317 ? -4.541 -1.217 -5.741 1.00 92.50 317 TYR A O 1
ATOM 2488 N N . ARG A 1 318 ? -3.463 0.691 -6.204 1.00 93.88 318 ARG A N 1
ATOM 2489 C CA . ARG A 1 318 ? -3.023 0.918 -4.824 1.00 93.88 318 ARG A CA 1
ATOM 2490 C C . ARG A 1 318 ? -4.166 1.323 -3.884 1.00 93.88 318 ARG A C 1
ATOM 2492 O O . ARG A 1 318 ? -4.034 1.199 -2.670 1.00 93.88 318 ARG A O 1
ATOM 2499 N N . LEU A 1 319 ? -5.336 1.693 -4.402 1.00 92.62 319 LEU A N 1
ATOM 2500 C CA . LEU A 1 319 ? -6.535 1.895 -3.583 1.00 92.62 319 LEU A CA 1
ATOM 2501 C C . LEU A 1 319 ? -7.005 0.604 -2.885 1.00 92.62 319 LEU A C 1
ATOM 2503 O O . LEU A 1 319 ? -7.830 0.683 -1.977 1.00 92.62 319 LEU A O 1
ATOM 2507 N N . VAL A 1 320 ? -6.434 -0.568 -3.206 1.00 93.94 320 VAL A N 1
ATOM 2508 C CA . VAL A 1 320 ? -6.641 -1.822 -2.456 1.00 93.94 320 VAL A CA 1
ATOM 2509 C C . VAL A 1 320 ? -6.437 -1.661 -0.943 1.00 93.94 320 VAL A C 1
ATOM 2511 O O . VAL A 1 320 ? -7.156 -2.275 -0.157 1.00 93.94 320 VAL A O 1
ATOM 2514 N N . PHE A 1 321 ? -5.524 -0.789 -0.496 1.00 94.88 321 PHE A N 1
ATOM 2515 C CA . PHE A 1 321 ? -5.293 -0.563 0.937 1.00 94.88 321 PHE A CA 1
ATOM 2516 C C . PHE A 1 321 ? -6.498 0.059 1.651 1.00 94.88 321 PHE A C 1
ATOM 2518 O O . PHE A 1 321 ? -6.642 -0.107 2.864 1.00 94.88 321 PHE A O 1
ATOM 2525 N N . LEU A 1 322 ? -7.422 0.693 0.921 1.00 91.62 322 LEU A N 1
ATOM 2526 C CA . LEU A 1 322 ? -8.676 1.183 1.491 1.00 91.62 322 LEU A CA 1
ATOM 2527 C C . LEU A 1 322 ? -9.591 0.045 1.957 1.00 91.62 322 LEU A C 1
ATOM 2529 O O . LEU A 1 322 ? -10.424 0.281 2.833 1.00 91.62 322 LEU A O 1
ATOM 2533 N N . LEU A 1 323 ? -9.400 -1.198 1.490 1.00 91.62 323 LEU A N 1
ATOM 2534 C CA . LEU A 1 323 ? -10.119 -2.361 2.024 1.00 91.62 323 LEU A CA 1
ATOM 2535 C C . LEU A 1 323 ? -9.885 -2.541 3.533 1.00 91.62 323 LEU A C 1
ATOM 2537 O O . LEU A 1 323 ? -10.787 -2.992 4.238 1.00 91.62 323 LEU A O 1
ATOM 2541 N N . LEU A 1 324 ? -8.721 -2.124 4.050 1.00 92.38 324 LEU A N 1
ATOM 2542 C CA . LEU A 1 324 ? -8.404 -2.160 5.483 1.00 92.38 324 LEU A CA 1
ATOM 2543 C C . LEU A 1 324 ? -9.243 -1.165 6.303 1.00 92.38 324 LEU A C 1
ATOM 2545 O O . LEU A 1 324 ? -9.440 -1.363 7.501 1.00 92.38 324 LEU A O 1
ATOM 2549 N N . THR A 1 325 ? -9.784 -0.118 5.670 1.00 88.25 325 THR A N 1
ATOM 2550 C CA . THR A 1 325 ? -10.624 0.896 6.332 1.00 88.25 325 THR A CA 1
ATOM 2551 C C . THR A 1 325 ? -12.075 0.440 6.500 1.00 88.25 325 THR A C 1
ATOM 2553 O O . THR A 1 325 ? -12.759 0.854 7.441 1.00 88.25 325 THR A O 1
ATOM 2556 N N . LEU A 1 326 ? -12.543 -0.464 5.633 1.00 85.56 326 LEU A N 1
ATOM 2557 C CA . LEU A 1 326 ? -13.949 -0.862 5.548 1.00 85.56 326 LEU A CA 1
ATOM 2558 C C . LEU A 1 326 ? -14.506 -1.499 6.828 1.00 85.56 326 LEU A C 1
ATOM 2560 O O . LEU A 1 326 ? -15.620 -1.132 7.212 1.00 85.56 326 LEU A O 1
ATOM 2564 N N . PRO A 1 327 ? -13.807 -2.423 7.528 1.00 84.56 327 PRO A N 1
ATOM 2565 C CA . PRO A 1 327 ? -14.349 -3.015 8.747 1.00 84.56 327 PRO A CA 1
ATOM 2566 C C . PRO A 1 327 ? -14.667 -1.963 9.811 1.00 84.56 327 PRO A C 1
ATOM 2568 O O . PRO A 1 327 ? -15.722 -2.035 10.438 1.00 84.56 327 PRO A O 1
ATOM 2571 N N . TYR A 1 328 ? -13.787 -0.973 9.995 1.00 82.69 328 TYR A N 1
ATOM 2572 C CA . TYR A 1 328 ? -13.994 0.104 10.961 1.00 82.69 328 TYR A CA 1
ATOM 2573 C C . TYR A 1 328 ? -15.191 0.969 10.568 1.00 82.69 328 TYR A C 1
ATOM 2575 O O . TYR A 1 328 ? -16.118 1.127 11.357 1.00 82.69 328 TYR A O 1
ATOM 2583 N N . LEU A 1 329 ? -15.217 1.457 9.328 1.00 77.94 329 LEU A N 1
ATOM 2584 C CA . LEU A 1 329 ? -16.250 2.378 8.854 1.00 77.94 329 LEU A CA 1
ATOM 2585 C C . LEU A 1 329 ? -17.646 1.752 8.853 1.00 77.94 329 LEU A C 1
ATOM 2587 O O . LEU A 1 329 ? -18.616 2.393 9.253 1.00 77.94 329 LEU A O 1
ATOM 2591 N N . LEU A 1 330 ? -17.754 0.474 8.492 1.00 76.50 330 LEU A N 1
ATOM 2592 C CA . LEU A 1 330 ? -19.036 -0.229 8.514 1.00 76.50 330 LEU A CA 1
ATOM 2593 C C . LEU A 1 330 ? -19.499 -0.569 9.925 1.00 76.50 330 LEU A C 1
ATOM 2595 O O . LEU A 1 330 ? -20.701 -0.550 10.185 1.00 76.50 330 LEU A O 1
ATOM 2599 N N . ASN A 1 331 ? -18.575 -0.860 10.843 1.00 75.19 331 ASN A N 1
ATOM 2600 C CA . ASN A 1 331 ? -18.925 -1.029 12.250 1.00 75.19 331 ASN A CA 1
ATOM 2601 C C . ASN A 1 331 ? -19.433 0.287 12.849 1.00 75.19 331 ASN A C 1
ATOM 2603 O O . ASN A 1 331 ? -20.432 0.265 13.566 1.00 75.19 331 ASN A O 1
ATOM 2607 N N . GLN A 1 332 ? -18.805 1.415 12.504 1.00 71.62 332 GLN A N 1
ATOM 2608 C CA . GLN A 1 332 ? -19.279 2.745 12.892 1.00 71.62 332 GLN A CA 1
ATOM 2609 C C . GLN A 1 332 ? -20.684 3.004 12.338 1.00 71.62 332 GLN A C 1
ATOM 2611 O O . GLN A 1 332 ? -21.600 3.293 13.104 1.00 71.62 332 GLN A O 1
ATOM 2616 N N . LEU A 1 333 ? -20.897 2.802 11.032 1.00 70.06 333 LEU A N 1
ATOM 2617 C CA . LEU A 1 333 ? -22.210 2.962 10.399 1.00 70.06 333 LEU A CA 1
ATOM 2618 C C . LEU A 1 333 ? -23.283 2.097 11.081 1.00 70.06 333 LEU A C 1
ATOM 2620 O O . LEU A 1 333 ? -24.356 2.587 11.426 1.00 70.06 333 LEU A O 1
ATOM 2624 N N . ALA A 1 334 ? -22.980 0.819 11.321 1.00 69.38 334 ALA A N 1
ATOM 2625 C CA . ALA A 1 334 ? -23.898 -0.106 11.974 1.00 69.38 334 ALA A CA 1
ATOM 2626 C C . ALA A 1 334 ? -24.239 0.331 13.405 1.00 69.38 334 ALA A C 1
ATOM 2628 O O . ALA A 1 334 ? -25.405 0.257 13.796 1.00 69.38 334 ALA A O 1
ATOM 2629 N N . TYR A 1 335 ? -23.253 0.812 14.167 1.00 65.75 335 TYR A N 1
ATOM 2630 C CA . TYR A 1 335 ? -23.476 1.338 15.508 1.00 65.75 335 TYR A CA 1
ATOM 2631 C C . TYR A 1 335 ? -24.441 2.528 15.496 1.00 65.75 335 TYR A C 1
ATOM 2633 O O . TYR A 1 335 ? -25.437 2.509 16.221 1.00 65.75 335 TYR A O 1
ATOM 2641 N N . PHE A 1 336 ? -24.224 3.503 14.607 1.00 60.56 336 PHE A N 1
ATOM 2642 C CA . PHE A 1 336 ? -25.108 4.667 14.481 1.00 60.56 336 PHE A CA 1
ATOM 2643 C C . PHE A 1 336 ? -26.547 4.288 14.114 1.00 60.56 336 PHE A C 1
ATOM 2645 O O . PHE A 1 336 ? -27.489 4.893 14.619 1.00 60.56 336 PHE A O 1
ATOM 2652 N N . THR A 1 337 ? -26.736 3.266 13.274 1.00 62.38 337 THR A N 1
ATOM 2653 C CA . THR A 1 337 ? -28.081 2.807 12.884 1.00 62.38 337 THR A CA 1
ATOM 2654 C C . THR A 1 337 ? -28.830 2.034 13.977 1.00 62.38 337 THR A C 1
ATOM 2656 O O . THR A 1 337 ? -30.046 1.891 13.879 1.00 62.38 337 THR A O 1
ATOM 2659 N N . ALA A 1 338 ? -28.138 1.511 14.999 1.00 58.56 338 ALA A N 1
ATOM 2660 C CA . ALA A 1 338 ? -28.696 0.528 15.931 1.00 58.56 338 ALA A CA 1
ATOM 2661 C C . ALA A 1 338 ? -29.181 1.081 17.290 1.00 58.56 338 ALA A C 1
ATOM 2663 O O . ALA A 1 338 ? -29.903 0.356 17.974 1.00 58.56 338 ALA A O 1
ATOM 2664 N N . GLY A 1 339 ? -28.849 2.311 17.718 1.00 52.88 339 GLY A N 1
ATOM 2665 C CA . GLY A 1 339 ? -29.279 2.762 19.053 1.00 52.88 339 GLY A CA 1
ATOM 2666 C C . GLY A 1 339 ? -29.041 4.227 19.452 1.00 52.88 339 GLY A C 1
ATOM 2667 O O . GLY A 1 339 ? -27.915 4.698 19.474 1.00 52.88 339 GLY A O 1
ATOM 2668 N N . GLN A 1 340 ? -30.155 4.871 19.840 1.00 48.94 340 GLN A N 1
ATOM 2669 C CA . GLN A 1 340 ? -30.392 5.963 20.812 1.00 48.94 340 GLN A CA 1
ATOM 2670 C C . GLN A 1 340 ? -29.513 7.239 20.791 1.00 48.94 340 GLN A C 1
ATOM 2672 O O . GLN A 1 340 ? -28.368 7.251 21.222 1.00 48.94 340 GLN A O 1
ATOM 2677 N N . LYS A 1 341 ? -30.145 8.373 20.428 1.00 45.50 341 LYS A N 1
ATOM 2678 C CA . LYS A 1 341 ? -29.609 9.758 20.428 1.00 45.50 341 LYS A CA 1
ATOM 2679 C C . LYS A 1 341 ? -28.468 10.056 19.438 1.00 45.50 341 LYS A C 1
ATOM 2681 O O . LYS A 1 341 ? -27.677 10.966 19.674 1.00 45.50 341 LYS A O 1
ATOM 2686 N N . ALA A 1 342 ? -28.413 9.389 18.291 1.00 42.22 342 ALA A N 1
ATOM 2687 C CA . ALA A 1 342 ? -27.672 9.948 17.161 1.00 42.22 342 ALA A CA 1
ATOM 2688 C C . ALA A 1 342 ? -28.471 11.130 16.585 1.00 42.22 342 ALA A C 1
ATOM 2690 O O . ALA A 1 342 ? -29.645 10.976 16.238 1.00 42.22 342 ALA A O 1
ATOM 2691 N N . SER A 1 343 ? -27.875 12.324 16.507 1.00 48.00 343 SER A N 1
ATOM 2692 C CA . SER A 1 343 ? -28.459 13.382 15.682 1.00 48.00 343 SER A CA 1
ATOM 2693 C C . SER A 1 343 ? -28.475 12.886 14.231 1.00 48.00 343 SER A C 1
ATOM 2695 O O . SER A 1 343 ? -27.538 12.215 13.800 1.00 48.00 343 SER A O 1
ATOM 2697 N N . ARG A 1 344 ? -29.528 13.210 13.470 1.00 46.91 344 ARG A N 1
ATOM 2698 C CA . ARG A 1 344 ? -29.683 12.891 12.028 1.00 46.91 344 ARG A CA 1
ATOM 2699 C C . ARG A 1 344 ? -28.382 13.098 11.219 1.00 46.91 344 ARG A C 1
ATOM 2701 O O . ARG A 1 344 ? -28.060 12.330 10.319 1.00 46.91 344 ARG A O 1
ATOM 2708 N N . PHE A 1 345 ? -27.595 14.079 11.657 1.00 41.72 345 PHE A N 1
ATOM 2709 C CA . PHE A 1 345 ? -26.307 14.505 11.128 1.00 41.72 345 PHE A CA 1
ATOM 2710 C C . PHE A 1 345 ? -25.175 13.452 11.195 1.00 41.72 345 PHE A C 1
ATOM 2712 O O . PHE A 1 345 ? -24.314 13.442 10.321 1.00 41.72 345 PHE A O 1
ATOM 2719 N N . SER A 1 346 ? -25.116 12.545 12.184 1.00 49.41 346 SER A N 1
ATOM 2720 C CA . SER A 1 346 ? -23.992 11.583 12.284 1.00 49.41 346 SER A CA 1
ATOM 2721 C C . SER A 1 346 ? -24.155 10.370 11.355 1.00 49.41 346 SER A C 1
ATOM 2723 O O . SER A 1 346 ? -23.175 9.894 10.778 1.00 49.41 346 SER A O 1
ATOM 2725 N N . SER A 1 347 ? -25.392 9.908 11.138 1.00 46.84 347 SER A N 1
ATOM 2726 C CA . SER A 1 347 ? -25.707 8.843 10.175 1.00 46.84 347 SER A CA 1
ATOM 2727 C C . SER A 1 347 ? -25.495 9.283 8.727 1.00 46.84 347 SER A C 1
ATOM 2729 O O . SER A 1 347 ? -25.003 8.498 7.919 1.00 46.84 347 SER A O 1
ATOM 2731 N N . GLU A 1 348 ? -25.805 10.543 8.410 1.00 49.88 348 GLU A N 1
ATOM 2732 C CA . GLU A 1 348 ? -25.588 11.134 7.084 1.00 49.88 348 GLU A CA 1
ATOM 2733 C C . GLU A 1 348 ? -24.091 11.226 6.750 1.00 49.88 348 GLU A C 1
ATOM 2735 O O . GLU A 1 348 ? -23.698 10.915 5.631 1.00 49.88 348 GLU A O 1
ATOM 2740 N N . ASN A 1 349 ? -23.234 11.531 7.732 1.00 51.31 349 ASN A N 1
ATOM 2741 C CA . ASN A 1 349 ? -21.783 11.616 7.542 1.00 51.31 349 ASN A CA 1
ATOM 2742 C C . ASN A 1 349 ? -21.095 10.249 7.390 1.00 51.31 349 ASN A C 1
ATOM 2744 O O . ASN A 1 349 ? -20.205 10.108 6.559 1.00 51.31 349 ASN A O 1
ATOM 2748 N N . ALA A 1 350 ? -21.500 9.217 8.138 1.00 53.84 350 ALA A N 1
ATOM 2749 C CA . ALA A 1 350 ? -20.960 7.862 7.952 1.00 53.84 350 ALA A CA 1
ATOM 2750 C C . ALA A 1 350 ? -21.399 7.246 6.610 1.00 53.84 350 ALA A C 1
ATOM 2752 O O . ALA A 1 350 ? -20.617 6.556 5.946 1.00 53.84 350 ALA A O 1
ATOM 2753 N N . LEU A 1 351 ? -22.639 7.531 6.195 1.00 55.25 351 LEU A N 1
ATOM 2754 C CA . LEU A 1 351 ? -23.142 7.200 4.868 1.00 55.25 351 LEU A CA 1
ATOM 2755 C C . LEU A 1 351 ? -22.360 7.970 3.800 1.00 55.25 351 LEU A C 1
ATOM 2757 O O . LEU A 1 351 ? -21.931 7.351 2.838 1.00 55.25 351 LEU A O 1
ATOM 2761 N N . LEU A 1 352 ? -22.103 9.266 3.993 1.00 57.28 352 LEU A N 1
ATOM 2762 C CA . LEU A 1 352 ? -21.292 10.098 3.103 1.00 57.28 352 LEU A CA 1
ATOM 2763 C C . LEU A 1 352 ? -19.861 9.566 2.982 1.00 57.28 352 LEU A C 1
ATOM 2765 O O . LEU A 1 352 ? -19.399 9.394 1.869 1.00 57.28 352 LEU A O 1
ATOM 2769 N N . VAL A 1 353 ? -19.180 9.217 4.078 1.00 59.53 353 VAL A N 1
ATOM 2770 C CA . VAL A 1 353 ? -17.819 8.640 4.048 1.00 59.53 353 VAL A CA 1
ATOM 2771 C C . VAL A 1 353 ? -17.807 7.307 3.297 1.00 59.53 353 VAL A C 1
ATOM 2773 O O . VAL A 1 353 ? -16.961 7.084 2.437 1.00 59.53 353 VAL A O 1
ATOM 2776 N N . SER A 1 354 ? -18.764 6.424 3.590 1.00 57.22 354 SER A N 1
ATOM 2777 C CA . SER A 1 354 ? -18.875 5.118 2.927 1.00 57.22 354 SER A CA 1
ATOM 2778 C C . SER A 1 354 ? -19.258 5.258 1.451 1.00 57.22 354 SER A C 1
ATOM 2780 O O . SER A 1 354 ? -18.783 4.493 0.617 1.00 57.22 354 SER A O 1
ATOM 2782 N N . SER A 1 355 ? -20.083 6.255 1.122 1.00 56.06 355 SER A N 1
ATOM 2783 C CA . SER A 1 355 ? -20.505 6.575 -0.244 1.00 56.06 355 SER A CA 1
ATOM 2784 C C . SER A 1 355 ? -19.394 7.258 -1.027 1.00 56.06 355 SER A C 1
ATOM 2786 O O . SER A 1 355 ? -19.235 6.948 -2.194 1.00 56.06 355 SER A O 1
ATOM 2788 N N . LEU A 1 356 ? -18.584 8.111 -0.396 1.00 58.78 356 LEU A N 1
ATOM 2789 C CA . LEU A 1 356 ? -17.388 8.720 -0.978 1.00 58.78 356 LEU A CA 1
ATOM 2790 C C . LEU A 1 356 ? -16.298 7.677 -1.209 1.00 58.78 356 LEU A C 1
ATOM 2792 O O . LEU A 1 356 ? -15.648 7.719 -2.240 1.00 58.78 356 LEU A O 1
ATOM 2796 N N . LEU A 1 357 ? -16.140 6.697 -0.314 1.00 63.25 357 LEU A N 1
ATOM 2797 C CA . LEU A 1 357 ? -15.244 5.560 -0.539 1.00 63.25 357 LEU A CA 1
ATOM 2798 C C . LEU A 1 357 ? -15.729 4.671 -1.678 1.00 63.25 357 LEU A C 1
ATOM 2800 O O . LEU A 1 357 ? -14.928 4.283 -2.519 1.00 63.25 357 LEU A O 1
ATOM 2804 N N . LEU A 1 358 ? -17.029 4.375 -1.736 1.00 61.84 358 LEU A N 1
ATOM 2805 C CA . LEU A 1 358 ? -17.624 3.677 -2.876 1.00 61.84 358 LEU A CA 1
ATOM 2806 C C . LEU A 1 358 ? -17.442 4.475 -4.167 1.00 61.84 358 LEU A C 1
ATOM 2808 O O . LEU A 1 358 ? -17.038 3.904 -5.170 1.00 61.84 358 LEU A O 1
ATOM 2812 N N . MET A 1 359 ? -17.687 5.784 -4.134 1.00 56.91 359 MET A N 1
ATOM 2813 C CA . MET A 1 359 ? -17.537 6.688 -5.271 1.00 56.91 359 MET A CA 1
ATOM 2814 C C . MET A 1 359 ? -16.082 6.833 -5.710 1.00 56.91 359 MET A C 1
ATOM 2816 O O . MET A 1 359 ? -15.841 6.826 -6.902 1.00 56.91 359 MET A O 1
ATOM 2820 N N . GLY A 1 360 ? -15.105 6.902 -4.809 1.00 58.56 360 GLY A N 1
ATOM 2821 C CA . GLY A 1 360 ? -13.688 6.943 -5.176 1.00 58.56 360 GLY A CA 1
ATOM 2822 C C . GLY A 1 360 ? -13.210 5.610 -5.746 1.00 58.56 360 GLY A C 1
ATOM 2823 O O . GLY A 1 360 ? -12.567 5.574 -6.790 1.00 58.56 360 GLY A O 1
ATOM 2824 N N . ILE A 1 361 ? -13.597 4.493 -5.122 1.00 63.00 361 ILE A N 1
ATOM 2825 C CA . ILE A 1 361 ? -13.187 3.143 -5.538 1.00 63.00 361 ILE A CA 1
ATOM 2826 C C . ILE A 1 361 ? -13.827 2.727 -6.874 1.00 63.00 361 ILE A C 1
ATOM 2828 O O . ILE A 1 361 ? -13.175 2.079 -7.689 1.00 63.00 361 ILE A O 1
ATOM 2832 N N . TYR A 1 362 ? -15.090 3.084 -7.119 1.00 59.31 362 TYR A N 1
ATOM 2833 C CA . TYR A 1 362 ? -15.781 2.758 -8.372 1.00 59.31 362 TYR A CA 1
ATOM 2834 C C . TYR A 1 362 ? -15.666 3.854 -9.430 1.00 59.31 362 TYR A C 1
ATOM 2836 O O . TYR A 1 362 ? -15.609 3.552 -10.618 1.00 59.31 362 TYR A O 1
ATOM 2844 N N . GLY A 1 363 ? -15.608 5.116 -9.020 1.00 57.88 363 GLY A N 1
ATOM 2845 C CA . GLY A 1 363 ? -15.488 6.273 -9.899 1.00 57.88 363 GLY A CA 1
ATOM 2846 C C . GLY A 1 363 ? -14.201 6.286 -10.700 1.00 57.88 363 GLY A C 1
ATOM 2847 O O . GLY A 1 363 ? -14.240 6.374 -11.922 1.00 57.88 363 GLY A O 1
ATOM 2848 N N . THR A 1 364 ? -13.072 6.090 -10.015 1.00 55.50 364 THR A N 1
ATOM 2849 C CA . THR A 1 364 ? -11.733 6.091 -10.631 1.00 55.50 364 THR A CA 1
ATOM 2850 C C . THR A 1 364 ? -11.490 4.929 -11.596 1.00 55.50 364 THR A C 1
ATOM 2852 O O . THR A 1 364 ? -10.527 4.958 -12.353 1.00 55.50 364 THR A O 1
ATOM 2855 N N . GLY A 1 365 ? -12.329 3.888 -11.571 1.00 52.44 365 GLY A N 1
ATOM 2856 C CA . GLY A 1 365 ? -12.094 2.672 -12.345 1.00 52.44 365 GLY A CA 1
ATOM 2857 C C . GLY A 1 365 ? -13.197 2.263 -13.320 1.00 52.44 365 GLY A C 1
ATOM 2858 O O . GLY A 1 365 ? -12.902 1.621 -14.321 1.00 52.44 365 GLY A O 1
ATOM 2859 N N . VAL A 1 366 ? -14.460 2.617 -13.056 1.00 52.72 366 VAL A N 1
ATOM 2860 C CA . VAL A 1 366 ? -15.591 2.355 -13.969 1.00 52.72 366 VAL A CA 1
ATOM 2861 C C . VAL A 1 366 ? -15.887 3.573 -14.849 1.00 52.72 366 VAL A C 1
ATOM 2863 O O . VAL A 1 366 ? -16.352 3.416 -15.975 1.00 52.72 366 VAL A O 1
ATOM 2866 N N . PHE A 1 367 ? -15.618 4.789 -14.360 1.00 51.00 367 PHE A N 1
ATOM 2867 C CA . PHE A 1 367 ? -16.137 6.029 -14.946 1.00 51.00 367 PHE A CA 1
ATOM 2868 C C . PHE A 1 367 ? -15.085 6.951 -15.581 1.00 51.00 367 PHE A C 1
ATOM 2870 O O . PHE A 1 367 ? -15.449 8.062 -15.966 1.00 51.00 367 PHE A O 1
ATOM 2877 N N . ASP A 1 368 ? -13.871 6.462 -15.875 1.00 52.03 368 ASP A N 1
ATOM 2878 C CA . ASP A 1 368 ? -12.969 7.078 -16.883 1.00 52.03 368 ASP A CA 1
ATOM 2879 C C . ASP A 1 368 ? -13.674 7.262 -18.259 1.00 52.03 368 ASP A C 1
ATOM 2881 O O . ASP A 1 368 ? -13.150 7.893 -19.173 1.00 52.03 368 ASP A O 1
ATOM 2885 N N . PHE A 1 369 ? -14.886 6.714 -18.415 1.00 46.50 369 PHE A N 1
ATOM 2886 C CA . PHE A 1 369 ? -15.779 6.849 -19.562 1.00 46.50 369 PHE A CA 1
ATOM 2887 C C . PHE A 1 369 ? -16.644 8.137 -19.585 1.00 46.50 369 PHE A C 1
ATOM 2889 O O . PHE A 1 369 ? -17.085 8.530 -20.660 1.00 46.50 369 PHE A O 1
ATOM 2896 N N . PHE A 1 370 ? -16.923 8.805 -18.451 1.00 45.28 370 PHE A N 1
ATOM 2897 C CA . PHE A 1 370 ? -18.011 9.811 -18.341 1.00 45.28 370 PHE A CA 1
ATOM 2898 C C . PHE A 1 370 ? -17.594 11.239 -17.919 1.00 45.28 370 PHE A C 1
ATOM 2900 O O . PHE A 1 370 ? -18.410 11.963 -17.360 1.00 45.28 370 PHE A O 1
ATOM 2907 N N . SER A 1 371 ? -16.386 11.687 -18.273 1.00 51.81 371 SER A N 1
ATOM 2908 C CA . SER A 1 371 ? -15.751 12.986 -17.938 1.00 51.81 371 SER A CA 1
ATOM 2909 C C . SER A 1 371 ? -15.015 13.024 -16.586 1.00 51.81 371 SER A C 1
ATOM 2911 O O . SER A 1 371 ? -15.559 12.750 -15.520 1.00 51.81 371 SER A O 1
ATOM 2913 N N . ASP A 1 372 ? -13.723 13.339 -16.695 1.00 60.94 372 ASP A N 1
ATOM 2914 C CA . ASP A 1 372 ? -12.595 13.042 -15.797 1.00 60.94 372 ASP A CA 1
ATOM 2915 C C . ASP A 1 372 ? -12.605 13.722 -14.412 1.00 60.94 372 ASP A C 1
ATOM 2917 O O . ASP A 1 372 ? -11.863 13.326 -13.513 1.00 60.94 372 ASP A O 1
ATOM 2921 N N . GLU A 1 373 ? -13.366 14.800 -14.217 1.00 68.06 373 GLU A N 1
ATOM 2922 C CA . GLU A 1 373 ? -13.063 15.730 -13.115 1.00 68.06 373 GLU A CA 1
ATOM 2923 C C . GLU A 1 373 ? -13.671 15.347 -11.767 1.00 68.06 373 GLU A C 1
ATOM 2925 O O . GLU A 1 373 ? -13.069 15.604 -10.721 1.00 68.06 373 GLU A O 1
ATOM 2930 N N . THR A 1 374 ? -14.866 14.751 -11.763 1.00 67.88 374 THR A N 1
ATOM 2931 C CA . THR A 1 374 ? -15.618 14.533 -10.519 1.00 67.88 374 THR A CA 1
ATOM 2932 C C . THR A 1 374 ? -14.876 13.593 -9.572 1.00 67.88 374 THR A C 1
ATOM 2934 O O . THR A 1 374 ? -14.786 13.866 -8.377 1.00 67.88 374 THR A O 1
ATOM 2937 N N . TRP A 1 375 ? -14.273 12.525 -10.090 1.00 70.12 375 TRP A N 1
ATOM 2938 C CA . TRP A 1 375 ? -13.595 11.518 -9.268 1.00 70.12 375 TRP A CA 1
ATOM 2939 C C . TRP A 1 375 ? -12.250 12.004 -8.731 1.00 70.12 375 TRP A C 1
ATOM 2941 O O . TRP A 1 375 ? -11.905 11.725 -7.587 1.00 70.12 375 TRP A O 1
ATOM 2951 N N . ARG A 1 376 ? -11.544 12.838 -9.501 1.00 77.44 376 ARG A N 1
ATOM 2952 C CA . ARG A 1 376 ? -10.314 13.496 -9.043 1.00 77.44 376 ARG A CA 1
ATOM 2953 C C . ARG A 1 376 ? -10.590 14.418 -7.850 1.00 77.44 376 ARG A C 1
ATOM 2955 O O . ARG A 1 376 ? -9.798 14.471 -6.914 1.00 77.44 376 ARG A O 1
ATOM 2962 N N . ILE A 1 377 ? -11.732 15.114 -7.842 1.00 76.12 377 ILE A N 1
ATOM 2963 C CA . ILE A 1 377 ? -12.187 15.898 -6.680 1.00 76.12 377 ILE A CA 1
ATOM 2964 C C . ILE A 1 377 ? -12.533 14.971 -5.506 1.00 76.12 377 ILE A C 1
ATOM 2966 O O . ILE A 1 377 ? -12.173 15.272 -4.367 1.00 76.12 377 ILE A O 1
ATOM 2970 N N . VAL A 1 378 ? -13.186 13.833 -5.771 1.00 75.69 378 VAL A N 1
ATOM 2971 C CA . VAL A 1 378 ? -13.493 12.828 -4.740 1.00 75.69 378 VAL A CA 1
ATOM 2972 C C . VAL A 1 378 ? -12.220 12.336 -4.048 1.00 75.69 378 VAL A C 1
ATOM 2974 O O . VAL A 1 378 ? -12.215 12.287 -2.820 1.00 75.69 378 VAL A O 1
ATOM 2977 N N . ASP A 1 379 ? -11.129 12.071 -4.772 1.00 77.62 379 ASP A N 1
ATOM 2978 C CA . ASP A 1 379 ? -9.855 11.659 -4.163 1.00 77.62 379 ASP A CA 1
ATOM 2979 C C . ASP A 1 379 ? -9.299 12.724 -3.202 1.00 77.62 379 ASP A C 1
ATOM 2981 O O . ASP A 1 379 ? -8.918 12.412 -2.069 1.00 77.62 379 ASP A O 1
ATOM 2985 N N . TRP A 1 380 ? -9.319 14.000 -3.603 1.00 80.62 380 TRP A N 1
ATOM 2986 C CA . TRP A 1 380 ? -8.922 15.119 -2.739 1.00 80.62 380 TRP A CA 1
ATOM 2987 C C . TRP A 1 380 ? -9.801 15.226 -1.486 1.00 80.62 380 TRP A C 1
ATOM 2989 O O . TRP A 1 380 ? -9.292 15.394 -0.371 1.00 80.62 380 TRP A O 1
ATOM 2999 N N . CYS A 1 381 ? -11.120 15.083 -1.639 1.00 77.50 381 CYS A N 1
ATOM 3000 C CA . CYS A 1 381 ? -12.049 15.051 -0.513 1.00 77.50 381 CYS A CA 1
ATOM 3001 C C . CYS A 1 381 ? -11.784 13.852 0.409 1.00 77.50 381 CYS A C 1
ATOM 3003 O O . CYS A 1 381 ? -11.812 14.002 1.632 1.00 77.50 381 CYS A O 1
ATOM 3005 N N . MET A 1 382 ? -11.491 12.678 -0.156 1.00 77.06 382 MET A N 1
ATOM 3006 C CA . MET A 1 382 ? -11.182 11.461 0.592 1.00 77.06 382 MET A CA 1
ATOM 3007 C C . MET A 1 382 ? -9.920 11.615 1.435 1.00 77.06 382 MET A C 1
ATOM 3009 O O . MET A 1 382 ? -9.926 11.191 2.589 1.00 77.06 382 MET A O 1
ATOM 3013 N N . VAL A 1 383 ? -8.865 12.250 0.916 1.00 80.94 383 VAL A N 1
ATOM 3014 C CA . VAL A 1 383 ? -7.634 12.497 1.689 1.00 80.94 383 VAL A CA 1
ATOM 3015 C C . VAL A 1 383 ? -7.933 13.367 2.901 1.00 80.94 383 VAL A C 1
ATOM 3017 O O . VAL A 1 383 ? -7.584 12.996 4.022 1.00 80.94 383 VAL A O 1
ATOM 3020 N N . GLY A 1 384 ? -8.632 14.489 2.704 1.00 73.69 384 GLY A N 1
ATOM 3021 C CA . GLY A 1 384 ? -9.015 15.372 3.806 1.00 73.69 384 GLY A CA 1
ATOM 3022 C C . GLY A 1 384 ? -9.867 14.648 4.850 1.00 73.69 384 GLY A C 1
ATOM 3023 O O . GLY A 1 384 ? -9.578 14.706 6.044 1.00 73.69 384 GLY A O 1
ATOM 3024 N N . LEU A 1 385 ? -10.879 13.906 4.400 1.00 74.31 385 LEU A N 1
ATOM 3025 C CA . LEU A 1 385 ? -11.802 13.179 5.266 1.00 74.31 385 LEU A CA 1
ATOM 3026 C C . LEU A 1 385 ? -11.110 12.067 6.063 1.00 74.31 385 LEU A C 1
ATOM 3028 O O . LEU A 1 385 ? -11.269 12.002 7.280 1.00 74.31 385 LEU A O 1
ATOM 3032 N N . LEU A 1 386 ? -10.313 11.219 5.409 1.00 76.06 386 LEU A N 1
ATOM 3033 C CA . LEU A 1 386 ? -9.589 10.131 6.069 1.00 76.06 386 LEU A CA 1
ATOM 3034 C C . LEU A 1 386 ? -8.549 10.660 7.059 1.00 76.06 386 LEU A C 1
ATOM 3036 O O . LEU A 1 386 ? -8.397 10.074 8.129 1.00 76.06 386 LEU A O 1
A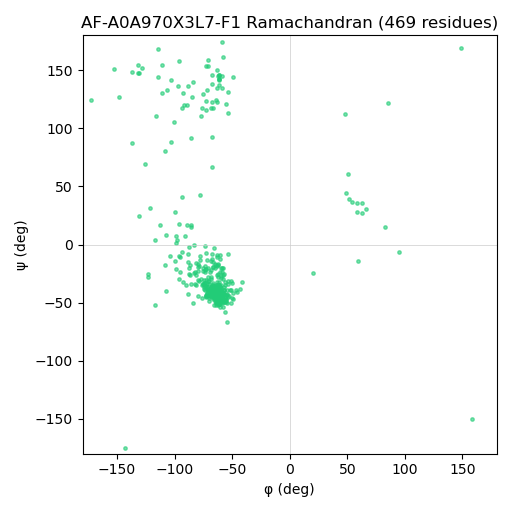TOM 3040 N N . LEU A 1 387 ? -7.882 11.781 6.762 1.00 75.12 387 LEU A N 1
ATOM 3041 C CA . LEU A 1 387 ? -6.954 12.426 7.696 1.00 75.12 387 LEU A CA 1
ATOM 3042 C C . LEU A 1 387 ? -7.665 13.011 8.917 1.00 75.12 387 LEU A C 1
ATOM 3044 O O . LEU A 1 387 ? -7.181 12.839 10.036 1.00 75.12 387 LEU A O 1
ATOM 3048 N N . VAL A 1 388 ? -8.826 13.652 8.733 1.00 68.69 388 VAL A N 1
ATOM 3049 C CA . VAL A 1 388 ? -9.663 14.081 9.864 1.00 68.69 388 VAL A CA 1
ATOM 3050 C C . VAL A 1 388 ? -9.991 12.866 10.719 1.00 68.69 388 VAL A C 1
ATOM 3052 O O . VAL A 1 388 ? -9.614 12.819 11.884 1.00 68.69 388 VAL A O 1
ATOM 3055 N N . LEU A 1 389 ? -10.610 11.844 10.133 1.00 71.19 389 LEU A N 1
ATOM 3056 C CA . LEU A 1 389 ? -10.997 10.623 10.835 1.00 71.19 389 LEU A CA 1
ATOM 3057 C C . LEU A 1 389 ? -9.810 9.922 11.518 1.00 71.19 389 LEU A C 1
ATOM 3059 O O . LEU A 1 389 ? -9.959 9.403 12.621 1.00 71.19 389 LEU A O 1
ATOM 3063 N N . LEU A 1 390 ? -8.623 9.941 10.906 1.00 75.56 390 LEU A N 1
ATOM 3064 C CA . LEU A 1 390 ? -7.385 9.430 11.490 1.00 75.56 390 LEU A CA 1
ATOM 3065 C C . LEU A 1 390 ? -7.017 10.188 12.773 1.00 75.56 390 LEU A C 1
ATOM 3067 O O . LEU A 1 390 ? -6.822 9.560 13.814 1.00 75.56 390 LEU A O 1
ATOM 3071 N N . LEU A 1 391 ? -6.977 11.523 12.742 1.00 69.50 391 LEU A N 1
ATOM 3072 C CA . LEU A 1 391 ? -6.707 12.334 13.938 1.00 69.50 391 LEU A CA 1
ATOM 3073 C C . LEU A 1 391 ? -7.762 12.123 15.028 1.00 69.50 391 LEU A C 1
ATOM 3075 O O . LEU A 1 391 ? -7.437 12.102 16.215 1.00 69.50 391 LEU A O 1
ATOM 3079 N N . LEU A 1 392 ? -9.017 11.915 14.633 1.00 65.19 392 LEU A N 1
ATOM 3080 C CA . LEU A 1 392 ? -10.098 11.615 15.567 1.00 65.19 392 LEU A CA 1
ATOM 3081 C C . LEU A 1 392 ? -9.945 10.237 16.204 1.00 65.19 392 LEU A C 1
ATOM 3083 O O . LEU A 1 392 ? -10.145 10.093 17.407 1.00 65.19 392 LEU A O 1
ATOM 3087 N N . SER A 1 393 ? -9.524 9.241 15.428 1.00 68.25 393 SER A N 1
ATOM 3088 C CA . SER A 1 393 ? -9.252 7.890 15.923 1.00 68.25 393 SER A CA 1
ATOM 3089 C C . SER A 1 393 ? -8.102 7.858 16.944 1.00 68.25 393 SER A C 1
ATOM 3091 O O . SER A 1 393 ? -8.091 7.019 17.842 1.00 68.25 393 SER A O 1
ATOM 3093 N N . LEU A 1 394 ? -7.185 8.830 16.870 1.00 69.81 394 LEU A N 1
ATOM 3094 C CA . LEU A 1 394 ? -6.101 9.024 17.831 1.00 69.81 394 LEU A CA 1
ATOM 3095 C C . LEU A 1 394 ? -6.545 9.734 19.123 1.00 69.81 394 LEU A C 1
ATOM 3097 O O . LEU A 1 394 ? -5.871 9.612 20.143 1.00 69.81 394 LEU A O 1
ATOM 3101 N N . TYR A 1 395 ? -7.684 10.436 19.124 1.00 66.31 395 TYR A N 1
ATOM 3102 C CA . TYR A 1 395 ? -8.155 11.234 20.264 1.00 66.31 395 TYR A CA 1
ATOM 3103 C C . TYR A 1 395 ? -8.218 10.484 21.609 1.00 66.31 395 TYR A C 1
ATOM 3105 O O . TYR A 1 395 ? -7.750 11.039 22.609 1.00 66.31 395 TYR A O 1
ATOM 3113 N N . PRO A 1 396 ? -8.728 9.236 21.682 1.00 60.53 396 PRO A N 1
ATOM 3114 C CA . PRO A 1 396 ? -8.765 8.481 22.935 1.00 60.53 396 PRO A CA 1
ATOM 3115 C C . PRO A 1 396 ? -7.377 8.250 23.548 1.00 60.53 396 PRO A C 1
ATOM 3117 O O . PRO A 1 396 ? -7.257 8.184 24.770 1.00 60.53 396 PRO A O 1
ATOM 3120 N N . TYR A 1 397 ? -6.330 8.185 22.720 1.00 62.66 397 TYR A N 1
ATOM 3121 C CA . TYR A 1 397 ? -4.946 7.990 23.156 1.00 62.66 397 TYR A CA 1
ATOM 3122 C C . TYR A 1 397 ? -4.300 9.263 23.724 1.00 62.66 397 TYR A C 1
ATOM 3124 O O . TYR A 1 397 ? -3.231 9.179 24.321 1.00 62.66 397 TYR A O 1
ATOM 3132 N N . PHE A 1 398 ? -4.951 10.425 23.583 1.00 55.12 398 PHE A N 1
ATOM 3133 C CA . PHE A 1 398 ? -4.512 11.707 24.152 1.00 55.12 398 PHE A CA 1
ATOM 3134 C C . PHE A 1 398 ? -5.225 12.064 25.467 1.00 55.12 398 PHE A C 1
ATOM 3136 O O . PHE A 1 398 ? -5.115 13.198 25.949 1.00 55.12 398 PHE A O 1
ATOM 3143 N N . LYS A 1 399 ? -6.029 11.153 26.037 1.00 48.66 399 LYS A N 1
ATOM 3144 C CA . LYS A 1 399 ? -6.849 11.461 27.215 1.00 48.66 399 LYS A CA 1
ATOM 3145 C C . LYS A 1 399 ? -5.997 11.529 28.491 1.00 48.66 399 LYS A C 1
ATOM 3147 O O . LYS A 1 399 ? -5.245 10.625 28.828 1.00 48.66 399 LYS A O 1
ATOM 3152 N N . LYS A 1 400 ? -6.193 12.636 29.211 1.00 40.47 400 LYS A N 1
ATOM 3153 C CA . LYS A 1 400 ? -5.544 13.057 30.460 1.00 40.47 400 LYS A CA 1
ATOM 3154 C C . LYS A 1 400 ? -5.629 11.987 31.561 1.00 40.47 400 LYS A C 1
ATOM 3156 O O . LYS A 1 400 ? -6.705 11.766 32.111 1.00 40.47 400 LYS A O 1
ATOM 3161 N N . GLU A 1 401 ? -4.494 11.411 31.942 1.00 41.50 401 GLU A N 1
ATOM 3162 C CA . GLU A 1 401 ? -4.352 10.628 33.175 1.00 41.50 401 GLU A CA 1
ATOM 3163 C C . GLU A 1 401 ? -3.884 11.565 34.307 1.00 41.50 401 GLU A C 1
ATOM 3165 O O . GLU A 1 401 ? -2.844 12.210 34.201 1.00 41.50 401 GLU A O 1
ATOM 3170 N N . ASN A 1 402 ? -4.674 11.695 35.380 1.00 40.94 402 ASN A N 1
ATOM 3171 C CA . ASN A 1 402 ? -4.300 12.368 36.638 1.00 40.94 402 ASN A CA 1
ATOM 3172 C C . ASN A 1 402 ? -3.696 13.782 36.525 1.00 40.94 402 ASN A C 1
ATOM 3174 O O . ASN A 1 402 ? -2.579 14.021 36.973 1.00 40.94 402 ASN A O 1
ATOM 3178 N N . SER A 1 403 ? -4.463 14.730 35.968 1.00 41.19 403 SER A N 1
ATOM 3179 C CA . SER A 1 403 ? -4.224 16.192 35.989 1.00 41.19 403 SER A CA 1
ATOM 3180 C C . SER A 1 403 ? -2.909 16.726 35.385 1.00 41.19 403 SER A C 1
ATOM 3182 O O . SER A 1 403 ? -2.867 17.910 35.045 1.00 41.19 403 SER A O 1
ATOM 3184 N N . LYS A 1 404 ? -1.906 15.885 35.121 1.00 40.41 404 LYS A N 1
ATOM 3185 C CA . LYS A 1 404 ? -0.682 16.211 34.389 1.00 40.41 404 LYS A CA 1
ATOM 3186 C C . LYS A 1 404 ? -0.872 15.890 32.911 1.00 40.41 404 LYS A C 1
ATOM 3188 O O . LYS A 1 404 ? -1.303 14.802 32.545 1.00 40.41 404 LYS A O 1
ATOM 3193 N N . TRP A 1 405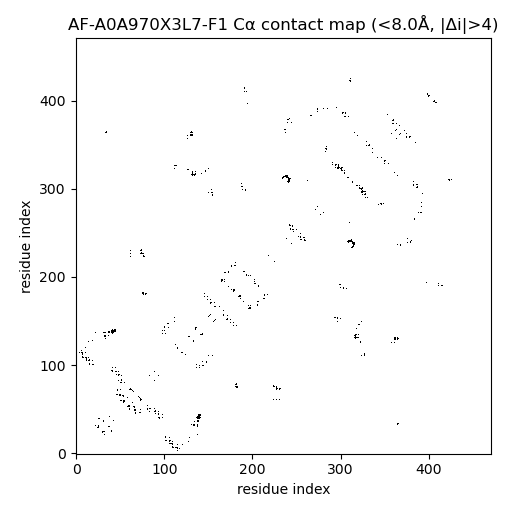 ? -0.530 16.841 32.048 1.00 41.97 405 TRP A N 1
ATOM 3194 C CA . TRP A 1 405 ? -0.276 16.530 30.647 1.00 41.97 405 TRP A CA 1
ATOM 3195 C C . TRP A 1 405 ? 1.002 15.691 30.616 1.00 41.97 405 TRP A C 1
ATOM 3197 O O . TRP A 1 405 ? 2.104 16.236 30.631 1.00 41.97 405 TRP A O 1
ATOM 3207 N N . SER A 1 406 ? 0.881 14.364 30.656 1.00 40.38 406 SER A N 1
ATOM 3208 C CA . SER A 1 406 ? 1.989 13.522 30.219 1.00 40.38 406 SER A CA 1
ATOM 3209 C C . SER A 1 406 ? 2.275 13.887 28.760 1.00 40.38 406 SER A C 1
ATOM 3211 O O . SER A 1 406 ? 1.374 14.296 28.025 1.00 40.38 406 SER A O 1
ATOM 3213 N N . VAL A 1 407 ? 3.545 13.844 28.365 1.00 41.16 407 VAL A N 1
ATOM 3214 C CA . VAL A 1 407 ? 4.050 14.233 27.039 1.00 41.16 407 VAL A CA 1
ATOM 3215 C C . VAL A 1 407 ? 3.531 13.245 25.976 1.00 41.16 407 VAL A C 1
ATOM 3217 O O . VAL A 1 407 ? 4.268 12.454 25.408 1.00 41.16 407 VAL A O 1
ATOM 3220 N N . GLN A 1 408 ? 2.222 13.253 25.738 1.00 45.31 408 GLN A N 1
ATOM 3221 C CA . GLN A 1 408 ? 1.496 12.464 24.743 1.00 45.31 408 GLN A CA 1
ATOM 3222 C C . GLN A 1 408 ? 1.233 13.282 23.470 1.00 45.31 408 GLN A C 1
ATOM 3224 O O . GLN A 1 408 ? 0.582 12.792 22.560 1.00 45.31 408 GLN A O 1
ATOM 3229 N N . TRP A 1 409 ? 1.745 14.518 23.381 1.00 40.91 409 TRP A N 1
ATOM 3230 C CA . TRP A 1 409 ? 1.715 15.348 22.165 1.00 40.91 409 TRP A CA 1
ATOM 3231 C C . TRP A 1 409 ? 2.791 14.969 21.147 1.00 40.91 409 TRP A C 1
ATOM 3233 O O . TRP A 1 409 ? 2.632 15.222 19.953 1.00 40.91 409 TRP A O 1
ATOM 3243 N N . LEU A 1 410 ? 3.863 14.332 21.622 1.00 43.31 410 LEU A N 1
ATOM 3244 C CA . LEU A 1 410 ? 4.980 13.866 20.809 1.00 43.31 410 LEU A CA 1
ATOM 3245 C C . LEU A 1 410 ? 4.538 13.063 19.569 1.00 43.31 410 LEU A C 1
ATOM 3247 O O . LEU A 1 410 ? 4.972 13.429 18.491 1.00 43.31 410 LEU A O 1
ATOM 3251 N N . PRO A 1 411 ? 3.612 12.085 19.646 1.00 45.16 411 PRO A N 1
ATOM 3252 C CA . PRO A 1 411 ? 3.208 11.262 18.505 1.00 45.16 411 PRO A CA 1
ATOM 3253 C C . PRO A 1 411 ? 2.568 12.060 17.364 1.00 45.16 411 PRO A C 1
ATOM 3255 O O . PRO A 1 411 ? 2.880 11.817 16.204 1.00 45.16 411 PRO A O 1
ATOM 3258 N N . CYS A 1 412 ? 1.708 13.039 17.673 1.00 43.03 412 CYS A N 1
ATOM 3259 C CA . CYS A 1 412 ? 1.102 13.916 16.664 1.00 43.03 412 CYS A CA 1
ATOM 3260 C C . CYS A 1 412 ? 2.148 14.783 15.978 1.00 43.03 412 CYS A C 1
ATOM 3262 O O . CYS A 1 412 ? 2.116 14.931 14.760 1.00 43.03 412 CYS A O 1
ATOM 3264 N N . ILE A 1 413 ? 3.070 15.340 16.766 1.00 48.31 413 ILE A N 1
ATOM 3265 C CA . ILE A 1 413 ? 4.169 16.153 16.257 1.00 48.31 413 ILE A CA 1
ATOM 3266 C C . ILE A 1 413 ? 5.098 15.282 15.405 1.00 48.31 413 ILE A C 1
ATOM 3268 O O . ILE A 1 413 ? 5.442 15.700 14.312 1.00 48.31 413 ILE A O 1
ATOM 3272 N N . THR A 1 414 ? 5.414 14.052 15.818 1.00 50.06 414 THR A N 1
ATOM 3273 C CA . THR A 1 414 ? 6.248 13.118 15.050 1.00 50.06 414 THR A CA 1
ATOM 3274 C C . THR A 1 414 ? 5.573 12.677 13.753 1.00 50.06 414 THR A C 1
ATOM 3276 O O . THR A 1 414 ? 6.243 12.632 12.731 1.00 50.06 414 THR A O 1
ATOM 3279 N N . ILE A 1 415 ? 4.260 12.411 13.751 1.00 48.19 415 ILE A N 1
ATOM 3280 C CA . ILE A 1 415 ? 3.501 12.108 12.525 1.00 48.19 415 ILE A CA 1
ATOM 3281 C C . ILE A 1 415 ? 3.548 13.310 11.574 1.00 48.19 415 ILE A C 1
ATOM 3283 O O . ILE A 1 415 ? 3.949 13.159 10.426 1.00 48.19 415 ILE A O 1
ATOM 3287 N N . LEU A 1 416 ? 3.197 14.511 12.044 1.00 46.31 416 LEU A N 1
ATOM 3288 C CA . LEU A 1 416 ? 3.213 15.738 11.234 1.00 46.31 416 LEU A CA 1
ATOM 3289 C C . LEU A 1 416 ? 4.614 16.109 10.730 1.00 46.31 416 LEU A C 1
ATOM 3291 O O . LEU A 1 416 ? 4.769 16.481 9.571 1.00 46.31 416 LEU A O 1
ATOM 3295 N N . GLN A 1 417 ? 5.636 15.977 11.572 1.00 48.44 417 GLN A N 1
ATOM 3296 C CA . GLN A 1 417 ? 7.032 16.213 11.204 1.00 48.44 417 GLN A CA 1
ATOM 3297 C C . GLN A 1 417 ? 7.521 15.182 10.192 1.00 48.44 417 GLN A C 1
ATOM 3299 O O . GLN A 1 417 ? 8.187 15.547 9.230 1.00 48.44 417 GLN A O 1
ATOM 3304 N N . PHE A 1 418 ? 7.147 13.914 10.360 1.00 50.81 418 PHE A N 1
ATOM 3305 C CA . PHE A 1 418 ? 7.434 12.868 9.390 1.00 50.81 418 PHE A CA 1
ATOM 3306 C C . PHE A 1 418 ? 6.816 13.197 8.022 1.00 50.81 418 PHE A C 1
ATOM 3308 O O . PHE A 1 418 ? 7.514 13.137 7.014 1.00 50.81 418 PHE A O 1
ATOM 3315 N N . TRP A 1 419 ? 5.557 13.652 7.981 1.00 47.78 419 TRP A N 1
ATOM 3316 C CA . TRP A 1 419 ? 4.919 14.130 6.746 1.00 47.78 419 TRP A CA 1
ATOM 3317 C C . TRP A 1 419 ? 5.650 15.315 6.113 1.00 47.78 419 TRP A C 1
ATOM 3319 O O . TRP A 1 419 ? 5.802 15.358 4.893 1.00 47.78 419 TRP A O 1
ATOM 3329 N N . MET A 1 420 ? 6.137 16.255 6.923 1.00 45.28 420 MET A N 1
ATOM 3330 C CA . MET A 1 420 ? 6.927 17.386 6.437 1.00 45.28 420 MET A CA 1
ATOM 3331 C C . MET A 1 420 ? 8.277 16.955 5.850 1.00 45.28 420 MET A C 1
ATOM 3333 O O . MET A 1 420 ? 8.662 17.463 4.802 1.00 45.28 420 MET A O 1
ATOM 3337 N N . VAL A 1 421 ? 8.974 16.002 6.472 1.00 49.47 421 VAL A N 1
ATOM 3338 C CA . VAL A 1 421 ? 10.245 15.456 5.959 1.00 49.47 421 VAL A CA 1
ATOM 3339 C C . VAL A 1 421 ? 10.020 14.665 4.666 1.00 49.47 421 VAL A C 1
ATOM 3341 O O . VAL A 1 421 ? 10.791 14.797 3.718 1.00 49.47 421 VAL A O 1
ATOM 3344 N N . LEU A 1 422 ? 8.927 13.900 4.577 1.00 46.12 422 LEU A N 1
ATOM 3345 C CA . LEU A 1 422 ? 8.557 13.165 3.364 1.00 46.12 422 LEU A CA 1
ATOM 3346 C C . LEU A 1 422 ? 8.260 14.118 2.190 1.00 46.12 422 LEU A C 1
ATOM 3348 O O . LEU A 1 422 ? 8.704 13.890 1.065 1.00 46.12 422 LEU A O 1
ATOM 3352 N N . LEU A 1 423 ? 7.553 15.220 2.470 1.00 44.84 423 LEU A N 1
ATOM 3353 C CA . LEU A 1 423 ? 7.298 16.306 1.518 1.00 44.84 423 LEU A CA 1
ATOM 3354 C C . LEU A 1 423 ? 8.595 16.987 1.050 1.00 44.84 423 LEU A C 1
ATOM 3356 O O . LEU A 1 423 ? 8.684 17.387 -0.110 1.00 44.84 423 LEU A O 1
ATOM 3360 N N . GLN A 1 424 ? 9.602 17.099 1.922 1.00 45.06 424 GLN A N 1
ATOM 3361 C CA . GLN A 1 424 ? 10.913 17.659 1.579 1.00 45.06 424 GLN A CA 1
ATOM 3362 C C . GLN A 1 424 ? 11.737 16.719 0.688 1.00 45.06 424 GLN A C 1
ATOM 3364 O O . GLN A 1 424 ? 12.300 17.186 -0.299 1.00 45.06 424 GLN A O 1
ATOM 3369 N N . PHE A 1 425 ? 11.757 15.412 0.974 1.00 44.62 425 PHE A N 1
ATOM 3370 C CA . PHE A 1 425 ? 12.470 14.418 0.155 1.00 44.62 425 PHE A CA 1
ATOM 3371 C C . PHE A 1 425 ? 11.943 14.355 -1.285 1.00 44.62 425 PHE A C 1
ATOM 3373 O O . PHE A 1 425 ? 12.720 14.245 -2.228 1.00 44.62 425 PHE A O 1
ATOM 3380 N N . TYR A 1 426 ? 10.628 14.487 -1.478 1.00 42.34 426 TYR A N 1
ATOM 3381 C CA . TYR A 1 426 ? 10.023 14.485 -2.816 1.00 42.34 426 TYR A CA 1
ATOM 3382 C C . TYR A 1 426 ? 10.132 15.825 -3.562 1.00 42.34 426 TYR A C 1
ATOM 3384 O O . TYR A 1 426 ? 9.986 15.863 -4.783 1.00 42.34 426 TYR A O 1
ATOM 3392 N N . GLY A 1 427 ? 10.427 16.924 -2.859 1.00 41.47 427 GLY A N 1
ATOM 3393 C CA . GLY A 1 427 ? 10.730 18.222 -3.472 1.00 41.47 427 GLY A CA 1
ATOM 3394 C C . GLY A 1 427 ? 12.048 18.244 -4.258 1.00 41.47 427 GLY A C 1
ATOM 3395 O O . GLY A 1 427 ? 12.272 19.162 -5.039 1.00 41.47 427 GLY A O 1
ATOM 3396 N N . TYR A 1 428 ? 12.889 17.215 -4.106 1.00 40.78 428 TYR A N 1
ATOM 3397 C CA . TYR A 1 428 ? 14.206 17.101 -4.742 1.00 40.78 428 TYR A CA 1
ATOM 3398 C C . TYR A 1 428 ? 14.157 16.923 -6.275 1.00 40.78 428 TYR A C 1
ATOM 3400 O O . TYR A 1 428 ? 15.180 17.019 -6.942 1.00 40.78 428 TYR A O 1
ATOM 3408 N N . ARG A 1 429 ? 12.968 16.725 -6.868 1.00 42.91 429 ARG A N 1
ATOM 3409 C CA . ARG A 1 429 ? 12.777 16.673 -8.333 1.00 42.91 429 ARG A CA 1
ATOM 3410 C C . ARG A 1 429 ? 12.877 18.037 -9.044 1.00 42.91 429 ARG A C 1
ATOM 3412 O O . ARG A 1 429 ? 12.747 18.073 -10.262 1.00 42.91 429 ARG A O 1
ATOM 3419 N N . MET A 1 430 ? 13.086 19.144 -8.327 1.00 37.62 430 MET A N 1
ATOM 3420 C CA . MET A 1 430 ? 13.165 20.493 -8.907 1.00 37.62 430 MET A CA 1
ATOM 3421 C C . MET A 1 430 ? 14.572 21.068 -8.692 1.00 37.62 430 MET A C 1
ATOM 3423 O O . MET A 1 430 ? 14.972 21.335 -7.562 1.00 37.62 430 MET A O 1
ATOM 3427 N N . GLY A 1 431 ? 15.324 21.195 -9.788 1.00 36.88 431 GLY A N 1
ATOM 3428 C CA . GLY A 1 431 ? 16.769 21.431 -9.814 1.00 36.88 431 GLY A CA 1
ATOM 3429 C C . GLY A 1 431 ? 17.312 22.686 -9.112 1.00 36.88 431 GLY A C 1
ATOM 3430 O O . GLY A 1 431 ? 16.602 23.649 -8.830 1.00 36.88 431 GLY A O 1
ATOM 3431 N N . GLU A 1 432 ? 18.623 22.591 -8.867 1.00 38.44 432 GLU A N 1
ATOM 3432 C CA . GLU A 1 432 ? 19.722 23.499 -8.467 1.00 38.44 432 GLU A CA 1
ATOM 3433 C C . GLU A 1 432 ? 19.487 24.862 -7.779 1.00 38.44 432 GLU A C 1
ATOM 3435 O O . GLU A 1 432 ? 20.361 25.294 -7.030 1.00 38.44 432 GLU A O 1
ATOM 3440 N N . PHE A 1 433 ? 18.346 25.541 -7.904 1.00 34.22 433 PHE A N 1
ATOM 3441 C CA . PHE A 1 433 ? 18.190 26.904 -7.365 1.00 34.22 433 PHE A CA 1
ATOM 3442 C C . PHE A 1 433 ? 17.737 26.978 -5.891 1.00 34.22 433 PHE A C 1
ATOM 3444 O O . PHE A 1 433 ? 17.640 28.063 -5.322 1.00 34.22 433 PHE A O 1
ATOM 3451 N N . PHE A 1 434 ? 17.483 25.836 -5.240 1.00 41.47 434 PHE A N 1
ATOM 3452 C CA . PHE A 1 434 ? 16.898 25.768 -3.888 1.00 41.47 434 PHE A CA 1
ATOM 3453 C C . PHE A 1 434 ? 17.790 25.130 -2.809 1.00 41.47 434 PHE A C 1
ATOM 3455 O O . PHE A 1 434 ? 17.376 25.008 -1.652 1.00 41.47 434 PHE A O 1
ATOM 3462 N N . ILE A 1 435 ? 19.033 24.772 -3.143 1.00 41.03 435 ILE A N 1
ATOM 3463 C CA . ILE A 1 435 ? 19.957 24.064 -2.239 1.00 41.03 435 ILE A CA 1
ATOM 3464 C C . ILE A 1 435 ? 20.270 24.886 -0.972 1.00 41.03 435 ILE A C 1
ATOM 3466 O O . ILE A 1 435 ? 20.402 24.321 0.113 1.00 41.03 435 ILE A O 1
ATOM 3470 N N . SER A 1 436 ? 20.296 26.219 -1.051 1.00 37.66 436 SER A N 1
ATOM 3471 C CA . SER A 1 436 ? 20.617 27.092 0.089 1.00 37.66 436 SER A CA 1
ATOM 3472 C C . SER A 1 436 ? 19.489 27.201 1.127 1.00 37.66 436 SER A C 1
ATOM 3474 O O . SER A 1 436 ? 19.761 27.176 2.326 1.00 37.66 436 SER A O 1
ATOM 3476 N N . TRP A 1 437 ? 18.220 27.250 0.709 1.00 36.44 437 TRP A N 1
ATOM 3477 C CA . TRP A 1 437 ? 17.080 27.320 1.640 1.00 36.44 437 TRP A CA 1
ATOM 3478 C C . TRP A 1 437 ? 16.780 25.960 2.291 1.00 36.44 437 TRP A C 1
ATOM 3480 O O . TRP A 1 437 ? 16.440 25.882 3.475 1.00 36.44 437 TRP A O 1
ATOM 3490 N N . TYR A 1 438 ? 16.980 24.869 1.544 1.00 40.47 438 TYR A N 1
ATOM 3491 C CA . TYR A 1 438 ? 16.814 23.502 2.043 1.00 40.47 438 TYR A CA 1
ATOM 3492 C C . TYR A 1 438 ? 17.977 23.028 2.916 1.00 40.47 438 TYR A C 1
ATOM 3494 O O . TYR A 1 438 ? 17.732 22.268 3.846 1.00 40.47 438 TYR A O 1
ATOM 3502 N N . ALA A 1 439 ? 19.208 23.506 2.710 1.00 37.72 439 ALA A N 1
ATOM 3503 C CA . ALA A 1 439 ? 20.301 23.254 3.648 1.00 37.72 439 ALA A CA 1
ATOM 3504 C C . ALA A 1 439 ? 20.009 23.883 5.020 1.00 37.72 439 ALA A C 1
ATOM 3506 O O . ALA A 1 439 ? 20.206 23.237 6.044 1.00 37.72 439 ALA A O 1
ATOM 3507 N N . VAL A 1 440 ? 19.450 25.097 5.056 1.00 38.72 440 VAL A N 1
ATOM 3508 C CA . VAL A 1 440 ? 19.092 25.789 6.307 1.00 38.72 440 VAL A CA 1
ATOM 3509 C C . VAL A 1 440 ? 17.906 25.115 7.010 1.00 38.72 440 VAL A C 1
ATOM 3511 O O . VAL A 1 440 ? 17.965 24.869 8.214 1.00 38.72 440 VAL A O 1
ATOM 3514 N N . MET A 1 441 ? 16.851 24.745 6.277 1.00 38.09 441 MET A N 1
ATOM 3515 C CA . MET A 1 441 ? 15.691 24.033 6.838 1.00 38.09 441 MET A CA 1
ATOM 3516 C C . MET A 1 441 ? 16.005 22.572 7.183 1.00 38.09 441 MET A C 1
ATOM 3518 O O . MET A 1 441 ? 15.529 22.066 8.196 1.00 38.09 441 MET A O 1
ATOM 3522 N N . GLY A 1 442 ? 16.840 21.901 6.393 1.00 39.09 442 GLY A N 1
ATOM 3523 C CA . GLY A 1 442 ? 17.355 20.562 6.654 1.00 39.09 442 GLY A CA 1
ATOM 3524 C C . GLY A 1 442 ? 18.233 20.542 7.901 1.00 39.09 442 GLY A C 1
ATOM 3525 O O . GLY A 1 442 ? 17.984 19.736 8.787 1.00 39.09 442 GLY A O 1
ATOM 3526 N N . LEU A 1 443 ? 19.168 21.485 8.051 1.00 37.88 443 LEU A N 1
ATOM 3527 C CA . LEU A 1 443 ? 19.969 21.652 9.270 1.00 37.88 443 LEU A CA 1
ATOM 3528 C C . LEU A 1 443 ? 19.115 22.033 10.484 1.00 37.88 443 LEU A C 1
ATOM 3530 O O . LEU A 1 443 ? 19.389 21.553 11.578 1.00 37.88 443 LEU A O 1
ATOM 3534 N N . ALA A 1 444 ? 18.054 22.827 10.317 1.00 35.12 444 ALA A N 1
ATOM 3535 C CA . ALA A 1 444 ? 17.106 23.111 11.395 1.00 35.12 444 ALA A CA 1
ATOM 3536 C C . ALA A 1 444 ? 16.281 21.870 11.783 1.00 35.12 444 ALA A C 1
ATOM 3538 O O . ALA A 1 444 ? 16.040 21.634 12.963 1.00 35.12 444 ALA A O 1
ATOM 3539 N N . SER A 1 445 ? 15.895 21.041 10.810 1.00 39.94 445 SER A N 1
ATOM 3540 C CA . SER A 1 445 ? 15.132 19.802 11.020 1.00 39.94 445 SER A CA 1
ATOM 3541 C C . SER A 1 445 ? 15.993 18.711 11.651 1.00 39.94 445 SER A C 1
ATOM 3543 O O . SER A 1 445 ? 15.571 18.095 12.622 1.00 39.94 445 SER A O 1
ATOM 3545 N N . TRP A 1 446 ? 17.225 18.528 11.168 1.00 40.66 446 TRP A N 1
ATOM 3546 C CA . TRP A 1 446 ? 18.243 17.669 11.773 1.00 40.66 446 TRP A CA 1
ATOM 3547 C C . TRP A 1 446 ? 18.672 18.191 13.138 1.00 40.66 446 TRP A C 1
ATOM 3549 O O . TRP A 1 446 ? 18.803 17.402 14.061 1.00 40.66 446 TRP A O 1
ATOM 3559 N N . GLY A 1 447 ? 18.805 19.506 13.308 1.00 35.94 447 GLY A N 1
ATOM 3560 C CA . GLY A 1 447 ? 19.055 20.152 14.593 1.00 35.94 447 GLY A CA 1
ATOM 3561 C C . GLY A 1 447 ? 17.920 19.909 15.584 1.00 35.94 447 GLY A C 1
ATOM 3562 O O . GLY A 1 447 ? 18.185 19.607 16.742 1.00 35.94 447 GLY A O 1
ATOM 3563 N N . LEU A 1 448 ? 16.660 19.936 15.146 1.00 41.00 448 LEU A N 1
ATOM 3564 C CA . LEU A 1 448 ? 15.492 19.612 15.972 1.00 41.00 448 LEU A CA 1
ATOM 3565 C C . LEU A 1 448 ? 15.366 18.110 16.251 1.00 41.00 448 LEU A C 1
ATOM 3567 O O . LEU A 1 448 ? 15.006 17.741 17.366 1.00 41.00 448 LEU A O 1
ATOM 3571 N N . LEU A 1 449 ? 15.717 17.248 15.294 1.00 40.50 449 LEU A N 1
ATOM 3572 C CA . LEU A 1 449 ? 15.807 15.799 15.484 1.00 40.50 449 LEU A CA 1
ATOM 3573 C C . LEU A 1 449 ? 16.914 15.465 16.496 1.00 40.50 449 LEU A C 1
ATOM 3575 O O . LEU A 1 449 ? 16.705 14.681 17.414 1.00 40.50 449 LEU A O 1
ATOM 3579 N N . LEU A 1 450 ? 18.065 16.130 16.394 1.00 40.97 450 LEU A N 1
ATOM 3580 C CA . LEU A 1 450 ? 19.181 16.022 17.329 1.00 40.97 450 LEU A CA 1
ATOM 3581 C C . LEU A 1 450 ? 18.794 16.574 18.706 1.00 40.97 450 LEU A C 1
ATOM 3583 O O . LEU A 1 450 ? 19.079 15.941 19.713 1.00 40.97 450 LEU A O 1
ATOM 3587 N N . THR A 1 451 ? 18.074 17.698 18.766 1.00 40.69 451 THR A N 1
ATOM 3588 C CA . THR A 1 451 ? 17.554 18.279 20.018 1.00 40.69 451 THR A CA 1
ATOM 3589 C C . THR A 1 451 ? 16.540 17.342 20.671 1.00 40.69 451 THR A C 1
ATOM 3591 O O . THR A 1 451 ? 16.559 17.155 21.884 1.00 40.69 451 THR A O 1
ATOM 3594 N N . PHE A 1 452 ? 15.699 16.686 19.872 1.00 44.53 452 PHE A N 1
ATOM 3595 C CA . PHE A 1 452 ? 14.793 15.634 20.312 1.00 44.53 452 PHE A CA 1
ATOM 3596 C C . PHE A 1 452 ? 15.560 14.424 20.860 1.00 44.53 452 PHE A C 1
ATOM 3598 O O . PHE A 1 452 ? 15.265 13.966 21.961 1.00 44.53 452 PHE A O 1
ATOM 3605 N N . PHE A 1 453 ? 16.592 13.948 20.161 1.00 45.16 453 PHE A N 1
ATOM 3606 C CA . PHE A 1 453 ? 17.437 12.847 20.629 1.00 45.16 453 PHE A CA 1
ATOM 3607 C C . PHE A 1 453 ? 18.203 13.195 21.908 1.00 45.16 453 PHE A C 1
ATOM 3609 O O . PHE A 1 453 ? 18.230 12.389 22.835 1.00 45.16 453 PHE A O 1
ATOM 3616 N N . VAL A 1 454 ? 18.759 14.402 22.009 1.00 45.78 454 VAL A N 1
ATOM 3617 C CA . VAL A 1 454 ? 19.447 14.898 23.208 1.00 45.78 454 VAL A CA 1
ATOM 3618 C C . VAL A 1 454 ? 18.468 15.039 24.373 1.00 45.78 454 VAL A C 1
ATOM 3620 O O . VAL A 1 454 ? 18.781 14.598 25.476 1.00 45.78 454 VAL A O 1
ATOM 3623 N N . ALA A 1 455 ? 17.257 15.554 24.145 1.00 41.09 455 ALA A N 1
ATOM 3624 C CA . ALA A 1 455 ? 16.213 15.634 25.166 1.00 41.09 455 ALA A CA 1
ATOM 3625 C C . ALA A 1 455 ? 15.752 14.243 25.638 1.00 41.09 455 ALA A C 1
ATOM 3627 O O . ALA A 1 455 ? 15.544 14.034 26.833 1.00 41.09 455 ALA A O 1
ATOM 3628 N N . VAL A 1 456 ? 15.649 13.271 24.728 1.00 44.94 456 VAL A N 1
ATOM 3629 C CA . VAL A 1 456 ? 15.320 11.875 25.052 1.00 44.94 456 VAL A CA 1
ATOM 3630 C C . VAL A 1 456 ? 16.453 11.210 25.839 1.00 44.94 456 VAL A C 1
ATOM 3632 O O . VAL A 1 456 ? 16.182 10.565 26.850 1.00 44.94 456 VAL A O 1
ATOM 3635 N N . ILE A 1 457 ? 17.716 11.406 25.450 1.00 47.44 457 ILE A N 1
ATOM 3636 C CA . ILE A 1 457 ? 18.883 10.899 26.190 1.00 47.44 457 ILE A CA 1
ATOM 3637 C C . ILE A 1 457 ? 18.934 11.519 27.590 1.00 47.44 457 ILE A C 1
ATOM 3639 O O . ILE A 1 457 ? 19.051 10.787 28.570 1.00 47.44 457 ILE A O 1
ATOM 3643 N N . HIS A 1 458 ? 18.764 12.839 27.701 1.00 43.75 458 HIS A N 1
ATOM 3644 C CA . HIS A 1 458 ? 18.757 13.561 28.974 1.00 43.75 458 HIS A CA 1
ATOM 3645 C C . HIS A 1 458 ? 17.597 13.127 29.887 1.00 43.75 458 HIS A C 1
ATOM 3647 O O . HIS A 1 458 ? 17.738 13.057 31.106 1.00 43.75 458 HIS A O 1
ATOM 3653 N N . PHE A 1 459 ? 16.436 12.796 29.321 1.00 43.44 459 PHE A N 1
ATOM 3654 C CA . PHE A 1 459 ? 15.300 12.270 30.078 1.00 43.44 459 PHE A CA 1
ATOM 3655 C C . PHE A 1 459 ? 15.545 10.832 30.571 1.00 43.44 459 PHE A C 1
ATOM 3657 O O . PHE A 1 459 ? 15.223 10.495 31.712 1.00 43.44 459 PHE A O 1
ATOM 3664 N N . LEU A 1 460 ? 16.160 9.986 29.738 1.00 43.31 460 LEU A N 1
ATOM 3665 C CA . LEU A 1 460 ? 16.497 8.602 30.082 1.00 43.31 460 LEU A CA 1
ATOM 3666 C C . LEU A 1 460 ? 17.624 8.503 31.122 1.00 43.31 460 LEU A C 1
ATOM 3668 O O . LEU A 1 460 ? 17.615 7.573 31.932 1.00 43.31 460 LEU A O 1
ATOM 3672 N N . THR A 1 461 ? 18.568 9.447 31.143 1.00 50.66 461 THR A N 1
ATOM 3673 C CA . THR A 1 461 ? 19.623 9.506 32.168 1.00 50.66 461 THR A CA 1
ATOM 3674 C C . THR A 1 461 ? 19.094 10.014 33.510 1.00 50.66 461 THR A C 1
ATOM 3676 O O . THR A 1 461 ? 19.500 9.495 34.550 1.00 50.66 461 THR A O 1
ATOM 3679 N N . HIS A 1 462 ? 18.125 10.937 33.521 1.00 44.78 462 HIS A N 1
ATOM 3680 C CA . HIS A 1 462 ? 17.582 11.488 34.769 1.00 44.78 462 HIS A CA 1
ATOM 3681 C C . HIS A 1 462 ? 16.664 10.529 35.547 1.00 44.78 462 HIS A C 1
ATOM 3683 O O . HIS A 1 462 ? 16.562 10.641 36.769 1.00 44.78 462 HIS A O 1
ATOM 3689 N N . GLN A 1 463 ? 16.042 9.543 34.888 1.00 45.44 463 GLN A N 1
ATOM 3690 C CA . GLN A 1 463 ? 15.210 8.535 35.566 1.00 45.44 463 GLN A CA 1
ATOM 3691 C C . GLN A 1 463 ? 15.998 7.493 36.381 1.00 45.44 463 GLN A C 1
ATOM 3693 O O . GLN A 1 463 ? 15.394 6.723 37.123 1.00 45.44 463 GLN A O 1
ATOM 3698 N N . ARG A 1 464 ? 17.337 7.473 36.314 1.00 45.91 464 ARG A N 1
ATOM 3699 C CA . ARG A 1 464 ? 18.166 6.595 37.164 1.00 45.91 464 ARG A CA 1
ATOM 3700 C C . ARG A 1 464 ? 18.439 7.153 38.572 1.00 45.91 464 ARG A C 1
ATOM 3702 O O . ARG A 1 464 ? 19.107 6.482 39.350 1.00 45.91 464 ARG A O 1
ATOM 3709 N N . GLY A 1 465 ? 17.937 8.346 38.911 1.00 39.66 465 GLY A N 1
ATOM 3710 C CA . GLY A 1 465 ? 18.297 9.057 40.147 1.00 39.66 465 GLY A CA 1
ATOM 3711 C C . GLY A 1 465 ? 17.365 8.901 41.356 1.00 39.66 465 GLY A C 1
ATOM 3712 O O . GLY A 1 465 ? 17.733 9.335 42.442 1.00 39.66 465 GLY A O 1
ATOM 3713 N N . THR A 1 466 ? 16.178 8.304 41.231 1.00 42.47 466 THR A N 1
ATOM 3714 C CA . THR A 1 466 ? 15.249 8.182 42.371 1.00 42.47 466 THR A CA 1
ATOM 3715 C C . THR A 1 466 ? 15.269 6.768 42.940 1.00 42.47 466 THR A C 1
ATOM 3717 O O . THR A 1 466 ? 14.486 5.909 42.534 1.00 42.47 466 THR A O 1
ATOM 3720 N N . SER A 1 467 ? 16.182 6.530 43.885 1.00 40.34 467 SER A N 1
ATOM 3721 C CA . SER A 1 467 ? 16.094 5.397 44.812 1.00 40.34 467 SER A CA 1
ATOM 3722 C C . SER A 1 467 ? 14.776 5.487 45.598 1.00 40.34 467 SER A C 1
ATOM 3724 O O . SER A 1 467 ? 14.441 6.582 46.061 1.00 40.34 467 SER A O 1
ATOM 3726 N N . PRO A 1 468 ? 14.007 4.397 45.763 1.00 45.81 468 PRO A N 1
ATOM 3727 C CA . PRO A 1 468 ? 12.833 4.424 46.618 1.00 45.81 468 PRO A CA 1
ATOM 3728 C C . PRO A 1 468 ? 13.287 4.568 48.074 1.00 45.81 468 PRO A C 1
ATOM 3730 O O . PRO A 1 468 ? 13.991 3.712 48.615 1.00 45.81 468 PRO A O 1
ATOM 3733 N N . ALA A 1 469 ? 12.889 5.676 48.700 1.00 42.91 469 ALA A N 1
ATOM 3734 C CA . ALA A 1 469 ? 13.000 5.854 50.136 1.00 42.91 469 ALA A CA 1
ATOM 3735 C C . ALA A 1 469 ? 12.286 4.687 50.833 1.00 42.91 469 ALA A C 1
ATOM 3737 O O . ALA A 1 469 ? 11.098 4.451 50.612 1.00 42.91 469 ALA A O 1
ATOM 3738 N N . ARG A 1 470 ? 13.039 3.942 51.646 1.00 42.03 470 ARG A N 1
ATOM 3739 C CA . ARG A 1 470 ? 12.489 3.004 52.621 1.00 42.03 470 ARG A CA 1
ATOM 3740 C C . ARG A 1 470 ? 11.759 3.814 53.688 1.00 42.03 470 ARG A C 1
ATOM 3742 O O . ARG A 1 470 ? 12.422 4.570 54.391 1.00 42.03 470 ARG A O 1
ATOM 3749 N N . HIS A 1 471 ? 10.455 3.607 53.816 1.00 45.84 471 HIS A N 1
ATOM 3750 C CA . HIS A 1 471 ? 9.729 3.642 55.082 1.00 45.84 471 HIS A CA 1
ATOM 3751 C C . HIS A 1 471 ? 8.564 2.666 55.017 1.00 45.84 471 HIS A C 1
ATOM 3753 O O . HIS A 1 471 ? 7.890 2.639 53.961 1.00 45.84 471 HIS A O 1
#

Foldseek 3Di:
DVVQVVVLVVLLCVLLVVLVVLLVCCVVVQDQSFDPADSDFQLQLLLLQQCLVCVVVVHHQLVWRPSRPVRARRQWFCVSSVVCVVVVRHDVCSVVLLSVLSSLLSVLLSQLDRDPDPVVSVVLSCLCSFQLNSSCSRNVHCLSVLLSLLSCLQAPLVVDPPQDLLNSLLVSLVSLLVSCSRPNQSVLCLLVLCVRPDDPVSSVVSSVVSVVSSVVSCVVCVVVNVSSVVSDDQDQAQKAALQNQVVVPDDPVCSLVVSVVLVVVLVVVLVVCVVPVPVVLCLQDPPPDDPPSLLRLLLSLLSSLLRRRLLHMDRSNNNVSCSSNVVVLVVLLVVLVPDDDRDPVNNVVSCVLVVLSVCLRNVSGVPVPPDDNPNNVSSVVNNSVSVSVSVSSCVVVQDDDPPDRDVSCVSVVCSVLVVVVSSLVSVPVDDDPCPVVCVVVVCVSVVVVVVVVVVVVVVVVVVVPDDDDDD

Mean predicted aligned error: 11.05 Å

Solvent-accessible surface area (backbone atoms only — not comparable to full-atom values): 25788 Å² total; per-residue (Å²): 110,76,76,48,55,54,45,27,51,48,48,26,51,52,48,39,51,52,53,52,49,49,52,48,47,23,67,75,70,72,42,59,86,31,84,92,50,64,96,47,81,23,50,48,38,44,47,52,17,23,33,26,50,29,44,75,76,75,45,55,17,65,81,51,20,87,68,22,94,81,60,52,46,39,48,68,44,69,61,57,43,56,56,27,54,77,69,66,42,34,77,86,45,42,64,59,53,40,52,51,51,52,51,53,49,30,52,48,52,30,71,71,49,84,44,88,46,71,71,56,41,55,52,51,48,51,63,59,68,21,38,22,39,45,42,28,58,47,29,31,40,67,64,56,59,46,49,52,52,52,44,38,49,36,51,47,56,80,66,48,84,90,64,53,63,62,58,48,52,53,51,38,49,51,47,40,50,52,42,24,56,64,41,67,67,48,53,61,49,58,68,58,49,72,72,47,94,54,58,69,67,56,36,52,49,52,50,51,53,48,50,50,54,50,50,51,50,51,62,76,40,40,70,60,51,50,45,22,61,68,49,44,75,69,43,71,70,54,38,45,28,50,44,56,57,33,58,80,81,36,57,85,88,47,22,63,58,53,36,52,50,51,50,50,51,49,52,49,50,45,51,52,47,60,70,73,28,57,68,62,49,48,65,62,51,64,89,87,66,91,57,71,77,30,46,52,26,22,45,49,16,42,37,47,53,46,41,51,26,71,72,30,35,33,56,36,34,64,56,46,41,47,64,40,28,45,62,34,54,51,52,52,43,51,50,58,75,70,61,87,88,67,58,77,66,40,54,52,49,44,49,44,54,54,47,49,50,49,42,36,47,40,33,52,46,71,37,80,80,74,66,74,61,67,38,47,51,41,49,56,52,48,43,55,49,44,50,46,52,44,58,56,70,48,47,77,79,61,61,77,62,84,94,45,85,66,87,60,61,56,64,61,52,49,47,54,50,50,53,52,52,53,55,54,65,64,53,66,83,60,75,87,85,51,61,72,64,48,50,54,52,46,50,51,49,50,48,49,51,49,49,48,50,50,51,51,51,55,52,63,60,58,70,74,70,75,74,82,80,88,127

Nearest PDB structures (foldseek):
  8dl8-assembly1_A  TM=1.712E-01  e=7.556E-01  Homo sapiens
  6vyh-assembly1_A  TM=1.469E-01  e=1.515E+00  Carlito syrichta
  8dl6-assembly1_A  TM=1.551E-01  e=1.713E+00  Homo sapiens
  6wik-assembly1_A  TM=1.912E-01  e=9.178E+00  Carlito syrichta

Radius of gyration: 23.17 Å; Cα contacts (8 Å, |Δi|>4): 494; chains: 1; bounding box: 56×50×79 Å

pLDDT: mean 75.73, std 19.54, range [34.22, 98.25]

Sequence (471 aa):
MKRIESKQAWLAVMVLGALLALMLFQIVFKVNVVYKGMAFPFGDLVGISSASECVRVGLNPYLENSIDPFGREFNYPAIWLSLADLVNFDGKDVMLVGWILIILFSLSIAFLFKVKRFKQGLFYLAFILSPPVLLLLERGNSDIILFLLVALMTVYLPRLCGIPPLMNTYIAAGIIVLATFLKLYPLVLLPLLILEPVSLRHRMTVLLVSGILVAGYLIDSFDIITLITQNTPQPLIMAYGKNVLMEKFFSDGTIPLVSNALILVAVIGVIVMSLKGKRFIHTLFPTEQPFQEAILPYMAGALIFAGTFVLGNNYIYRLVFLLLTLPYLLNQLAYFTAGQKASRFSSENALLVSSLLLMGIYGTGVFDFFSDETWRIVDWCMVGLLLVLLLLSLYPYFKKENSKWSVQWLPCITILQFWMVLLQFYGYRMGEFFISWYAVMGLASWGLLLTFFVAVIHFLTHQRGTSPARH

Secondary structure (DSSP, 8-state):
-HHHHHHHHHHHHHHHHHHHHHHHHHHHHT--SSTT--SSTTHHHHHHHHHHHHHHTT--TTT--TTSTT-PPP-S-THHHHHHHHTT--TTTHHHHHHHHHHHHHHHHHHH----SHHHHHHHHHHHTSHHHHHHHHHT-THHHHHHHHHIIIIIGGG-TT--HHHHHHHHHHHHHHHHHH-SGGGGGGGGGGGSSS-HHHHHHHHHHHHHHHHHHHHHTHHHHHHHHHHS---STTEESHHHHHTTTS-TTTHHHHHHHHHHHHHHHHHHHHHH-HHHHHHHS-S----HHHHHHHHHHHHHHHHHHHH--EEGGGGGGGGGTHHHHHHHHHHHHHSS---HHHHHHHHHHHHHHHHHHHHHHH-TTS-THHHHHHHHHHHHHHHHHHHHHHGGGG--STTS--S-SHHHHHHHHHHHHHHHHHGGGS-STTHHHHHHHHHHHHHHHHHHHHHHHHHHHHTT--PPPP-